Protein 1J05 (pdb70)

CATH classification: 2.60.40.10

B-factor: mean 20.82, std 10.2, range [8.97, 102.07]

Structure (mmCIF, N/CA/C/O backbone):
data_1J05
#
_entry.id   1J05
#
_cell.length_a   61.774
_cell.length_b   75.033
_cell.length_c   63.105
_cell.angle_alpha   90.00
_cell.angle_beta   94.82
_cell.angle_gamma   90.00
#
_symmetry.space_group_name_H-M   'P 1 21 1'
#
loop_
_entity.id
_entity.type
_entity.pdbx_description
1 polymer 'anti-CEA mAb T84.66, light chain'
2 polymer 'anti-CEA mAb T84.66, heavy chain'
3 non-polymer GLYCEROL
4 non-polymer 'PHOSPHATE ION'
5 water water
#
loop_
_atom_site.group_PDB
_atom_site.id
_atom_site.type_symbol
_atom_site.label_atom_id
_atom_site.label_alt_id
_atom_site.label_comp_id
_atom_site.label_asym_id
_atom_site.label_entity_id
_atom_site.label_seq_id
_atom_site.pdbx_PDB_ins_code
_atom_site.Cartn_x
_atom_site.Cartn_y
_atom_site.Cartn_z
_atom_site.occupancy
_atom_site.B_iso_or_equiv
_atom_site.auth_seq_id
_atom_site.auth_comp_id
_atom_site.auth_asym_id
_atom_site.auth_atom_id
_atom_site.pdbx_PDB_model_num
ATOM 1 N N . ASP A 1 1 ? 43.713 44.534 38.966 1.00 40.73 1 ASP L N 1
ATOM 2 C CA . ASP A 1 1 ? 43.476 43.301 39.705 1.00 42.67 1 ASP L CA 1
ATOM 3 C C . ASP A 1 1 ? 43.930 43.490 41.149 1.00 33.63 1 ASP L C 1
ATOM 4 O O . ASP A 1 1 ? 44.649 44.417 41.514 1.00 32.83 1 ASP L O 1
ATOM 9 N N . ILE A 1 2 ? 43.467 42.592 42.007 1.00 21.55 2 ILE L N 1
ATOM 10 C CA . ILE A 1 2 ? 43.724 42.781 43.428 1.00 18.88 2 ILE L CA 1
ATOM 11 C C . ILE A 1 2 ? 45.111 42.264 43.789 1.00 20.97 2 ILE L C 1
ATOM 12 O O . ILE A 1 2 ? 45.459 41.083 43.697 1.00 20.74 2 ILE L O 1
ATOM 17 N N . VAL A 1 3 ? 45.936 43.223 44.223 1.00 19.58 3 VAL L N 1
ATOM 18 C CA . VAL A 1 3 ? 47.307 42.840 44.549 1.00 18.27 3 VAL L CA 1
ATOM 19 C C . VAL A 1 3 ? 47.360 42.255 45.953 1.00 25.70 3 VAL L C 1
ATOM 20 O O . VAL A 1 3 ? 46.814 42.832 46.892 1.00 17.30 3 VAL L O 1
ATOM 24 N N . LEU A 1 4 ? 48.007 41.085 46.073 1.00 16.82 4 LEU L N 1
ATOM 25 C CA . LEU A 1 4 ? 48.182 40.527 47.406 1.00 15.01 4 LEU L CA 1
ATOM 26 C C . LEU A 1 4 ? 49.622 40.627 47.821 1.00 16.56 4 LEU L C 1
ATOM 27 O O . LEU A 1 4 ? 50.514 40.211 47.058 1.00 19.76 4 LEU L O 1
ATOM 32 N N . THR A 1 5 ? 49.921 41.116 49.014 1.00 15.40 5 THR L N 1
ATOM 33 C CA . THR A 1 5 ? 51.304 41.260 49.441 1.00 14.20 5 THR L CA 1
ATOM 34 C C . THR A 1 5 ? 51.587 40.400 50.665 1.00 16.33 5 THR L C 1
ATOM 35 O O . THR A 1 5 ? 50.908 40.542 51.689 1.00 17.39 5 THR L O 1
ATOM 39 N N . GLN A 1 6 ? 52.550 39.491 50.587 1.00 11.48 6 GLN L N 1
ATOM 40 C CA . GLN A 1 6 ? 52.845 38.690 51.752 1.00 11.89 6 GLN L CA 1
ATOM 41 C C . GLN A 1 6 ? 54.148 39.123 52.416 1.00 14.96 6 GLN L C 1
ATOM 42 O O . GLN A 1 6 ? 55.133 39.494 51.793 1.00 16.57 6 GLN L O 1
ATOM 48 N N . SER A 1 7 ? 54.140 39.053 53.736 1.00 14.59 7 SER L N 1
ATOM 49 C CA . SER A 1 7 ? 55.285 39.335 54.583 1.00 14.88 7 SER L CA 1
ATOM 50 C C . SER A 1 7 ? 55.325 38.336 55.717 1.00 17.02 7 SER L C 1
ATOM 51 O O . SER A 1 7 ? 54.280 37.971 56.296 1.00 14.47 7 SER L O 1
ATOM 55 N N . PRO A 1 8 ? 56.470 37.827 56.136 1.00 13.99 8 PRO L N 1
ATOM 56 C CA . PRO A 1 8 ? 57.756 38.187 55.532 1.00 16.55 8 PRO L CA 1
ATOM 57 C C . PRO A 1 8 ? 58.044 37.344 54.308 1.00 19.75 8 PRO L C 1
ATOM 58 O O . PRO A 1 8 ? 57.324 36.364 54.059 1.00 16.95 8 PRO L O 1
ATOM 62 N N . ALA A 1 9 ? 59.078 37.696 53.529 1.00 16.25 9 ALA L N 1
ATOM 63 C CA . ALA A 1 9 ? 59.421 36.900 52.359 1.00 17.30 9 ALA L CA 1
ATOM 64 C C . ALA A 1 9 ? 59.915 3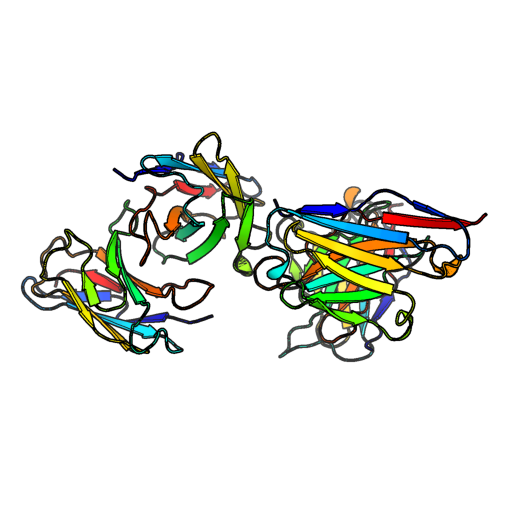5.516 52.770 1.00 21.06 9 ALA L C 1
ATOM 65 O O . ALA A 1 9 ? 59.687 34.506 52.099 1.00 17.67 9 ALA L O 1
ATOM 67 N N . SER A 1 10 ? 60.581 35.473 53.926 1.00 16.95 10 SER L N 1
ATOM 68 C CA . SER A 1 10 ? 60.941 34.157 54.469 1.00 18.04 10 SER L CA 1
ATOM 69 C C . SER A 1 10 ? 61.042 34.251 55.976 1.00 16.71 10 SER L C 1
ATOM 70 O O . SER A 1 10 ? 61.271 35.301 56.593 1.00 17.97 10 SER L O 1
ATOM 73 N N . LEU A 1 11 ? 60.821 33.105 56.590 1.00 16.04 11 LEU L N 1
ATOM 74 C CA . LEU A 1 11 ? 60.786 33.010 58.037 1.00 18.38 11 LEU L CA 1
ATOM 75 C C . LEU A 1 11 ? 61.536 31.756 58.449 1.00 27.18 11 LEU L C 1
ATOM 76 O O . LEU A 1 11 ? 61.292 30.726 57.797 1.00 23.24 11 LEU L O 1
ATOM 81 N N . ALA A 1 12 ? 62.413 31.827 59.439 1.00 21.52 12 ALA L N 1
ATOM 82 C CA . ALA A 1 12 ? 63.051 30.587 59.900 1.00 22.25 12 ALA L CA 1
ATOM 83 C C . ALA A 1 12 ? 62.589 30.370 61.325 1.00 27.91 12 ALA L C 1
ATOM 84 O O . ALA A 1 12 ? 62.663 31.272 62.158 1.00 23.99 12 ALA L O 1
ATOM 86 N N . VAL A 1 13 ? 62.074 29.175 61.607 1.00 23.93 13 VAL L N 1
ATOM 87 C CA . VAL A 1 13 ? 61.617 28.969 62.970 1.00 23.15 13 VAL L CA 1
ATOM 88 C C . VAL A 1 13 ? 62.212 27.678 63.537 1.00 27.70 13 VAL L C 1
ATOM 89 O O . VAL A 1 13 ? 62.646 26.810 62.789 1.00 34.22 13 VAL L O 1
ATOM 93 N N . SER A 1 14 ? 62.174 27.614 64.864 1.00 28.01 14 SER L N 1
ATOM 94 C CA . SER A 1 14 ? 62.504 26.355 65.522 1.00 30.96 14 SER L CA 1
ATOM 95 C C . SER A 1 14 ? 61.351 25.369 65.514 1.00 22.77 14 SER L C 1
ATOM 96 O O . SER A 1 14 ? 60.186 25.730 65.616 1.00 22.74 14 SER L O 1
ATOM 99 N N . LEU A 1 15 ? 61.645 24.080 65.418 1.00 22.57 15 LEU L N 1
ATOM 100 C CA . LEU A 1 15 ? 60.636 23.065 65.650 1.00 22.37 15 LEU L CA 1
ATOM 101 C C . LEU A 1 15 ? 59.880 23.296 66.955 1.00 25.62 15 LEU L C 1
ATOM 102 O O . LEU A 1 15 ? 60.484 23.514 68.019 1.00 22.38 15 LEU L O 1
ATOM 107 N N . GLY A 1 16 ? 58.547 23.232 66.914 1.00 18.84 16 GLY L N 1
ATOM 108 C CA . GLY A 1 16 ? 57.747 23.434 68.101 1.00 20.16 16 GLY L CA 1
ATOM 109 C C . GLY A 1 16 ? 57.379 24.882 68.360 1.00 20.67 16 GLY L C 1
ATOM 110 O O . GLY A 1 16 ? 56.525 25.136 69.219 1.00 23.09 16 GLY L O 1
ATOM 111 N N . GLN A 1 17 ? 57.990 25.846 67.672 1.00 19.42 17 GLN L N 1
ATOM 112 C CA . GLN A 1 17 ? 57.645 27.249 67.927 1.00 18.42 17 GLN L CA 1
ATOM 113 C C . GLN A 1 17 ? 56.425 27.675 67.113 1.00 23.85 17 GLN L C 1
ATOM 114 O O . GLN A 1 17 ? 55.887 26.923 66.290 1.00 24.61 17 GLN L O 1
ATOM 120 N N . ARG A 1 18 ? 55.992 28.908 67.347 1.00 17.70 18 ARG L N 1
ATOM 121 C CA . ARG A 1 18 ? 54.873 29.508 66.617 1.00 15.93 18 ARG L CA 1
ATOM 122 C C . ARG A 1 18 ? 55.339 30.260 65.387 1.00 16.88 18 ARG L C 1
ATOM 123 O O . ARG A 1 18 ? 56.289 31.059 65.389 1.00 19.12 18 ARG L O 1
ATOM 131 N N . ALA A 1 19 ? 54.699 30.055 64.242 1.00 14.35 19 ALA L N 1
ATOM 132 C CA . ALA A 1 19 ? 54.979 30.872 63.072 1.00 15.38 19 ALA L CA 1
ATOM 133 C C . ALA A 1 19 ? 53.693 31.619 62.678 1.00 18.73 19 ALA L C 1
ATOM 134 O O . ALA A 1 19 ? 52.606 31.042 62.694 1.00 16.50 19 ALA L O 1
ATOM 136 N N . THR A 1 20 ? 53.793 32.881 62.328 1.00 14.48 20 THR L N 1
ATOM 137 C CA . THR A 1 20 ? 52.639 33.637 61.827 1.00 12.51 20 THR L CA 1
ATOM 138 C C . THR A 1 20 ? 53.097 34.463 60.639 1.00 15.31 20 THR L C 1
ATOM 139 O O . THR A 1 20 ? 54.244 34.936 60.561 1.00 14.85 20 THR L O 1
ATOM 143 N N . MET A 1 21 ? 52.150 34.632 59.707 1.00 13.06 21 MET L N 1
ATOM 144 C CA . MET A 1 21 ? 52.542 35.396 58.516 1.00 14.17 21 MET L CA 1
ATOM 145 C C . MET A 1 21 ? 51.359 36.175 57.969 1.00 13.99 21 MET L C 1
ATOM 146 O O . MET A 1 21 ? 50.226 35.797 58.238 1.00 15.68 21 MET L O 1
ATOM 151 N N . SER A 1 22 ? 51.666 37.210 57.199 1.00 12.24 22 SER L N 1
ATOM 152 C CA . SER A 1 22 ? 50.687 38.196 56.773 1.00 13.21 22 SER L CA 1
ATOM 153 C C . SER A 1 22 ? 50.377 38.132 55.293 1.00 13.68 22 SER L C 1
ATOM 154 O O . SER A 1 22 ? 51.282 37.963 54.459 1.00 12.85 22 SER L O 1
ATOM 157 N N . CYS A 1 23 ? 49.106 38.304 54.944 1.00 13.22 23 CYS L N 1
ATOM 158 C CA . CYS A 1 23 ? 48.680 38.524 53.554 1.00 13.04 23 CYS L CA 1
ATOM 159 C C . CYS A 1 23 ? 47.775 39.759 53.560 1.00 15.09 23 CYS L C 1
ATOM 160 O O . CYS A 1 23 ? 46.769 39.754 54.251 1.00 14.49 23 CYS L O 1
ATOM 163 N N . ARG A 1 24 ? 48.171 40.804 52.819 1.00 14.07 24 ARG L N 1
ATOM 164 C CA . ARG A 1 24 ? 47.390 42.044 52.770 1.00 13.27 24 ARG L CA 1
ATOM 165 C C . ARG A 1 24 ? 46.966 42.294 51.327 1.00 17.80 24 ARG L C 1
ATOM 166 O O . ARG A 1 24 ? 47.793 42.154 50.424 1.00 18.18 24 ARG L O 1
ATOM 174 N N . ALA A 1 25 ? 45.706 42.633 51.121 1.00 13.06 25 ALA L N 1
ATOM 175 C CA . ALA A 1 25 ? 45.093 42.828 49.824 1.00 14.62 25 ALA L CA 1
ATOM 176 C C . ALA A 1 25 ? 44.924 44.318 49.567 1.00 18.52 25 ALA L C 1
ATOM 177 O O . ALA A 1 25 ? 44.606 45.095 50.488 1.00 20.84 25 ALA L O 1
ATOM 179 N N . GLY A 1 26 ? 45.160 44.718 48.327 1.00 18.82 26 GLY L N 1
ATOM 180 C CA . GLY A 1 26 ? 45.141 46.182 48.152 1.00 20.92 26 GLY L CA 1
ATOM 181 C C . GLY A 1 26 ? 43.722 46.695 48.048 1.00 23.66 26 GLY L C 1
ATOM 182 O O . GLY A 1 26 ? 43.484 47.904 48.099 1.00 26.29 26 GLY L O 1
ATOM 183 N N . GLU A 1 27 ? 42.782 45.780 47.882 1.00 21.52 27 GLU L N 1
ATOM 184 C CA . GLU A 1 27 ? 41.353 46.040 47.879 1.00 23.93 27 GLU L CA 1
ATOM 185 C C . GLU A 1 27 ? 40.654 44.919 48.638 1.00 22.18 27 GLU L C 1
ATOM 186 O O . GLU A 1 27 ? 41.177 43.813 48.811 1.00 20.61 27 GLU L O 1
ATOM 192 N N . SER A 1 28 A 39.448 45.197 49.106 1.00 18.72 27 SER L N 1
ATOM 193 C CA . SER A 1 28 A 38.751 44.205 49.892 1.00 18.07 27 SER L CA 1
ATOM 194 C C . SER A 1 28 A 38.425 42.979 49.039 1.00 22.08 27 SER L C 1
ATOM 195 O O . SER A 1 28 A 38.100 43.067 47.857 1.00 21.54 27 SER L O 1
ATOM 198 N N . VAL A 1 29 B 38.468 41.817 49.659 1.00 16.57 27 VAL L N 1
ATOM 199 C CA . VAL A 1 29 B 38.189 40.564 48.962 1.00 15.99 27 VAL L CA 1
ATOM 200 C C . VAL A 1 29 B 36.992 39.879 49.585 1.00 15.71 27 VAL L C 1
ATOM 201 O O . VAL A 1 29 B 36.733 38.693 49.377 1.00 17.21 27 VAL L O 1
ATOM 205 N N . ASP A 1 30 C 36.218 40.633 50.364 1.00 16.49 27 ASP L N 1
ATOM 206 C CA . ASP A 1 30 C 35.059 40.056 51.017 1.00 21.82 27 ASP L CA 1
ATOM 207 C C . ASP A 1 30 C 33.856 39.886 50.089 1.00 24.49 27 ASP L C 1
ATOM 208 O O . ASP A 1 30 C 33.630 40.678 49.168 1.00 27.21 27 ASP L O 1
ATOM 213 N N . ILE A 1 31 D 33.091 38.855 50.373 1.00 21.47 27 ILE L N 1
ATOM 214 C CA . ILE A 1 31 D 31.795 38.641 49.731 1.00 30.05 27 ILE L CA 1
ATOM 215 C C . ILE A 1 31 D 30.770 38.451 50.860 1.00 41.56 27 ILE L C 1
ATOM 216 O O . ILE A 1 31 D 30.885 37.457 51.578 1.00 32.90 27 ILE L O 1
ATOM 221 N N . PHE A 1 32 ? 29.847 39.390 51.009 1.00 43.08 28 PHE L N 1
ATOM 222 C CA . PHE A 1 32 ? 28.935 39.445 52.143 1.00 43.54 28 PHE L CA 1
ATOM 223 C C . PHE A 1 32 ? 29.666 39.183 53.451 1.00 38.43 28 PHE L C 1
ATOM 224 O O . PHE A 1 32 ? 29.278 38.322 54.240 1.00 39.32 28 PHE L O 1
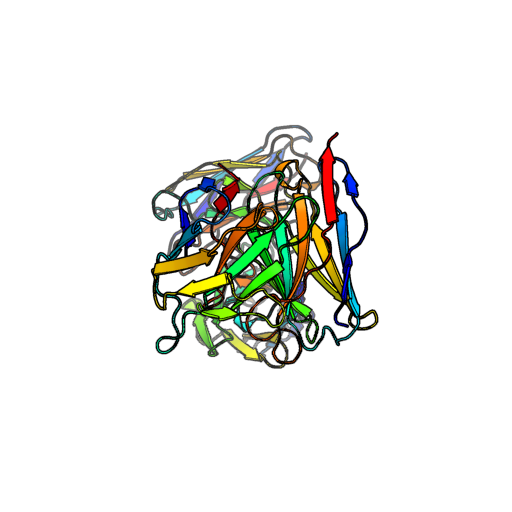ATOM 232 N N . GLY A 1 33 ? 30.751 39.912 53.715 1.00 37.09 29 GLY L N 1
ATOM 233 C CA . GLY A 1 33 ? 31.433 39.719 54.979 1.00 39.20 29 GLY L CA 1
ATOM 234 C C . GLY A 1 33 ? 32.454 38.607 55.020 1.00 33.92 29 GLY L C 1
ATOM 235 O O . GLY A 1 33 ? 33.293 38.612 55.930 1.00 33.34 29 GLY L O 1
ATOM 236 N N . VAL A 1 34 ? 32.435 37.673 54.074 1.00 23.98 30 VAL L N 1
ATOM 237 C CA . VAL A 1 34 ? 33.398 36.555 54.110 1.00 18.37 30 VAL L CA 1
ATOM 238 C C . VAL A 1 34 ? 34.560 36.783 53.165 1.00 18.16 30 VAL L C 1
ATOM 239 O O . VAL A 1 34 ? 34.365 37.079 51.983 1.00 16.69 30 VAL L O 1
ATOM 243 N N . GLY A 1 35 ? 35.799 36.671 53.657 1.00 21.60 31 GLY L N 1
ATOM 244 C CA . GLY A 1 35 ? 36.962 36.931 52.810 1.00 16.52 31 GLY L CA 1
ATOM 245 C C . GLY A 1 35 ? 37.216 35.762 51.870 1.00 13.77 31 GLY L C 1
ATOM 246 O O . GLY A 1 35 ? 37.411 34.634 52.353 1.00 16.48 31 GLY L O 1
ATOM 247 N N . PHE A 1 36 ? 37.199 36.030 50.568 1.00 14.01 32 PHE L N 1
ATOM 248 C CA . PHE A 1 36 ? 37.457 34.958 49.582 1.00 15.33 32 PHE L CA 1
ATOM 249 C C . PHE A 1 36 ? 38.971 34.904 49.365 1.00 15.43 32 PHE L C 1
ATOM 250 O O . PHE A 1 36 ? 39.484 35.221 48.288 1.00 15.02 32 PHE L O 1
ATOM 258 N N . LEU A 1 37 ? 39.614 34.525 50.477 1.00 13.12 33 LEU L N 1
ATOM 259 C CA . LEU A 1 37 ? 41.069 34.525 50.621 1.00 14.19 33 LEU L CA 1
ATOM 260 C C . LEU A 1 37 ? 41.495 33.141 51.119 1.00 14.63 33 LEU L C 1
ATOM 261 O O . LEU A 1 37 ? 41.068 32.760 52.223 1.00 14.08 33 LEU L O 1
ATOM 266 N N . HIS A 1 38 ? 42.316 32.448 50.324 1.00 11.11 34 HIS L N 1
ATOM 267 C CA . HIS A 1 38 ? 42.680 31.081 50.678 1.00 12.21 34 HIS L CA 1
ATOM 268 C C . HIS A 1 38 ? 44.190 30.901 50.881 1.00 11.75 34 HIS L C 1
ATOM 269 O O . HIS A 1 38 ? 44.934 31.707 50.326 1.00 12.68 34 HIS L O 1
ATOM 276 N N . TRP A 1 39 ? 44.590 29.888 51.630 1.00 13.32 35 TRP L N 1
ATOM 277 C CA . TRP A 1 39 ? 46.010 29.658 51.885 1.00 11.99 35 TRP L CA 1
ATOM 278 C C . TRP A 1 39 ? 46.418 28.278 51.392 1.00 15.48 35 TRP L C 1
ATOM 279 O O . TRP A 1 39 ? 45.674 27.331 51.656 1.00 13.12 35 TRP L O 1
ATOM 290 N N . TYR A 1 40 ? 47.566 28.297 50.691 1.00 14.55 36 TYR L N 1
ATOM 291 C CA . TYR A 1 40 ? 48.145 27.089 50.134 1.00 12.52 36 TYR L CA 1
ATOM 292 C C . TYR A 1 40 ? 49.547 26.875 50.695 1.00 15.14 36 TYR L C 1
ATOM 293 O O . TYR A 1 40 ? 50.280 27.834 50.920 1.00 13.28 36 TYR L O 1
ATOM 302 N N . GLN A 1 41 ? 49.874 25.603 50.840 1.00 15.42 37 GLN L N 1
ATOM 303 C CA . GLN A 1 41 ? 51.208 25.206 51.241 1.00 16.42 37 GLN L CA 1
ATOM 304 C C . GLN A 1 41 ? 51.916 24.632 50.028 1.00 16.57 37 GLN L C 1
ATOM 305 O O . GLN A 1 41 ? 51.379 23.686 49.449 1.00 14.28 37 GLN L O 1
ATOM 311 N N . GLN A 1 42 ? 53.081 25.135 49.617 1.00 15.39 38 GLN L N 1
ATOM 312 C CA . GLN A 1 42 ? 53.772 24.438 48.526 1.00 12.89 38 GLN L CA 1
ATOM 313 C C . GLN A 1 42 ? 55.120 23.898 48.990 1.00 14.28 38 GLN L C 1
ATOM 314 O O . GLN A 1 42 ? 56.103 24.626 49.184 1.00 15.10 38 GLN L O 1
ATOM 320 N N . LYS A 1 43 ? 55.125 22.577 49.175 1.00 13.71 39 LYS L N 1
ATOM 321 C CA . LYS A 1 43 ? 56.334 21.904 49.655 1.00 17.50 39 LYS L CA 1
ATOM 322 C C . LYS A 1 43 ? 57.314 21.821 48.508 1.00 15.50 39 LYS L C 1
ATOM 323 O O . LYS A 1 43 ? 56.989 21.917 47.318 1.00 14.49 39 LYS L O 1
ATOM 329 N N . PRO A 1 44 ? 58.605 21.678 48.809 1.00 18.16 40 PRO L N 1
ATOM 330 C CA . PRO A 1 44 ? 59.584 21.764 47.724 1.00 16.51 40 PRO L CA 1
ATOM 331 C C . PRO A 1 44 ? 59.398 20.694 46.666 1.00 15.88 40 PRO L C 1
ATOM 332 O O . PRO A 1 44 ? 59.283 19.525 47.048 1.00 19.68 40 PRO L O 1
ATOM 336 N N . GLY A 1 45 ? 59.333 21.089 45.405 1.00 16.26 41 GLY L N 1
ATOM 337 C CA . GLY A 1 45 ? 59.088 20.211 44.295 1.00 17.95 41 GLY L CA 1
ATOM 338 C C . GLY A 1 45 ? 57.698 19.666 44.142 1.00 21.81 41 GLY L C 1
ATOM 339 O O . GLY A 1 45 ? 57.440 18.739 43.360 1.00 25.92 41 GLY L O 1
ATOM 340 N N . GLN A 1 46 ? 56.723 20.199 44.877 1.00 17.27 42 GLN L N 1
ATOM 341 C CA . GLN A 1 46 ? 55.358 19.676 44.849 1.00 13.64 42 GLN L CA 1
ATOM 342 C C . GLN A 1 46 ? 54.374 20.744 44.392 1.00 15.42 42 GLN L C 1
ATOM 343 O O . GLN A 1 46 ? 54.720 21.936 44.405 1.00 14.21 42 GLN L O 1
ATOM 349 N N . PRO A 1 47 ? 53.167 20.351 43.991 1.00 16.44 43 PRO L N 1
ATOM 350 C CA . PRO A 1 47 ? 52.158 21.381 43.680 1.00 13.61 43 PRO L CA 1
ATOM 351 C C . PRO A 1 47 ? 51.673 22.027 44.966 1.00 14.48 43 PRO L C 1
ATOM 352 O O . PRO A 1 47 ? 51.876 21.524 46.084 1.00 15.35 43 PRO L O 1
ATOM 356 N N . PRO A 1 48 ? 51.006 23.170 44.829 1.00 17.01 44 PRO L N 1
ATOM 357 C CA . PRO A 1 48 ? 50.361 23.782 46.001 1.00 12.91 44 PRO L CA 1
ATOM 358 C C . PRO A 1 48 ? 49.359 22.809 46.598 1.00 15.69 44 PRO L C 1
ATOM 359 O O . PRO A 1 48 ? 48.784 21.983 45.878 1.00 17.39 44 PRO L O 1
ATOM 363 N N . LYS A 1 49 ? 49.190 22.955 47.908 1.00 12.32 45 LYS L N 1
ATOM 364 C CA . LYS A 1 49 ? 48.221 22.161 48.642 1.00 13.81 45 LYS L CA 1
ATOM 365 C C . LYS A 1 49 ? 47.306 23.102 49.440 1.00 14.38 45 LYS L C 1
ATOM 366 O O . LYS A 1 49 ? 47.788 23.971 50.165 1.00 14.78 45 LYS L O 1
ATOM 372 N N . LEU A 1 50 ? 45.980 22.918 49.298 1.00 15.13 46 LEU L N 1
ATOM 373 C CA . LEU A 1 50 ? 45.053 23.805 50.019 1.00 11.24 46 LEU L CA 1
ATOM 374 C C . LEU A 1 50 ? 45.077 23.550 51.512 1.00 15.24 46 LEU L C 1
ATOM 375 O O . LEU A 1 50 ? 44.881 22.400 51.942 1.00 16.81 46 LEU L O 1
ATOM 380 N N . LEU A 1 51 ? 45.315 24.585 52.326 1.00 12.97 47 LEU L N 1
ATOM 381 C CA . LEU A 1 51 ? 45.205 24.504 53.777 1.00 11.87 47 LEU L CA 1
ATOM 382 C C . LEU A 1 51 ? 43.862 25.017 54.326 1.00 14.55 47 LEU L C 1
ATOM 383 O O . LEU A 1 51 ? 43.210 24.350 55.121 1.00 14.54 47 LEU L O 1
ATOM 388 N N . ILE A 1 52 ? 43.537 26.238 53.893 1.00 13.85 48 ILE L N 1
ATOM 389 C CA . ILE A 1 52 ? 42.417 27.008 54.425 1.00 12.49 48 ILE L CA 1
ATOM 390 C C . ILE A 1 52 ? 41.683 27.770 53.336 1.00 13.64 48 ILE L C 1
ATOM 391 O O . ILE A 1 52 ? 42.342 28.391 52.491 1.00 13.72 48 ILE L O 1
ATOM 396 N N . TYR A 1 53 ? 40.333 27.681 53.329 1.00 11.87 49 TYR L N 1
ATOM 397 C CA . TYR A 1 53 ? 39.567 28.462 52.363 1.00 12.73 49 TYR L CA 1
ATOM 398 C C . TYR A 1 53 ? 38.690 29.480 53.106 1.00 11.33 49 TYR L C 1
ATOM 399 O O . TYR A 1 53 ? 38.269 29.284 54.247 1.00 14.59 49 TYR L O 1
ATOM 408 N N . ARG A 1 54 ? 38.427 30.557 52.375 1.00 13.44 50 ARG L N 1
ATOM 409 C CA . ARG A 1 54 ? 37.585 31.649 52.861 1.00 16.31 50 ARG L CA 1
ATOM 410 C C . ARG A 1 54 ? 38.027 32.069 54.256 1.00 20.81 50 ARG L C 1
ATOM 411 O O . ARG A 1 54 ? 37.250 32.080 55.210 1.00 17.48 50 ARG L O 1
ATOM 419 N N . ALA A 1 55 ? 39.330 32.362 54.319 1.00 15.05 51 ALA L N 1
ATOM 420 C CA . ALA A 1 55 ? 40.019 32.977 55.414 1.00 19.13 51 ALA L CA 1
ATOM 421 C C . ALA A 1 55 ? 40.280 32.111 56.629 1.00 16.17 51 ALA L C 1
ATOM 422 O O . ALA A 1 55 ? 41.388 32.208 57.193 1.00 14.82 51 ALA L O 1
ATOM 424 N N . SER A 1 56 ? 39.324 31.276 57.055 1.00 12.91 52 SER L N 1
ATOM 425 C CA . SER A 1 56 ? 39.503 30.582 58.331 1.00 15.32 52 SER L CA 1
ATOM 426 C C . SER A 1 56 ? 39.003 29.140 58.361 1.00 12.13 52 SER L C 1
ATOM 427 O O . SER A 1 56 ? 39.055 28.532 59.421 1.00 17.49 52 SER L O 1
ATOM 430 N N . ASN A 1 57 ? 38.558 28.625 57.226 1.00 13.91 53 ASN L N 1
ATOM 431 C CA . ASN A 1 57 ? 38.032 27.266 57.221 1.00 15.79 53 ASN L CA 1
ATOM 432 C C . ASN A 1 57 ? 39.081 26.243 56.837 1.00 10.88 53 ASN L C 1
ATOM 433 O O . ASN A 1 57 ? 39.606 26.296 55.721 1.00 15.71 53 ASN L O 1
ATOM 438 N N . LEU A 1 58 ? 39.399 25.320 57.728 1.00 15.02 54 LEU L N 1
ATOM 439 C CA . LEU A 1 58 ? 40.408 24.326 57.399 1.00 16.46 54 LEU L CA 1
ATOM 440 C C . LEU A 1 58 ? 39.846 23.298 56.427 1.00 18.04 54 LEU L C 1
ATOM 441 O O . LEU A 1 58 ? 38.747 22.779 56.565 1.00 16.83 54 LEU L O 1
ATOM 448 N N . GLU A 1 59 ? 40.633 22.940 55.428 1.00 16.35 55 GLU L N 1
ATOM 449 C CA . GLU A 1 59 ? 40.219 21.825 54.583 1.00 13.51 55 GLU L CA 1
ATOM 450 C C . GLU A 1 59 ? 40.307 20.552 55.397 1.00 14.97 55 GLU L C 1
ATOM 451 O O . GLU A 1 59 ? 41.168 20.385 56.262 1.00 16.16 55 GLU L O 1
ATOM 457 N N . SER A 1 60 ? 39.415 19.574 55.189 1.00 14.04 56 SER L N 1
ATOM 458 C CA . SER A 1 60 ? 39.589 18.304 55.873 1.00 15.96 56 SER L CA 1
ATOM 459 C C . SER A 1 60 ? 40.947 17.658 55.652 1.00 13.50 56 SER L C 1
ATOM 460 O O . SER A 1 60 ? 41.449 17.571 54.532 1.00 17.26 56 SER L O 1
ATOM 463 N N . GLY A 1 61 ? 41.559 17.208 56.750 1.00 16.71 57 GLY L N 1
ATOM 464 C CA . GLY A 1 61 ? 42.853 16.552 56.678 1.00 15.98 57 GLY L CA 1
ATOM 465 C C . GLY A 1 61 ? 43.955 17.507 57.099 1.00 23.36 57 GLY L C 1
ATOM 466 O O . GLY A 1 61 ? 45.058 17.043 57.364 1.00 23.43 57 GLY L O 1
ATOM 467 N N . ILE A 1 62 ? 43.643 18.802 57.163 1.00 16.20 58 ILE L N 1
ATOM 468 C CA . ILE A 1 62 ? 44.680 19.755 57.613 1.00 15.20 58 ILE L CA 1
ATOM 469 C C . ILE A 1 62 ? 44.668 19.812 59.124 1.00 18.90 58 ILE L C 1
ATOM 470 O O . ILE A 1 62 ? 43.607 20.030 59.723 1.00 19.16 58 ILE L O 1
ATOM 475 N N . PRO A 1 63 ? 45.788 19.604 59.817 1.00 18.30 59 PRO L N 1
ATOM 476 C CA . PRO A 1 63 ? 45.725 19.552 61.284 1.00 18.01 59 PRO L CA 1
ATOM 477 C C . PRO A 1 63 ? 45.417 20.893 61.928 1.00 20.43 59 PRO L C 1
ATOM 478 O O . PRO A 1 63 ? 45.673 21.934 61.317 1.00 17.00 59 PRO L O 1
ATOM 482 N N . VAL A 1 64 ? 44.908 20.839 63.158 1.00 20.69 60 VAL L N 1
ATOM 483 C CA . VAL A 1 64 ? 44.357 22.048 63.768 1.00 18.89 60 VAL L CA 1
ATOM 484 C C . VAL A 1 64 ? 45.493 22.957 64.239 1.00 17.19 60 VAL L C 1
ATOM 485 O O . VAL A 1 64 ? 45.199 24.082 64.656 1.00 22.87 60 VAL L O 1
ATOM 489 N N . ARG A 1 65 ? 46.744 22.524 64.090 1.00 16.76 61 ARG L N 1
ATOM 490 C CA . ARG A 1 65 ? 47.787 23.514 64.385 1.00 20.36 61 ARG L CA 1
ATOM 491 C C . ARG A 1 65 ? 47.795 24.689 63.400 1.00 17.93 61 ARG L C 1
ATOM 492 O O . ARG A 1 65 ? 48.482 25.706 63.613 1.00 15.12 61 ARG L O 1
ATOM 507 N N . PHE A 1 66 ? 47.104 24.549 62.280 1.00 16.08 62 PHE L N 1
ATOM 508 C CA . PHE A 1 66 ? 46.942 25.600 61.302 1.00 13.51 62 PHE L CA 1
ATOM 509 C C . PHE A 1 66 ? 45.667 26.396 61.598 1.00 16.92 62 PHE L C 1
ATOM 510 O O . PHE A 1 66 ? 44.624 25.812 61.856 1.00 18.13 62 PHE L O 1
ATOM 518 N N . SER A 1 67 ? 45.749 27.722 61.506 1.00 14.25 63 SER L N 1
ATOM 519 C CA . SER A 1 67 ? 44.524 28.523 61.557 1.00 14.02 63 SER L CA 1
ATOM 520 C C . SER A 1 67 ? 44.721 29.808 60.783 1.00 13.44 63 SER L C 1
ATOM 521 O O . SER A 1 67 ? 45.845 30.193 60.460 1.00 16.88 63 SER L O 1
ATOM 524 N N . GLY A 1 68 ? 43.627 30.492 60.458 1.00 14.42 64 GLY L N 1
ATOM 525 C CA . GLY A 1 68 ? 43.675 31.704 59.658 1.00 13.62 64 GLY L CA 1
ATOM 526 C C . GLY A 1 68 ? 42.667 32.711 60.194 1.00 16.50 64 GLY L C 1
ATOM 527 O O . GLY A 1 68 ? 41.594 32.332 60.680 1.00 14.47 64 GLY L O 1
ATOM 528 N N . THR A 1 69 ? 43.044 33.986 60.078 1.00 12.10 65 THR L N 1
ATOM 529 C CA . THR A 1 69 ? 42.082 35.017 60.441 1.00 12.74 65 THR L CA 1
ATOM 530 C C . THR A 1 69 ? 42.047 36.087 59.370 1.00 16.81 65 THR L C 1
ATOM 531 O O . THR A 1 69 ? 42.898 36.214 58.472 1.00 13.44 65 THR L O 1
ATOM 535 N N . GLY A 1 70 ? 41.001 36.942 59.514 1.00 16.17 66 GLY L N 1
ATOM 536 C CA . GLY A 1 70 ? 40.981 38.049 58.582 1.00 22.42 66 GLY L CA 1
ATOM 537 C C . GLY A 1 70 ? 39.683 38.165 57.812 1.00 18.37 66 GLY L C 1
ATOM 538 O O . GLY A 1 70 ? 38.935 37.213 57.696 1.00 18.92 66 GLY L O 1
ATOM 539 N N . SER A 1 71 ? 39.474 39.346 57.271 1.00 17.58 67 SER L N 1
ATOM 540 C CA . SER A 1 71 ? 38.395 39.758 56.426 1.00 22.71 67 SER L CA 1
ATOM 541 C C . SER A 1 71 ? 38.899 40.958 55.633 1.00 25.40 67 SER L C 1
ATOM 542 O O . SER A 1 71 ? 40.014 41.437 55.845 1.00 42.05 67 SER L O 1
ATOM 545 N N . ARG A 1 72 ? 38.153 41.490 54.736 1.00 18.12 68 ARG L N 1
ATOM 546 C CA . ARG A 1 72 ? 38.513 42.651 53.943 1.00 17.00 68 ARG L CA 1
ATOM 547 C C . ARG A 1 72 ? 39.903 42.611 53.326 1.00 17.13 68 ARG L C 1
ATOM 548 O O . ARG A 1 72 ? 40.065 42.079 52.227 1.00 15.01 68 ARG L O 1
ATOM 556 N N . THR A 1 73 ? 40.887 43.190 54.011 1.00 15.19 69 THR L N 1
ATOM 557 C CA . THR A 1 73 ? 42.185 43.342 53.354 1.00 16.53 69 THR L CA 1
ATOM 558 C C . THR A 1 73 ? 43.364 42.778 54.120 1.00 16.07 69 THR L C 1
ATOM 559 O O . THR A 1 73 ? 44.469 42.694 53.563 1.00 22.66 69 THR L O 1
ATOM 563 N N . ASP A 1 74 ? 43.196 42.417 55.362 1.00 13.41 70 ASP L N 1
ATOM 564 C CA . ASP A 1 74 ? 44.315 42.037 56.207 1.00 13.23 70 ASP L CA 1
ATOM 565 C C . A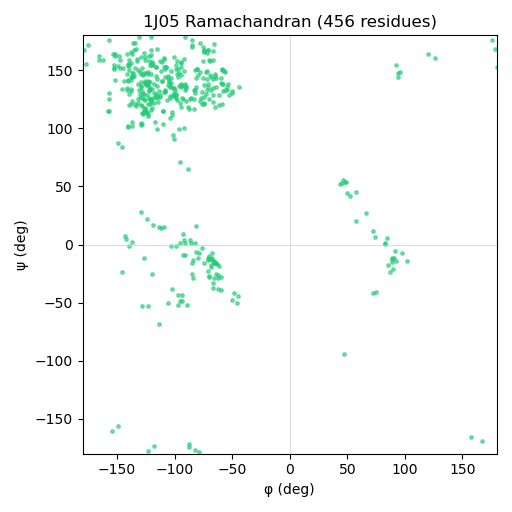SP A 1 74 ? 44.117 40.632 56.765 1.00 15.14 70 ASP L C 1
ATOM 566 O O . ASP A 1 74 ? 43.259 40.401 57.623 1.00 17.22 70 ASP L O 1
ATOM 571 N N . PHE A 1 75 ? 44.928 39.690 56.299 1.00 12.65 71 PHE L N 1
ATOM 572 C CA . PHE A 1 75 ? 44.772 38.289 56.657 1.00 13.39 71 PHE L CA 1
ATOM 573 C C . PHE A 1 75 ? 46.048 37.743 57.309 1.00 16.01 71 PHE L C 1
ATOM 574 O O . PHE A 1 75 ? 47.145 38.283 57.095 1.00 12.65 71 PHE L O 1
ATOM 582 N N . THR A 1 76 ? 45.882 36.655 58.075 1.00 13.35 72 THR L N 1
ATOM 583 C CA . THR A 1 76 ? 46.971 36.061 58.829 1.00 12.04 72 THR L CA 1
ATOM 584 C C . THR A 1 76 ? 46.856 34.537 58.786 1.00 13.44 72 THR L C 1
ATOM 585 O O . THR A 1 76 ? 45.749 34.030 59.010 1.00 14.49 72 THR L O 1
ATOM 589 N N . LEU A 1 77 ? 47.968 33.877 58.548 1.00 12.58 73 LEU L N 1
ATOM 590 C CA . LEU A 1 77 ? 48.085 32.413 58.686 1.00 11.66 73 LEU L CA 1
ATOM 591 C C . LEU A 1 77 ? 48.928 32.123 59.923 1.00 14.55 73 LEU L C 1
ATOM 592 O O . LEU A 1 77 ? 49.993 32.741 60.102 1.00 13.96 73 LEU L O 1
ATOM 597 N N . ILE A 1 78 ? 48.443 31.207 60.756 1.00 12.58 74 ILE L N 1
ATOM 598 C CA . ILE A 1 78 ? 49.158 30.851 61.981 1.00 12.92 74 ILE L CA 1
ATOM 599 C C . ILE A 1 78 ? 49.447 29.366 61.960 1.00 12.27 74 ILE L C 1
ATOM 600 O O . ILE A 1 78 ? 48.582 28.529 61.648 1.00 13.98 74 ILE L O 1
ATOM 605 N N . ILE A 1 79 ? 50.686 29.017 62.328 1.00 14.77 75 ILE L N 1
ATOM 606 C CA . ILE A 1 79 ? 51.073 27.615 62.468 1.00 14.21 75 ILE L CA 1
ATOM 607 C C . ILE A 1 79 ? 51.674 27.452 63.861 1.00 14.65 75 ILE L C 1
ATOM 608 O O . ILE A 1 79 ? 52.700 28.065 64.146 1.00 15.40 75 ILE L O 1
ATOM 613 N N . ASP A 1 80 ? 51.012 26.652 64.687 1.00 13.91 76 ASP L N 1
ATOM 614 C CA . ASP A 1 80 ? 51.541 26.510 66.050 1.00 17.03 76 ASP L CA 1
ATOM 615 C C . ASP A 1 80 ? 51.061 25.214 66.660 1.00 17.25 76 ASP L C 1
ATOM 616 O O . ASP A 1 80 ? 49.863 25.043 66.934 1.00 17.79 76 ASP L O 1
ATOM 621 N N . PRO A 1 81 ? 51.926 24.260 66.954 1.00 18.24 77 PRO L N 1
ATOM 622 C CA . PRO A 1 81 ? 53.361 24.334 66.764 1.00 15.11 77 PRO L CA 1
ATOM 623 C C . PRO A 1 81 ? 53.813 24.024 65.344 1.00 16.90 77 PRO L C 1
ATOM 624 O O . PRO A 1 81 ? 53.172 23.242 64.637 1.00 17.15 77 PRO L O 1
ATOM 628 N N . VAL A 1 82 ? 54.929 24.631 64.926 1.00 16.14 78 VAL L N 1
ATOM 629 C CA . VAL A 1 82 ? 55.564 24.284 63.647 1.00 15.88 78 VAL L CA 1
ATOM 630 C C . VAL A 1 82 ? 56.217 22.906 63.714 1.00 16.07 78 VAL L C 1
ATOM 631 O O . VAL A 1 82 ? 56.892 22.608 64.697 1.00 19.09 78 VAL L O 1
ATOM 635 N N . GLU A 1 83 ? 56.022 22.099 62.693 1.00 18.69 79 GLU L N 1
ATOM 636 C CA . GLU A 1 83 ? 56.505 20.715 62.670 1.00 13.42 79 GLU L CA 1
ATOM 637 C C . GLU A 1 83 ? 57.409 20.557 61.473 1.00 16.15 79 GLU L C 1
ATOM 638 O O . GLU A 1 83 ? 57.348 21.385 60.555 1.00 19.21 79 GLU L O 1
ATOM 644 N N . ALA A 1 84 ? 58.245 19.502 61.441 1.00 15.43 80 ALA L N 1
ATOM 645 C CA . ALA A 1 84 ? 59.133 19.362 60.283 1.00 17.10 80 ALA L CA 1
ATOM 646 C C . ALA A 1 84 ? 58.428 19.243 58.945 1.00 15.48 80 ALA L C 1
ATOM 647 O O . ALA A 1 84 ? 59.025 19.626 57.926 1.00 19.63 80 ALA L O 1
ATOM 649 N N . ASP A 1 85 ? 57.205 18.717 58.927 1.00 13.91 81 ASP L N 1
ATOM 650 C CA . ASP A 1 85 ? 56.513 18.581 57.652 1.00 14.33 81 ASP L CA 1
ATOM 651 C C . ASP A 1 85 ? 56.192 19.947 57.026 1.00 21.41 81 ASP L C 1
ATOM 652 O O . ASP A 1 85 ? 55.863 20.037 55.826 1.00 19.09 81 ASP L O 1
ATOM 657 N N . ASP A 1 86 ? 56.265 20.998 57.830 1.00 18.49 82 ASP L N 1
ATOM 658 C CA . ASP A 1 86 ? 55.701 22.275 57.380 1.00 14.31 82 ASP L CA 1
ATOM 659 C C . ASP A 1 86 ? 56.668 23.099 56.556 1.00 22.75 82 ASP L C 1
ATOM 660 O O . ASP A 1 86 ? 56.347 24.216 56.142 1.00 17.21 82 ASP L O 1
ATOM 665 N N . VAL A 1 87 ? 57.879 22.592 56.298 1.00 18.48 83 VAL L N 1
ATOM 666 C CA . VAL A 1 87 ? 58.762 23.268 55.370 1.00 15.58 83 VAL L CA 1
ATOM 667 C C . VAL A 1 87 ? 58.141 23.400 53.991 1.00 18.22 83 VAL L C 1
ATOM 668 O O . VAL A 1 87 ? 57.813 22.443 53.293 1.00 17.97 83 VAL L O 1
ATOM 672 N N . ALA A 1 88 ? 58.005 24.658 53.556 1.00 16.44 84 ALA L N 1
ATOM 673 C CA . ALA A 1 88 ? 57.270 25.017 52.369 1.00 15.94 84 ALA L CA 1
ATOM 674 C C . ALA A 1 88 ? 57.250 26.520 52.146 1.00 13.23 84 ALA L C 1
ATOM 675 O O . ALA A 1 88 ? 57.610 27.259 53.081 1.00 17.78 84 ALA L O 1
ATOM 677 N N . THR A 1 89 ? 56.798 26.871 50.953 1.00 13.51 85 THR L N 1
ATOM 678 C CA . THR A 1 89 ? 56.405 28.262 50.704 1.00 13.42 85 THR L CA 1
ATOM 679 C C . THR A 1 89 ? 54.877 28.367 50.826 1.00 19.38 85 THR L C 1
ATOM 680 O O . THR A 1 89 ? 54.177 27.528 50.235 1.00 17.11 85 THR L O 1
ATOM 684 N N . TYR A 1 90 ? 54.376 29.315 51.604 1.00 16.59 86 TYR L N 1
ATOM 685 C CA . TYR A 1 90 ? 52.953 29.521 51.836 1.00 15.73 86 TYR L CA 1
ATOM 686 C C . TYR A 1 90 ? 52.447 30.673 50.962 1.00 13.93 86 TYR L C 1
ATOM 687 O O . TYR A 1 90 ? 53.065 31.754 50.947 1.00 14.62 86 TYR L O 1
ATOM 696 N N . TYR A 1 91 ? 51.353 30.414 50.263 1.00 12.25 87 TYR L N 1
ATOM 697 C CA . TYR A 1 91 ? 50.768 31.424 49.395 1.00 16.55 87 TYR L CA 1
ATOM 698 C C . TYR A 1 91 ? 49.330 31.747 49.772 1.00 17.14 87 TYR L C 1
ATOM 699 O O . TYR A 1 91 ? 48.596 30.816 50.100 1.00 16.67 87 TYR L O 1
ATOM 708 N N . CYS A 1 92 ? 49.008 33.044 49.705 1.00 16.32 88 CYS L N 1
ATOM 709 C CA . CYS A 1 92 ? 47.577 33.395 49.749 1.00 14.14 88 CYS L CA 1
ATOM 710 C C . CYS A 1 92 ? 47.115 33.640 48.321 1.00 13.35 88 CYS L C 1
ATOM 711 O O . CYS A 1 92 ? 47.842 33.957 47.402 1.00 12.87 88 CYS L O 1
ATOM 714 N N . GLN A 1 93 ? 45.812 33.437 48.100 1.00 13.71 89 GLN L N 1
ATOM 715 C CA . GLN A 1 93 ? 45.153 33.624 46.825 1.00 14.02 89 GLN L CA 1
ATOM 716 C C . GLN A 1 93 ? 43.776 34.265 47.051 1.00 13.91 89 GLN L C 1
ATOM 717 O O . GLN A 1 93 ? 43.155 33.812 48.003 1.00 12.99 89 GLN L O 1
ATOM 723 N N . GLN A 1 94 ? 43.311 35.175 46.223 1.00 13.72 90 GLN L N 1
ATOM 724 C CA . GLN A 1 94 ? 41.935 35.633 46.341 1.00 12.27 90 GLN L CA 1
ATOM 725 C C . GLN A 1 94 ? 41.122 35.089 45.183 1.00 13.59 90 GLN L C 1
ATOM 726 O O . GLN A 1 94 ? 41.652 35.093 44.062 1.00 15.94 90 GLN L O 1
ATOM 732 N N . THR A 1 95 ? 39.873 34.737 45.391 1.00 15.08 91 THR L N 1
ATOM 733 C CA . THR A 1 95 ? 38.981 34.395 44.293 1.00 16.61 91 THR L CA 1
ATOM 734 C C . THR A 1 95 ? 37.742 35.279 44.358 1.00 18.76 91 THR L C 1
ATOM 735 O O . THR A 1 95 ? 36.692 34.943 43.830 1.00 19.44 91 THR L O 1
ATOM 739 N N . ASN A 1 96 ? 37.845 36.412 45.013 1.00 17.22 92 ASN L N 1
ATOM 740 C CA . ASN A 1 96 ? 36.766 37.377 45.064 1.00 16.56 92 ASN L CA 1
ATOM 741 C C . ASN A 1 96 ? 36.438 37.824 43.648 1.00 23.49 92 ASN L C 1
ATOM 742 O O . ASN A 1 96 ? 35.310 38.053 43.212 1.00 25.64 92 ASN L O 1
ATOM 747 N N . GLU A 1 97 ? 37.492 37.983 42.858 1.00 25.46 93 GLU L N 1
ATOM 748 C CA . GLU A 1 97 ? 37.235 38.443 41.497 1.00 30.92 93 GLU L CA 1
ATOM 749 C C . GLU A 1 97 ? 38.334 37.946 40.568 1.00 23.53 93 GLU L C 1
ATOM 750 O O . GLU A 1 97 ? 39.455 37.773 41.049 1.00 24.54 93 GLU L O 1
ATOM 756 N N . ASP A 1 98 ? 37.949 37.775 39.311 1.00 21.56 94 ASP L N 1
ATOM 757 C CA . ASP A 1 98 ? 38.879 37.525 38.229 1.00 20.38 94 ASP L CA 1
ATOM 758 C C . ASP A 1 98 ? 39.630 38.809 37.942 1.00 22.86 94 ASP L C 1
ATOM 759 O O . ASP A 1 98 ? 38.968 39.847 38.022 1.00 30.98 94 ASP L O 1
ATOM 764 N N . PRO A 1 99 ? 40.908 38.760 37.627 1.00 22.05 95 PRO L N 1
ATOM 765 C CA . PRO A 1 99 ? 41.640 37.509 37.578 1.00 22.62 95 PRO L CA 1
ATOM 766 C C . PRO A 1 99 ? 42.083 37.079 38.987 1.00 21.30 95 PRO L C 1
ATOM 767 O O . PRO A 1 99 ? 42.422 37.969 39.777 1.00 20.45 95 PRO L O 1
ATOM 771 N N . TYR A 1 100 ? 42.059 35.764 39.231 1.00 20.14 96 TYR L N 1
ATOM 772 C CA . TYR A 1 100 ? 42.577 35.249 40.508 1.00 17.88 96 TYR L CA 1
ATOM 773 C C . TYR A 1 100 ? 44.029 35.665 40.671 1.00 21.46 96 TYR L C 1
ATOM 774 O O . TYR A 1 100 ? 44.833 35.638 39.731 1.00 21.04 96 TYR L O 1
ATOM 783 N N . THR A 1 101 ? 44.379 36.080 41.890 1.00 16.92 97 THR L N 1
ATOM 784 C CA . THR A 1 101 ? 45.744 36.548 42.100 1.00 14.64 97 THR L CA 1
ATOM 785 C C . THR A 1 101 ? 46.280 35.873 43.362 1.00 19.93 97 THR L C 1
ATOM 786 O O . THR A 1 101 ? 45.529 35.386 44.227 1.00 16.30 97 THR L O 1
ATOM 790 N N . PHE A 1 102 ? 47.606 35.849 43.398 1.00 16.05 98 PHE L N 1
ATOM 791 C CA . PHE A 1 102 ? 48.322 35.197 44.462 1.00 13.39 98 PHE L CA 1
ATOM 792 C C . PHE A 1 102 ? 49.298 36.153 45.137 1.00 16.05 98 PHE L C 1
ATOM 793 O O . PHE A 1 102 ? 49.833 37.002 44.423 1.00 18.22 98 PHE L O 1
ATOM 801 N N . GLY A 1 103 ? 49.558 36.026 46.432 1.00 15.28 99 GLY L N 1
ATOM 802 C CA . GLY A 1 103 ? 50.650 36.754 47.037 1.00 13.52 99 GLY L CA 1
ATOM 803 C C . GLY A 1 103 ? 51.998 36.185 46.582 1.00 16.51 99 GLY L C 1
ATOM 804 O O . GLY A 1 103 ? 52.048 35.122 45.971 1.00 16.65 99 GLY L O 1
ATOM 805 N N . GLY A 1 104 ? 53.077 36.915 46.855 1.00 14.19 100 GLY L N 1
ATOM 806 C CA . GLY A 1 104 ? 54.426 36.530 46.565 1.00 17.61 100 GLY L CA 1
ATOM 807 C C . GLY A 1 104 ? 54.993 35.363 47.338 1.00 17.47 100 GLY L C 1
ATOM 808 O O . GLY A 1 104 ? 56.112 34.901 47.054 1.00 20.17 100 GLY L O 1
ATOM 809 N N . GLY A 1 105 ? 54.326 34.808 48.337 1.00 12.79 101 GLY L N 1
ATOM 810 C CA . GLY A 1 105 ? 54.876 33.689 49.083 1.00 14.33 101 GLY L CA 1
ATOM 811 C C . GLY A 1 105 ? 55.611 34.090 50.335 1.00 16.55 101 GLY L C 1
ATOM 812 O O . GLY A 1 105 ? 56.291 35.124 50.406 1.00 14.99 101 GLY L O 1
ATOM 813 N N . THR A 1 106 ? 55.514 33.281 51.381 1.00 16.59 102 THR L N 1
ATOM 814 C CA . THR A 1 106 ? 56.364 33.316 52.559 1.00 14.56 102 THR L CA 1
ATOM 815 C C . THR A 1 106 ? 57.055 31.954 52.647 1.00 19.15 102 THR L C 1
ATOM 816 O O . THR A 1 106 ? 56.339 30.954 52.787 1.00 16.27 102 THR L O 1
ATOM 820 N N . LYS A 1 107 ? 58.385 31.981 52.539 1.00 15.59 103 LYS L N 1
ATOM 821 C CA . LYS A 1 107 ? 59.120 30.704 52.603 1.00 15.73 103 LYS L CA 1
ATOM 822 C C . LYS A 1 107 ? 59.451 30.357 54.028 1.00 16.39 103 LYS L C 1
ATOM 823 O O . LYS A 1 107 ? 60.131 31.108 54.732 1.00 22.08 103 LYS L O 1
ATOM 829 N N . LEU A 1 108 ? 58.936 29.232 54.502 1.00 17.69 104 LEU L N 1
ATOM 830 C CA . LEU A 1 108 ? 59.136 28.818 55.873 1.00 17.09 104 LEU L CA 1
ATOM 831 C C . LEU A 1 108 ? 60.265 27.775 55.934 1.00 17.57 104 LEU L C 1
ATOM 832 O O . LEU A 1 108 ? 60.198 26.823 55.178 1.00 18.95 104 LEU L O 1
ATOM 837 N N . GLU A 1 109 ? 61.222 28.021 56.816 1.00 18.47 105 GLU L N 1
ATOM 838 C CA . GLU A 1 109 ? 62.350 27.089 56.933 1.00 18.42 105 GLU L CA 1
ATOM 839 C C . GLU A 1 109 ? 62.477 26.724 58.388 1.00 18.20 105 GLU L C 1
ATOM 840 O O . GLU A 1 109 ? 62.139 27.439 59.332 1.00 23.65 105 GLU L O 1
ATOM 846 N N . ILE A 1 110 ? 62.995 25.513 58.650 1.00 28.07 106 ILE L N 1
ATOM 847 C CA . ILE A 1 110 ? 63.238 25.309 60.079 1.00 29.54 106 ILE L CA 1
ATOM 848 C C . ILE A 1 110 ? 64.746 25.437 60.312 1.00 38.32 106 ILE L C 1
ATOM 849 O O . ILE A 1 110 ? 65.528 24.887 59.539 1.00 41.39 106 ILE L O 1
ATOM 854 N N . LYS A 1 111 ? 65.090 26.158 61.358 1.00 30.10 107 LYS L N 1
ATOM 855 C CA . LYS A 1 111 ? 66.467 26.245 61.816 1.00 52.32 107 LYS L CA 1
ATOM 856 C C . LYS A 1 111 ? 66.825 25.009 62.639 1.00 64.34 107 LYS L C 1
ATOM 862 N N . GLU B 2 1 ? 39.369 8.485 43.903 1.00 17.69 1 GLU H N 1
ATOM 863 C CA . GLU B 2 1 ? 39.765 9.840 44.235 1.00 18.80 1 GLU H CA 1
ATOM 864 C C . GLU B 2 1 ? 39.736 10.771 43.021 1.00 16.05 1 GLU H C 1
ATOM 865 O O . GLU B 2 1 ? 39.752 10.383 41.859 1.00 15.51 1 GLU H O 1
ATOM 871 N N . VAL B 2 2 ? 39.702 12.063 43.376 1.00 16.75 2 VAL H N 1
ATOM 872 C CA . VAL B 2 2 ? 39.880 13.144 42.405 1.00 16.72 2 VAL H CA 1
ATOM 873 C C . VAL B 2 2 ? 41.351 13.233 42.015 1.00 16.96 2 V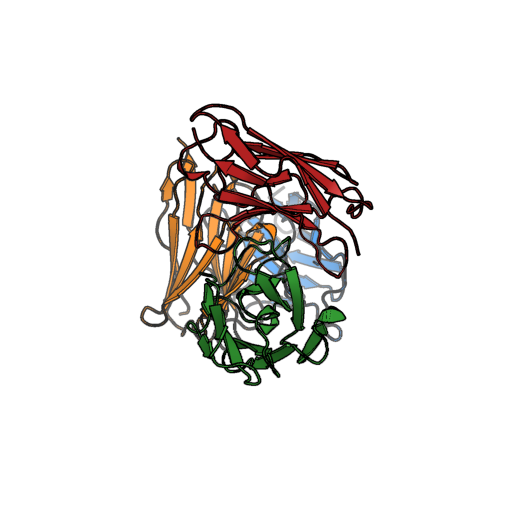AL H C 1
ATOM 874 O O . VAL B 2 2 ? 42.218 13.384 42.890 1.00 20.92 2 VAL H O 1
ATOM 878 N N . GLN B 2 3 ? 41.651 13.104 40.739 1.00 16.95 3 GLN H N 1
ATOM 879 C CA . GLN B 2 3 ? 43.027 13.103 40.279 1.00 21.47 3 GLN H CA 1
ATOM 880 C C . GLN B 2 3 ? 43.223 13.956 39.039 1.00 18.00 3 GLN H C 1
ATOM 881 O O . GLN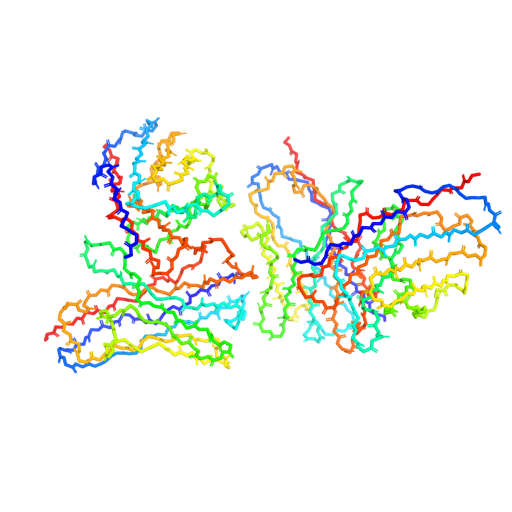 B 2 3 ? 42.344 13.991 38.182 1.00 16.32 3 GLN H O 1
ATOM 887 N N . LEU B 2 4 ? 44.383 14.597 38.957 1.00 18.49 4 LEU H N 1
ATOM 888 C CA . LEU B 2 4 ? 44.767 15.343 37.766 1.00 14.85 4 LEU H CA 1
ATOM 889 C C . LEU B 2 4 ? 46.133 14.848 37.287 1.00 16.09 4 LEU H C 1
ATOM 890 O O . LEU B 2 4 ? 47.108 15.016 38.025 1.00 19.99 4 LEU H O 1
ATOM 895 N N . GLN B 2 5 ? 46.179 14.248 36.112 1.00 15.54 5 GLN H N 1
ATOM 896 C CA . GLN B 2 5 ? 47.463 13.719 35.628 1.00 21.66 5 GLN H CA 1
ATOM 897 C C . GLN B 2 5 ? 47.948 14.575 34.448 1.00 14.62 5 GLN H C 1
ATOM 898 O O . GLN B 2 5 ? 47.292 14.620 33.416 1.00 16.57 5 GLN H O 1
ATOM 904 N N . GLN B 2 6 ? 49.079 15.236 34.695 1.00 15.13 6 GLN H N 1
ATOM 905 C CA . GLN B 2 6 ? 49.658 16.088 33.657 1.00 18.36 6 GLN H CA 1
ATOM 906 C C . GLN B 2 6 ? 50.719 15.330 32.849 1.00 20.26 6 GLN H C 1
ATOM 907 O O . GLN B 2 6 ? 51.269 14.351 33.375 1.00 18.78 6 GLN H O 1
ATOM 913 N N . SER B 2 7 ? 50.926 15.815 31.640 1.00 16.48 7 SER H N 1
ATOM 914 C CA . SER B 2 7 ? 51.925 15.282 30.705 1.00 15.76 7 SER H CA 1
ATOM 915 C C . SER B 2 7 ? 53.327 15.618 31.195 1.00 21.31 7 SER H C 1
ATOM 916 O O . SER B 2 7 ? 53.578 16.399 32.119 1.00 20.47 7 SER H O 1
ATOM 919 N N . GLY B 2 8 ? 54.302 14.941 30.554 1.00 19.81 8 GLY H N 1
ATOM 920 C CA . GLY B 2 8 ? 55.640 14.911 31.091 1.00 21.44 8 GLY H CA 1
ATOM 921 C C . GLY B 2 8 ? 56.466 16.115 30.684 1.00 17.78 8 GLY H C 1
ATOM 922 O O . GLY B 2 8 ? 56.029 16.879 29.835 1.00 22.20 8 GLY H O 1
ATOM 923 N N . ALA B 2 9 ? 57.637 16.230 31.283 1.00 20.17 9 ALA H N 1
ATOM 924 C CA . ALA B 2 9 ? 58.487 17.396 31.048 1.00 21.00 9 ALA H CA 1
ATOM 925 C C . ALA B 2 9 ? 58.787 17.586 29.572 1.00 31.29 9 ALA H C 1
ATOM 926 O O . ALA B 2 9 ? 58.893 16.645 28.774 1.00 29.22 9 ALA H O 1
ATOM 928 N N . GLU B 2 10 ? 58.940 18.860 29.236 1.00 23.46 10 GLU H N 1
ATOM 929 C CA . GLU B 2 10 ? 59.303 19.264 27.885 1.00 23.08 10 GLU H CA 1
ATOM 930 C C . GLU B 2 10 ? 60.573 20.115 27.904 1.00 27.16 10 GLU H C 1
ATOM 931 O O . GLU B 2 10 ? 60.755 20.946 28.786 1.00 26.00 10 GLU H O 1
ATOM 937 N N . LEU B 2 11 ? 61.437 19.852 26.943 1.00 23.90 11 LEU H N 1
ATOM 938 C CA . LEU B 2 11 ? 62.720 20.492 26.663 1.00 23.49 11 LEU H CA 1
ATOM 939 C C . LEU B 2 11 ? 62.660 20.848 25.184 1.00 29.21 11 LEU H C 1
ATOM 940 O O . LEU B 2 11 ? 62.751 19.927 24.358 1.00 26.96 11 LEU H O 1
ATOM 945 N N . VAL B 2 12 ? 62.426 22.118 24.878 1.00 25.70 12 VAL H N 1
ATOM 946 C CA . VAL B 2 12 ? 62.166 22.531 23.507 1.00 23.46 12 VAL H CA 1
ATOM 947 C C . VAL B 2 12 ? 62.968 23.783 23.188 1.00 24.26 12 VAL H C 1
ATOM 948 O O . VAL B 2 12 ? 63.525 24.399 24.092 1.00 27.54 12 VAL H O 1
ATOM 952 N N . GLU B 2 13 ? 63.051 24.153 21.908 1.00 24.54 13 GLU H N 1
ATOM 953 C CA . GLU B 2 13 ? 63.886 25.317 21.619 1.00 29.09 13 GLU H CA 1
ATOM 954 C C . GLU B 2 13 ? 63.078 26.586 21.417 1.00 24.28 13 GLU H C 1
ATOM 955 O O . GLU B 2 13 ? 61.877 26.558 21.192 1.00 22.94 13 GLU H O 1
ATOM 961 N N . PRO B 2 14 ? 63.745 27.733 21.530 1.00 27.93 14 PRO H N 1
ATOM 962 C CA . PRO B 2 14 ? 63.135 29.020 21.211 1.00 24.72 14 PRO H CA 1
ATOM 963 C C . PRO B 2 14 ? 62.339 29.000 19.919 1.00 33.47 14 PRO H C 1
ATOM 964 O O . PRO B 2 14 ? 62.774 28.447 18.904 1.00 26.03 14 PRO H O 1
ATOM 968 N N . GLY B 2 15 ? 61.133 29.596 19.944 1.00 25.38 15 GLY H N 1
ATOM 969 C CA . GLY B 2 15 ? 60.330 29.642 18.737 1.00 22.82 15 GLY H CA 1
ATOM 970 C C . GLY B 2 15 ? 59.424 28.452 18.560 1.00 20.49 15 GLY H C 1
ATOM 971 O O . GLY B 2 15 ? 58.484 28.433 17.754 1.00 27.42 15 GLY H O 1
ATOM 972 N N . ALA B 2 16 ? 59.672 27.385 19.327 1.00 21.33 16 ALA H N 1
ATOM 973 C CA . ALA B 2 16 ? 58.761 26.248 19.114 1.00 25.14 16 ALA H CA 1
ATOM 974 C C . ALA B 2 16 ? 57.450 26.429 19.888 1.00 21.40 16 ALA H C 1
ATOM 975 O O . ALA B 2 16 ? 57.213 27.424 20.559 1.00 23.09 16 ALA H O 1
ATOM 977 N N . SER B 2 17 ? 56.621 25.406 19.7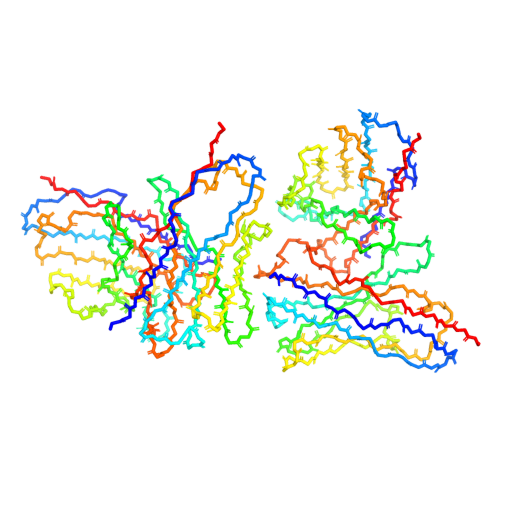84 1.00 28.76 17 SER H N 1
ATOM 978 C CA . SER B 2 17 ? 55.371 25.376 20.533 1.00 25.48 17 SER H CA 1
ATOM 979 C C . SER B 2 17 ? 55.303 24.085 21.334 1.00 28.08 17 SER H C 1
ATOM 980 O O . SER B 2 17 ? 55.955 23.102 21.022 1.00 23.80 17 SER H O 1
ATOM 984 N N . VAL B 2 18 ? 54.482 24.084 22.379 1.00 21.91 18 VAL H N 1
ATOM 985 C CA . VAL B 2 18 ? 54.263 22.872 23.169 1.00 25.08 18 VAL H CA 1
ATOM 986 C C . VAL B 2 18 ? 52.772 22.834 23.486 1.00 22.22 18 VAL H C 1
ATOM 987 O O . VAL B 2 18 ? 52.124 23.871 23.580 1.00 18.18 18 VAL H O 1
ATOM 991 N N . LYS B 2 19 ? 52.253 21.625 23.631 1.00 18.30 19 LYS H N 1
ATOM 992 C CA . LYS B 2 19 ? 50.860 21.474 24.038 1.00 15.06 19 LYS H CA 1
ATOM 993 C C . LYS B 2 19 ? 50.840 20.538 25.235 1.00 22.38 19 LYS H C 1
ATOM 994 O O . LYS B 2 19 ? 51.168 19.353 25.116 1.00 22.53 19 LYS H O 1
ATOM 1000 N N . LEU B 2 20 ? 50.484 21.041 26.410 1.00 17.40 20 LEU H N 1
ATOM 1001 C CA . LEU B 2 20 ? 50.490 20.278 27.645 1.00 13.13 20 LEU H CA 1
ATOM 1002 C C . LEU B 2 20 ? 49.104 19.736 27.980 1.00 16.03 20 LEU H C 1
ATOM 1003 O O . LEU B 2 20 ? 48.123 20.415 27.703 1.00 15.44 20 LEU H O 1
ATOM 1008 N N . SER B 2 21 ? 49.005 18.540 28.549 1.00 14.85 21 SER H N 1
ATOM 1009 C CA . SER B 2 21 ? 47.693 17.938 28.794 1.00 14.67 21 SER H CA 1
ATOM 1010 C C . SER B 2 21 ? 47.499 17.722 30.292 1.00 15.05 21 SER H C 1
ATOM 1011 O O . SER B 2 21 ? 48.455 17.603 31.034 1.00 16.91 21 SER H O 1
ATOM 1014 N N . CYS B 2 22 ? 46.245 17.692 30.708 1.00 15.03 22 CYS H N 1
ATOM 1015 C CA . CYS B 2 22 ? 45.828 17.574 32.109 1.00 15.41 22 CYS H CA 1
ATOM 1016 C C . CYS B 2 22 ? 44.617 16.651 32.087 1.00 16.43 22 CYS H C 1
ATOM 1017 O O . CYS B 2 22 ? 43.546 17.111 31.711 1.00 15.33 22 CYS H O 1
ATOM 1020 N N . THR B 2 23 ? 44.812 15.385 32.428 1.00 16.66 23 THR H N 1
ATOM 1021 C CA . THR B 2 23 ? 43.705 14.429 32.344 1.00 16.15 23 THR H CA 1
ATOM 1022 C C . THR B 2 23 ? 43.076 14.231 33.717 1.00 17.09 23 THR H C 1
ATOM 1023 O O . THR B 2 23 ? 43.783 13.896 34.670 1.00 17.75 23 THR H O 1
ATOM 1027 N N . ALA B 2 24 ? 41.760 14.415 33.826 1.00 14.83 24 ALA H N 1
ATOM 1028 C CA . ALA B 2 24 ? 41.076 14.296 35.102 1.00 13.03 24 ALA H CA 1
ATOM 1029 C C . ALA B 2 24 ? 40.434 12.916 35.234 1.00 15.35 24 ALA H C 1
ATOM 1030 O O . ALA B 2 24 ? 39.994 12.332 34.231 1.00 17.01 24 ALA H O 1
ATOM 1032 N N . SER B 2 25 ? 40.434 12.477 36.485 1.00 12.99 25 SER H N 1
ATOM 1033 C CA . SER B 2 25 ? 39.641 11.297 36.822 1.00 15.04 25 SER H CA 1
ATOM 1034 C C . SER B 2 25 ? 38.993 11.529 38.171 1.00 13.38 25 SER H C 1
ATOM 1035 O O . SER B 2 25 ? 39.480 12.279 39.012 1.00 14.07 25 SER H O 1
ATOM 1039 N N . GLY B 2 26 ? 37.863 10.864 38.392 1.00 14.24 26 GLY H N 1
ATOM 1040 C CA . GLY B 2 26 ? 37.165 11.037 39.643 1.00 16.11 26 GLY H CA 1
ATOM 1041 C C . GLY B 2 26 ? 36.024 12.035 39.597 1.00 15.80 26 GLY H C 1
ATOM 1042 O O . GLY B 2 26 ? 35.267 12.130 40.564 1.00 15.12 26 GLY H O 1
ATOM 1043 N N . PHE B 2 27 ? 35.921 12.729 38.464 1.00 14.56 27 PHE H N 1
ATOM 1044 C CA . PHE B 2 27 ? 34.892 13.737 38.245 1.00 13.12 27 PHE H CA 1
ATOM 1045 C C . PHE B 2 27 ? 34.855 14.056 36.755 1.00 14.30 27 PHE H C 1
ATOM 1046 O O . PHE B 2 27 ? 35.804 13.788 36.027 1.00 14.47 27 PHE H O 1
ATOM 1054 N N . ASN B 2 28 ? 33.751 14.656 36.333 1.00 16.46 28 ASN H N 1
ATOM 1055 C CA . ASN B 2 28 ? 33.589 15.034 34.930 1.00 15.77 28 ASN H CA 1
ATOM 1056 C C . ASN B 2 28 ? 34.130 16.453 34.785 1.00 17.04 28 ASN H C 1
ATOM 1057 O O . ASN B 2 28 ? 33.628 17.321 35.505 1.00 15.58 28 ASN H O 1
ATOM 1062 N N . ILE B 2 29 ? 35.099 16.690 33.904 1.00 14.10 29 ILE H N 1
ATOM 1063 C CA . ILE B 2 29 ? 35.608 18.078 33.791 1.00 11.52 29 ILE H CA 1
ATOM 1064 C C . ILE B 2 29 ? 34.521 19.037 33.366 1.00 14.16 29 ILE H C 1
ATOM 1065 O O . ILE B 2 29 ? 34.692 20.240 33.555 1.00 15.16 29 ILE H O 1
ATOM 1070 N N . LYS B 2 30 ? 33.404 18.557 32.787 1.00 14.69 30 LYS H N 1
ATOM 1071 C CA . LYS B 2 30 ? 32.330 19.504 32.461 1.00 13.73 30 LYS H CA 1
ATOM 1072 C C . LYS B 2 30 ? 31.729 20.143 33.708 1.00 16.13 30 LYS H C 1
ATOM 1073 O O . LYS B 2 30 ? 31.019 21.153 33.597 1.00 18.31 30 LYS H O 1
ATOM 1079 N N . ASP B 2 31 ? 31.969 19.570 34.898 1.00 13.58 31 ASP H N 1
ATOM 1080 C CA . ASP B 2 31 ? 31.471 20.137 36.134 1.00 15.90 31 ASP H CA 1
ATOM 1081 C C . ASP B 2 31 ? 32.447 21.178 36.695 1.00 18.62 31 ASP H C 1
ATOM 1082 O O . ASP B 2 31 ? 32.253 21.756 37.768 1.00 16.95 31 ASP H O 1
ATOM 1087 N N . THR B 2 32 ? 33.534 21.452 35.951 1.00 13.92 32 THR H N 1
ATOM 1088 C CA . THR B 2 32 ? 34.532 22.340 36.525 1.00 15.41 32 THR H CA 1
ATOM 1089 C C . THR B 2 32 ? 35.238 23.251 35.523 1.00 20.68 32 THR H C 1
ATOM 1090 O O . THR B 2 32 ? 35.740 22.704 34.532 1.00 22.25 32 THR H O 1
ATOM 1094 N N . TYR B 2 33 ? 35.382 24.532 35.828 1.00 15.94 33 TYR H N 1
ATOM 1095 C CA . TYR B 2 33 ? 36.397 25.327 35.123 1.00 11.12 33 TYR H CA 1
ATOM 1096 C C . TYR B 2 33 ? 37.754 24.665 35.334 1.00 15.01 33 TYR H C 1
ATOM 1097 O O . TYR B 2 33 ? 38.108 24.346 36.472 1.00 13.98 33 TYR H O 1
ATOM 1106 N N . MET B 2 34 ? 38.509 24.491 34.273 1.00 14.07 34 MET H N 1
ATOM 1107 C CA . MET B 2 34 ? 39.877 23.966 34.357 1.00 13.80 34 MET H CA 1
ATOM 1108 C C . MET B 2 34 ? 40.852 25.135 34.211 1.00 12.39 34 MET H C 1
ATOM 1109 O O . MET B 2 34 ? 40.904 25.782 33.162 1.00 12.78 34 MET H O 1
ATOM 1114 N N . HIS B 2 35 ? 41.571 25.407 35.294 1.00 12.44 35 HIS H N 1
ATOM 1115 C CA . HIS B 2 35 ? 42.449 26.552 35.392 1.00 11.44 35 HIS H CA 1
ATOM 1116 C C . HIS B 2 35 ? 43.900 26.163 35.126 1.00 14.88 35 HIS H C 1
ATOM 1117 O O . HIS B 2 35 ? 44.246 25.020 35.437 1.00 14.01 35 HIS H O 1
ATOM 1124 N N . TRP B 2 36 ? 44.665 27.125 34.611 1.00 13.65 36 TRP H N 1
ATOM 1125 C CA . TRP B 2 36 ? 46.087 26.856 34.413 1.00 11.04 36 TRP H CA 1
ATOM 1126 C C . TRP B 2 36 ? 46.884 27.940 35.131 1.00 14.36 36 TRP H C 1
ATOM 1127 O O . TRP B 2 36 ? 46.531 29.114 35.050 1.00 15.51 36 TRP H O 1
ATOM 1138 N N . VAL B 2 37 ? 47.938 27.499 35.818 1.00 12.41 37 VAL H N 1
ATOM 1139 C CA . VAL B 2 37 ? 48.768 28.371 36.632 1.00 13.76 37 VAL H CA 1
ATOM 1140 C C . VAL B 2 37 ? 50.243 28.163 36.262 1.00 14.24 37 VAL H C 1
ATOM 1141 O O . VAL B 2 37 ? 50.654 27.009 36.122 1.00 14.19 37 VAL H O 1
ATOM 1145 N N . LYS B 2 38 ? 50.962 29.280 36.142 1.00 12.80 38 LYS H N 1
ATOM 1146 C CA . LYS B 2 38 ? 52.371 29.301 35.752 1.00 15.86 38 LYS H CA 1
ATOM 1147 C C . LYS B 2 38 ? 53.241 29.583 36.961 1.00 14.21 38 LYS H C 1
ATOM 1148 O O . LYS B 2 38 ? 52.907 30.423 37.802 1.00 16.31 38 LYS H O 1
ATOM 1154 N N . GLN B 2 39 ? 54.384 28.895 37.051 1.00 13.60 39 GLN H N 1
ATOM 1155 C CA . GLN B 2 39 ? 55.330 29.193 38.108 1.00 15.90 39 GLN H CA 1
ATOM 1156 C C . GLN B 2 39 ? 56.749 29.201 37.529 1.00 17.63 39 GLN H C 1
ATOM 1157 O O . GLN B 2 39 ? 57.321 28.152 37.218 1.00 16.63 39 GLN H O 1
ATOM 1163 N N . ARG B 2 40 ? 57.351 30.371 37.352 1.00 16.84 40 ARG H N 1
ATOM 1164 C CA . ARG B 2 40 ? 58.763 30.311 36.919 1.00 20.69 40 ARG H CA 1
ATOM 1165 C C . ARG B 2 40 ? 59.660 29.808 38.032 1.00 18.93 40 ARG H C 1
ATOM 1166 O O . ARG B 2 40 ? 59.320 29.904 39.215 1.00 19.62 40 ARG H O 1
ATOM 1174 N N . PRO B 2 41 ? 60.852 29.283 37.697 1.00 25.47 41 PRO H N 1
ATOM 1175 C CA . PRO B 2 41 ? 61.809 28.851 38.720 1.00 23.86 41 PRO H CA 1
ATOM 1176 C C . PRO B 2 41 ? 62.070 29.905 39.787 1.00 19.79 41 PRO H C 1
ATOM 1177 O O . PRO B 2 41 ? 62.343 31.069 39.427 1.00 24.22 41 PRO H O 1
ATOM 1181 N N . GLU B 2 42 ? 61.995 29.547 41.055 1.00 23.68 42 GLU H N 1
ATOM 1182 C CA . GLU B 2 42 ? 62.331 30.484 42.128 1.00 37.87 42 GLU H CA 1
ATOM 1183 C C . GLU B 2 42 ? 61.219 31.524 42.272 1.00 33.63 42 GLU H C 1
ATOM 1184 O O . GLU B 2 42 ? 61.363 32.482 43.029 1.00 29.03 42 GLU H O 1
ATOM 1190 N N . GLN B 2 43 ? 60.109 31.369 41.542 1.00 23.41 43 GLN H N 1
ATOM 1191 C CA . GLN B 2 43 ? 59.141 32.461 41.581 1.00 20.98 43 GLN H CA 1
ATOM 1192 C C . GLN B 2 43 ? 57.776 31.939 42.052 1.00 20.49 43 GLN H C 1
ATOM 1193 O O . GLN B 2 43 ? 57.650 30.760 42.385 1.00 21.84 43 GLN H O 1
ATOM 1199 N N . GLY B 2 44 ? 56.835 32.873 42.054 1.00 21.77 44 GLY H N 1
ATOM 1200 C CA . GLY B 2 44 ? 55.493 32.667 42.543 1.00 23.44 44 GLY H CA 1
ATOM 1201 C C . GLY B 2 44 ? 54.554 32.123 41.490 1.00 25.06 44 GLY H C 1
ATOM 1202 O O . GLY B 2 44 ? 54.924 31.791 40.365 1.00 20.44 44 GLY H O 1
ATOM 1203 N N . LEU B 2 45 ? 53.297 32.062 41.937 1.00 20.72 45 LEU H N 1
ATOM 1204 C CA . LEU B 2 45 ? 52.226 31.464 41.130 1.00 14.25 45 LEU H CA 1
ATOM 1205 C C . LEU B 2 45 ? 51.527 32.567 40.367 1.00 14.23 45 LEU H C 1
ATOM 1206 O O . LEU B 2 45 ? 51.282 33.633 40.910 1.00 16.94 45 LEU H O 1
ATOM 1211 N N . GLU B 2 46 ? 51.235 32.311 39.110 1.00 15.22 46 GLU H N 1
ATOM 1212 C CA . GLU B 2 46 ? 50.591 33.268 38.247 1.00 15.72 46 GLU H CA 1
ATOM 1213 C C . GLU B 2 46 ? 49.415 32.641 37.506 1.00 17.20 46 GLU H C 1
ATOM 1214 O O . GLU B 2 46 ? 49.576 31.637 36.835 1.00 17.25 46 GLU H O 1
ATOM 1220 N N . TRP B 2 47 ? 48.236 33.240 37.617 1.00 13.50 47 TRP H N 1
ATOM 1221 C CA . TRP B 2 47 ? 47.078 32.695 36.913 1.00 14.08 47 TRP H CA 1
ATOM 1222 C C . TRP B 2 47 ? 47.161 32.940 35.423 1.00 13.81 47 TRP H C 1
ATOM 1223 O O . TRP B 2 47 ? 47.404 34.101 35.071 1.00 16.54 47 TRP H O 1
ATOM 1234 N N . ILE B 2 48 ? 46.981 31.958 34.538 1.00 12.25 48 ILE H N 1
ATOM 1235 C CA . ILE B 2 48 ? 46.976 32.234 33.111 1.00 12.48 48 ILE H CA 1
ATOM 1236 C C . ILE B 2 48 ? 45.570 32.468 32.616 1.00 13.62 48 ILE H C 1
ATOM 1237 O O . ILE B 2 48 ? 45.345 33.374 31.825 1.00 14.92 48 ILE H O 1
ATOM 1242 N N . GLY B 2 49 ? 44.664 31.613 33.080 1.00 13.15 49 GLY H N 1
ATOM 1243 C CA . GLY B 2 49 ? 43.273 31.673 32.614 1.00 17.72 49 GLY H CA 1
ATOM 1244 C C . GLY B 2 49 ? 42.592 30.320 32.818 1.00 15.68 49 GLY H C 1
ATOM 1245 O O . GLY B 2 49 ? 43.109 29.447 33.535 1.00 15.75 49 GLY H O 1
ATOM 1246 N N . ARG B 2 50 ? 41.437 30.138 32.186 1.00 14.22 50 ARG H N 1
ATOM 1247 C CA . ARG B 2 50 ? 40.674 28.920 32.421 1.00 12.21 50 ARG H CA 1
ATOM 1248 C C . ARG B 2 50 ? 39.788 28.568 31.239 1.00 19.07 50 ARG H C 1
ATOM 1249 O O . ARG B 2 50 ? 39.563 29.446 30.404 1.00 18.35 50 ARG H O 1
ATOM 1257 N N . ILE B 2 51 ? 39.305 27.327 31.202 1.00 14.15 51 ILE H N 1
ATOM 1258 C CA . ILE B 2 51 ? 38.307 26.947 30.231 1.00 13.38 51 ILE H CA 1
ATOM 1259 C C . ILE B 2 51 ? 37.139 26.300 31.000 1.00 15.11 51 ILE H C 1
ATOM 1260 O O . ILE B 2 51 ? 37.348 25.661 32.020 1.00 13.77 51 ILE H O 1
ATOM 1265 N N . ASP B 2 52 ? 35.940 26.521 30.478 1.00 17.32 52 ASP H N 1
ATOM 1266 C CA . ASP B 2 52 ? 34.722 25.820 30.864 1.00 15.11 52 ASP H CA 1
ATOM 1267 C C . ASP B 2 52 ? 34.529 24.693 29.867 1.00 14.52 52 ASP H C 1
ATOM 1268 O O . ASP B 2 52 ? 34.100 24.932 28.738 1.00 16.35 52 ASP H O 1
ATOM 1273 N N . PRO B 2 53 A 34.897 23.452 30.182 1.00 14.66 52 PRO H N 1
ATOM 1274 C CA . PRO B 2 53 A 34.816 22.386 29.201 1.00 13.74 52 PRO H CA 1
ATOM 1275 C C . PRO B 2 53 A 33.395 22.096 28.724 1.00 15.88 52 PRO H C 1
ATOM 1276 O O . PRO B 2 53 A 33.234 21.426 27.702 1.00 19.56 52 PRO H O 1
ATOM 1280 N N . ALA B 2 54 ? 32.398 22.564 29.451 1.00 16.52 53 ALA H N 1
ATOM 1281 C CA . ALA B 2 54 ? 30.992 22.331 29.069 1.00 18.77 53 ALA H CA 1
ATOM 1282 C C . ALA B 2 54 ? 30.670 23.046 27.766 1.00 22.95 53 ALA H C 1
ATOM 1283 O O . ALA B 2 54 ? 29.807 22.634 26.997 1.00 25.57 53 ALA H O 1
ATOM 1285 N N . ASN B 2 55 ? 31.360 24.156 27.502 1.00 16.13 54 ASN H N 1
ATOM 1286 C CA . ASN B 2 55 ? 30.993 24.901 26.297 1.00 16.95 54 ASN H CA 1
ATOM 1287 C C . ASN B 2 55 ? 32.213 25.438 25.556 1.00 18.17 54 ASN H C 1
ATOM 1288 O O . ASN B 2 55 ? 32.014 26.033 24.485 1.00 19.92 54 ASN H O 1
ATOM 1293 N N . GLY B 2 56 ? 33.418 25.211 26.060 1.00 15.16 55 GLY H N 1
ATOM 1294 C CA . GLY B 2 56 ? 34.664 25.575 25.394 1.00 14.71 55 GLY H CA 1
ATOM 1295 C C . GLY B 2 56 ? 35.051 27.024 25.653 1.00 14.06 55 GLY H C 1
ATOM 1296 O O . GLY B 2 56 ? 36.031 27.502 25.071 1.00 15.46 55 GLY H O 1
ATOM 1297 N N . ASN B 2 57 ? 34.314 27.733 26.509 1.00 13.82 56 ASN H N 1
ATOM 1298 C CA . ASN B 2 57 ? 34.600 29.141 26.757 1.00 13.92 56 ASN H CA 1
ATOM 1299 C C . ASN B 2 57 ? 35.844 29.312 27.624 1.00 15.03 56 ASN H C 1
ATOM 1300 O O . ASN B 2 57 ? 35.908 28.821 28.758 1.00 14.62 56 ASN H O 1
ATOM 1305 N N . SER B 2 58 ? 36.842 30.022 27.072 1.00 14.60 57 SER H N 1
ATOM 1306 C CA . SER B 2 58 ? 38.018 30.330 27.881 1.00 13.52 57 SER H CA 1
ATOM 1307 C C . SER B 2 58 ? 38.118 31.797 28.265 1.00 17.18 57 SER H C 1
ATOM 1308 O O . SER B 2 58 ? 37.525 32.630 27.568 1.00 16.46 57 SER H O 1
ATOM 1311 N N . LYS B 2 59 ? 38.891 32.076 29.315 1.00 13.54 58 LYS H N 1
ATOM 1312 C CA . LYS B 2 59 ? 39.316 33.393 29.697 1.00 12.49 58 LYS H CA 1
ATOM 1313 C C . LYS B 2 59 ? 40.851 33.414 29.815 1.00 15.77 58 LYS H C 1
ATOM 1314 O O . LYS B 2 59 ? 41.421 32.454 30.333 1.00 17.01 58 LYS H O 1
ATOM 1320 N N . TYR B 2 60 ? 41.459 34.496 29.367 1.00 13.67 59 TYR H N 1
ATOM 1321 C CA . TYR B 2 60 ? 42.910 34.639 29.434 1.00 14.14 59 TYR H CA 1
ATOM 1322 C C . TYR B 2 60 ? 43.309 35.975 30.036 1.00 14.72 59 TYR H C 1
ATOM 1323 O O . TYR B 2 60 ? 42.761 37.017 29.607 1.00 14.96 59 TYR H O 1
ATOM 1332 N N . VAL B 2 61 ? 44.234 36.019 30.969 1.00 16.02 60 VAL H N 1
ATOM 1333 C CA . VAL B 2 61 ? 44.786 37.321 31.404 1.00 15.31 60 VAL H CA 1
ATOM 1334 C C . VAL B 2 61 ? 45.412 37.991 30.191 1.00 18.10 60 VAL H C 1
ATOM 1335 O O . VAL B 2 61 ? 45.934 37.252 29.344 1.00 17.14 60 VAL H O 1
ATOM 1339 N N . PRO B 2 62 ? 45.314 39.311 30.040 1.00 16.76 61 PRO H N 1
ATOM 1340 C CA . PRO B 2 62 ? 45.841 39.978 28.845 1.00 17.83 61 PRO H CA 1
ATOM 1341 C C . PRO B 2 62 ? 47.257 39.561 28.499 1.00 14.34 61 PRO H C 1
ATOM 1342 O O . PRO B 2 62 ? 47.495 39.351 27.299 1.00 18.39 61 PRO H O 1
ATOM 1346 N N . LYS B 2 63 ? 48.151 39.428 29.482 1.00 19.37 62 LYS H N 1
ATOM 1347 C CA . LYS B 2 63 ? 49.548 39.176 29.065 1.00 19.25 62 LYS H CA 1
ATOM 1348 C C . LYS B 2 63 ? 49.759 37.822 28.442 1.00 19.17 62 LYS H C 1
ATOM 1349 O O . LYS B 2 63 ? 50.812 37.629 27.825 1.00 20.46 62 LYS H O 1
ATOM 1355 N N . PHE B 2 64 ? 48.796 36.893 28.530 1.00 19.96 63 PHE H N 1
ATOM 1356 C CA . PHE B 2 64 ? 48.949 35.572 27.913 1.00 15.07 63 PHE H CA 1
ATOM 1357 C C . PHE B 2 64 ? 48.162 35.441 26.629 1.00 18.12 63 PHE H C 1
ATOM 1358 O O . PHE B 2 64 ? 48.153 34.413 25.948 1.00 18.72 63 PHE H O 1
ATOM 1366 N N . GLN B 2 65 ? 47.436 36.513 26.257 1.00 16.38 64 GLN H N 1
ATOM 1367 C CA . GLN B 2 65 ? 46.640 36.369 25.035 1.00 17.68 64 GLN H CA 1
ATOM 1368 C C . GLN B 2 65 ? 47.551 36.261 23.819 1.00 23.43 64 GLN H C 1
ATOM 1369 O O . GLN B 2 65 ? 48.507 37.041 23.666 1.00 20.03 64 GLN H O 1
ATOM 1375 N N . GLY B 2 66 ? 47.272 35.291 22.963 1.00 18.93 65 GLY H N 1
ATOM 1376 C CA . GLY B 2 66 ? 48.022 35.073 21.725 1.00 17.17 65 GLY H CA 1
ATOM 1377 C C . GLY B 2 66 ? 49.182 34.132 21.985 1.00 17.61 65 GLY H C 1
ATOM 1378 O O . GLY B 2 66 ? 49.688 33.556 21.029 1.00 29.27 65 GLY H O 1
ATOM 1379 N N . LYS B 2 67 ? 49.605 33.997 23.224 1.00 19.03 66 LYS H N 1
ATOM 1380 C CA . LYS B 2 67 ? 50.634 33.076 23.709 1.00 17.41 66 LYS H CA 1
ATOM 1381 C C . LYS B 2 67 ? 50.088 31.707 24.120 1.00 20.61 66 LYS H C 1
ATOM 1382 O O . LYS B 2 67 ? 50.556 30.653 23.702 1.00 19.03 66 LYS H O 1
ATOM 1388 N N . ALA B 2 68 ? 49.067 31.756 24.977 1.00 19.05 67 ALA H N 1
ATOM 1389 C CA . ALA B 2 68 ? 48.406 30.592 25.559 1.00 15.76 67 ALA H CA 1
ATOM 1390 C C . ALA B 2 68 ? 47.079 30.344 24.886 1.00 17.92 67 ALA H C 1
ATOM 1391 O O . ALA B 2 68 ? 46.321 31.256 24.615 1.00 17.67 67 ALA H O 1
ATOM 1393 N N . THR B 2 69 ? 46.782 29.089 24.634 1.00 15.92 68 THR H N 1
ATOM 1394 C CA . THR B 2 69 ? 45.481 28.670 24.139 1.00 12.91 68 THR H CA 1
ATOM 1395 C C . THR B 2 69 ? 45.062 27.488 25.012 1.00 13.91 68 THR H C 1
ATOM 1396 O O . THR B 2 69 ? 45.776 26.502 25.052 1.00 15.57 68 THR H O 1
ATOM 1400 N N . ILE B 2 70 ? 43.918 27.636 25.669 1.00 14.39 69 ILE H N 1
ATOM 1401 C CA . ILE B 2 70 ? 43.425 26.551 26.505 1.00 13.77 69 ILE H CA 1
ATOM 1402 C C . ILE B 2 70 ? 42.220 25.911 25.834 1.00 15.93 69 ILE H C 1
ATOM 1403 O O . ILE B 2 70 ? 41.273 26.577 25.373 1.00 16.75 69 ILE H O 1
ATOM 1408 N N . THR B 2 71 ? 42.235 24.582 25.763 1.00 16.62 70 THR H N 1
ATOM 1409 C CA . THR B 2 71 ? 41.176 23.826 25.112 1.00 15.60 70 THR H CA 1
ATOM 1410 C C . THR B 2 71 ? 40.818 22.617 25.986 1.00 15.16 70 THR H C 1
ATOM 1411 O O . THR B 2 71 ? 41.524 22.390 26.980 1.00 14.34 70 THR H O 1
ATOM 1415 N N . ALA B 2 72 ? 39.757 21.911 25.573 1.00 14.80 71 ALA H N 1
ATOM 1416 C CA . ALA B 2 72 ? 39.392 20.728 26.352 1.00 15.27 71 ALA H CA 1
ATOM 1417 C C . ALA B 2 72 ? 38.760 19.697 25.422 1.00 18.25 71 ALA H C 1
ATOM 1418 O O . ALA B 2 72 ? 38.215 20.074 24.404 1.00 19.45 71 ALA H O 1
ATOM 1420 N N . ASP B 2 73 ? 38.863 18.446 25.796 1.00 20.06 72 ASP H N 1
ATOM 1421 C CA . ASP B 2 73 ? 38.243 17.346 25.042 1.00 17.22 72 ASP H CA 1
ATOM 1422 C C . ASP B 2 73 ? 37.475 16.600 26.105 1.00 18.15 72 ASP H C 1
ATOM 1423 O O . ASP B 2 73 ? 38.080 15.910 26.949 1.00 22.12 72 ASP H O 1
ATOM 1428 N N . THR B 2 74 ? 36.175 16.800 26.113 1.00 20.79 73 THR H N 1
ATOM 1429 C CA . THR B 2 74 ? 35.415 16.104 27.167 1.00 25.74 73 THR H CA 1
ATOM 1430 C C . THR B 2 74 ? 35.373 14.611 26.903 1.00 24.17 73 THR H C 1
ATOM 1431 O O . THR B 2 74 ? 35.288 13.823 27.850 1.00 27.30 73 THR H O 1
ATOM 1435 N N . SER B 2 75 ? 35.468 14.138 25.654 1.00 21.11 74 SER H N 1
ATOM 1436 C CA . SER B 2 75 ? 35.422 12.668 25.513 1.00 23.08 74 SER H CA 1
ATOM 1437 C C . SER B 2 75 ? 36.609 12.006 26.187 1.00 25.72 74 SER H C 1
ATOM 1438 O O . SER B 2 75 ? 36.466 10.860 26.611 1.00 31.83 74 SER H O 1
ATOM 1441 N N . SER B 2 76 ? 37.761 12.653 26.363 1.00 20.43 75 SER H N 1
ATOM 1442 C CA . SER B 2 76 ? 38.830 12.019 27.130 1.00 18.65 75 SER H CA 1
ATOM 1443 C C . SER B 2 76 ? 39.096 12.650 28.503 1.00 16.57 75 SER H C 1
ATOM 1444 O O . SER B 2 76 ? 40.131 12.421 29.140 1.00 20.24 75 SER H O 1
ATOM 1447 N N . ASN B 2 77 ? 38.143 13.464 28.931 1.00 16.22 76 ASN H N 1
ATOM 1448 C CA . ASN B 2 77 ? 38.174 14.167 30.209 1.00 13.82 76 ASN H CA 1
ATOM 1449 C C . ASN B 2 77 ? 39.479 14.926 30.371 1.00 18.05 76 ASN H C 1
ATOM 1450 O O . ASN B 2 77 ? 40.050 14.904 31.459 1.00 18.24 76 ASN H O 1
ATOM 1455 N N . THR B 2 78 ? 39.961 15.587 29.326 1.00 16.49 77 THR H N 1
ATOM 1456 C CA . THR B 2 78 ? 41.277 16.223 29.361 1.00 18.66 77 THR H CA 1
ATOM 1457 C C . THR B 2 78 ? 41.239 17.695 29.004 1.00 15.70 77 THR H C 1
ATOM 1458 O O . THR B 2 78 ? 40.487 18.052 28.090 1.00 16.05 77 THR H O 1
ATOM 1462 N N . ALA B 2 79 ? 42.003 18.516 29.712 1.00 16.19 78 ALA H N 1
ATOM 1463 C CA . ALA B 2 79 ? 42.215 19.915 29.369 1.00 15.80 78 ALA H CA 1
ATOM 1464 C C . ALA B 2 79 ? 43.638 20.111 28.847 1.00 15.11 78 ALA H C 1
ATOM 1465 O O . ALA B 2 79 ? 44.532 19.360 29.241 1.00 13.99 78 ALA H O 1
ATOM 1467 N N . TYR B 2 80 ? 43.799 21.111 27.971 1.00 14.42 79 TYR H N 1
ATOM 1468 C CA . TYR B 2 80 ? 45.085 21.354 27.336 1.00 17.54 79 TYR H CA 1
ATOM 1469 C C . TYR B 2 80 ? 45.496 22.825 27.443 1.00 15.26 79 TYR H C 1
ATOM 1470 O O . TYR B 2 80 ? 44.634 23.713 27.428 1.00 15.24 79 TYR H O 1
ATOM 1479 N N . LEU B 2 81 ? 46.804 23.008 27.515 1.00 13.53 80 LEU H N 1
ATOM 1480 C CA . LEU B 2 81 ? 47.420 24.322 27.430 1.00 13.53 80 LEU H CA 1
ATOM 1481 C C . LEU B 2 81 ? 48.463 24.301 26.306 1.00 16.73 80 LEU H C 1
ATOM 1482 O O . LEU B 2 81 ? 49.452 23.591 26.469 1.00 17.05 80 LEU H O 1
ATOM 1487 N N . GLN B 2 82 ? 48.219 25.058 25.254 1.00 14.23 81 GLN H N 1
ATOM 1488 C CA . GLN B 2 82 ? 49.176 25.248 24.170 1.00 15.65 81 GLN H CA 1
ATOM 1489 C C . GLN B 2 82 ? 49.896 26.588 24.315 1.00 14.76 81 GLN H C 1
ATOM 1490 O O . GLN B 2 82 ? 49.288 27.611 24.595 1.00 19.05 81 GLN H O 1
ATOM 1496 N N . LEU B 2 83 ? 51.207 26.597 24.138 1.00 16.70 82 LEU H N 1
ATOM 1497 C CA . LEU B 2 83 ? 52.043 27.792 24.271 1.00 13.53 82 LEU H CA 1
ATOM 1498 C C . LEU B 2 83 ? 52.871 27.881 22.975 1.00 17.34 82 LEU H C 1
ATOM 1499 O O . LEU B 2 83 ? 53.527 26.877 22.644 1.00 18.25 82 LEU H O 1
ATOM 1504 N N . THR B 2 84 A 52.820 29.009 22.281 1.00 16.94 82 THR H N 1
ATOM 1505 C CA . THR B 2 84 A 53.491 29.137 20.984 1.00 15.38 82 THR H CA 1
ATOM 1506 C C . THR B 2 84 A 54.616 30.168 21.043 1.00 25.96 82 THR H C 1
ATOM 1507 O O . THR B 2 84 A 54.693 30.894 22.026 1.00 20.61 82 THR H O 1
ATOM 1511 N N . SER B 2 85 B 55.456 30.219 20.020 1.00 23.87 82 SER H N 1
ATOM 1512 C CA . SER B 2 85 B 56.552 31.182 19.927 1.00 23.42 82 SER H CA 1
ATOM 1513 C C . SER B 2 85 B 57.330 31.299 21.226 1.00 24.23 82 SER H C 1
ATOM 1514 O O . SER B 2 85 B 57.554 32.352 21.819 1.00 24.33 82 SER H O 1
ATOM 1517 N N . LEU B 2 86 C 57.770 30.134 21.716 1.00 21.27 82 LEU H N 1
ATOM 1518 C CA . LEU B 2 86 C 58.338 30.051 23.035 1.00 18.86 82 LEU H CA 1
ATOM 1519 C C . LEU B 2 86 C 59.630 30.838 23.193 1.00 23.43 82 LEU H C 1
ATOM 1520 O O . LEU B 2 86 C 60.502 30.735 22.327 1.00 25.42 82 LEU H O 1
ATOM 1525 N N . THR B 2 87 ? 59.732 31.556 24.299 1.00 24.27 83 THR H N 1
ATOM 1526 C CA . THR B 2 87 ? 60.965 32.208 24.724 1.00 25.47 83 THR H CA 1
ATOM 1527 C C . THR B 2 87 ? 61.394 31.708 26.092 1.00 23.76 83 THR H C 1
ATOM 1528 O O . THR B 2 87 ? 60.718 30.868 26.707 1.00 27.41 83 THR H O 1
ATOM 1532 N N . SER B 2 88 ? 62.522 32.168 26.628 1.00 22.55 84 SER H N 1
ATOM 1533 C CA . SER B 2 88 ? 63.001 31.688 27.915 1.00 20.16 84 SER H CA 1
ATOM 1534 C C . SER B 2 88 ? 62.082 32.139 29.055 1.00 22.06 84 SER H C 1
ATOM 1535 O O . SER B 2 88 ? 62.130 31.574 30.149 1.00 23.04 84 SER H O 1
ATOM 1538 N N . GLU B 2 89 ? 61.267 33.150 28.757 1.00 24.77 85 GLU H N 1
ATOM 1539 C CA . GLU B 2 89 ? 60.317 33.637 29.762 1.00 28.81 85 GLU H CA 1
ATOM 1540 C C . GLU B 2 89 ? 59.214 32.605 30.002 1.00 27.50 85 GLU H C 1
ATOM 1541 O O . GLU B 2 89 ? 58.462 32.736 30.953 1.00 21.19 85 GLU H O 1
ATOM 1547 N N . ASP B 2 90 ? 59.141 31.616 29.127 1.00 23.12 86 ASP H N 1
ATOM 1548 C CA . ASP B 2 90 ? 58.100 30.592 29.156 1.00 20.13 86 ASP H CA 1
ATOM 1549 C C . ASP B 2 90 ? 58.556 29.386 29.947 1.00 19.81 86 ASP H C 1
ATOM 1550 O O . ASP B 2 90 ? 57.796 28.455 30.233 1.00 19.80 86 ASP H O 1
ATOM 1555 N N . THR B 2 91 ? 59.837 29.364 30.310 1.00 22.53 87 THR H N 1
ATOM 1556 C CA . THR B 2 91 ? 60.427 28.321 31.139 1.00 18.87 87 THR H CA 1
ATOM 1557 C C . THR B 2 91 ? 59.783 28.395 32.512 1.00 18.47 87 THR H C 1
ATOM 1558 O O . THR B 2 91 ? 59.867 29.431 33.177 1.00 23.28 87 THR H O 1
ATOM 1562 N N . ALA B 2 92 ? 59.120 27.307 32.863 1.00 18.87 88 ALA H N 1
ATOM 1563 C CA . ALA B 2 92 ? 58.285 27.298 34.051 1.00 16.92 88 ALA H CA 1
ATOM 1564 C C . ALA B 2 92 ? 57.649 25.937 34.274 1.00 22.07 88 ALA H C 1
ATOM 1565 O O . ALA B 2 92 ? 57.641 25.104 33.360 1.00 20.51 88 ALA H O 1
ATOM 1567 N N . VAL B 2 93 ? 57.092 25.787 35.482 1.00 15.64 89 VAL H N 1
ATOM 1568 C CA . VAL B 2 93 ? 56.207 24.644 35.716 1.00 13.62 89 VAL H CA 1
ATOM 1569 C C . VAL B 2 93 ? 54.757 25.117 35.512 1.00 17.12 89 VAL H C 1
ATOM 1570 O O . VAL B 2 93 ? 54.398 26.186 35.980 1.00 16.73 89 VAL H O 1
ATOM 1574 N N . TYR B 2 94 ? 53.950 24.331 34.827 1.00 14.62 90 TYR H N 1
ATOM 1575 C CA . TYR B 2 94 ? 52.567 24.713 34.548 1.00 13.59 90 TYR H CA 1
ATOM 1576 C C . TYR B 2 94 ? 51.652 23.714 35.260 1.00 15.25 90 TYR H C 1
ATOM 1577 O O . TYR B 2 94 ? 51.852 22.501 35.123 1.00 17.29 90 TYR H O 1
ATOM 1586 N N . TYR B 2 95 ? 50.687 24.261 36.009 1.00 13.59 91 TYR H N 1
ATOM 1587 C CA . TYR B 2 95 ? 49.770 23.442 36.802 1.00 13.86 91 TYR H CA 1
ATOM 1588 C C . TYR B 2 95 ? 48.329 23.576 36.303 1.00 14.04 91 TYR H C 1
ATOM 1589 O O . TYR B 2 95 ? 47.892 24.678 35.958 1.00 15.51 91 TYR H O 1
ATOM 1598 N N . CYS B 2 96 ? 47.572 22.497 36.309 1.00 12.73 92 CYS H N 1
ATOM 1599 C CA . CYS B 2 96 ? 46.129 22.596 36.137 1.00 12.25 92 CYS H CA 1
ATOM 1600 C C . CYS B 2 96 ? 45.427 22.328 37.455 1.00 13.18 92 CYS H C 1
ATOM 1601 O O . CYS B 2 96 ? 45.925 21.646 38.338 1.00 13.27 92 CYS H O 1
ATOM 1604 N N . ALA B 2 97 ? 44.228 22.910 37.602 1.00 13.08 93 ALA H N 1
ATOM 1605 C CA . ALA B 2 97 ? 43.460 22.816 38.822 1.00 12.33 93 ALA H CA 1
ATOM 1606 C C . ALA B 2 97 ? 41.974 23.049 38.506 1.00 15.47 93 ALA H C 1
ATOM 1607 O O . ALA B 2 97 ? 41.703 24.069 37.866 1.00 12.86 93 ALA H O 1
ATOM 1609 N N . PRO B 2 98 ? 41.053 22.158 38.851 1.00 12.09 94 PRO H N 1
ATOM 1610 C CA . PRO B 2 98 ? 39.635 22.380 38.656 1.00 11.28 94 PRO H CA 1
ATOM 1611 C C . PRO B 2 98 ? 39.015 23.264 39.744 1.00 13.77 94 PRO H C 1
ATOM 1612 O O . PRO B 2 98 ? 39.409 23.311 40.893 1.00 13.65 94 PRO H O 1
ATOM 1616 N N . PHE B 2 99 ? 37.957 23.974 39.330 1.00 11.91 95 PHE H N 1
ATOM 1617 C CA . PHE B 2 99 ? 37.186 24.810 40.242 1.00 13.73 95 PHE H CA 1
ATOM 1618 C C . PHE B 2 99 ? 35.719 24.625 39.871 1.00 12.91 95 PHE H C 1
ATOM 1619 O O . PHE B 2 99 ? 35.352 24.889 38.726 1.00 14.22 95 PHE H O 1
ATOM 1627 N N . GLY B 2 100 ? 34.875 24.143 40.789 1.00 13.95 96 GLY H N 1
ATOM 1628 C CA . GLY B 2 100 ? 33.478 23.932 40.408 1.00 11.55 96 GLY H CA 1
ATOM 1629 C C . GLY B 2 100 ? 32.707 23.374 41.610 1.00 16.52 96 GLY H C 1
ATOM 1630 O O . GLY B 2 100 ? 33.226 22.705 42.505 1.00 12.41 96 GLY H O 1
ATOM 1631 N N . TYR B 2 101 ? 31.398 23.678 41.601 1.00 17.06 97 TYR H N 1
ATOM 1632 C CA . TYR B 2 101 ? 30.466 23.361 42.666 1.00 14.88 97 TYR H CA 1
ATOM 1633 C C . TYR B 2 101 ? 30.560 21.938 43.200 1.00 12.92 97 TYR H C 1
ATOM 1634 O O . TYR B 2 101 ? 30.652 21.761 44.417 1.00 14.59 97 TYR H O 1
ATOM 1643 N N . TYR B 2 102 ? 30.551 20.957 42.303 1.00 12.30 98 TYR H N 1
ATOM 1644 C CA . TYR B 2 102 ? 30.477 19.574 42.754 1.00 14.66 98 TYR H CA 1
ATOM 1645 C C . TYR B 2 102 ? 31.809 18.887 42.956 1.00 12.34 98 TYR H C 1
ATOM 1646 O O . TYR B 2 102 ? 31.835 17.692 43.302 1.00 16.14 98 TYR H O 1
ATOM 1655 N N . VAL B 2 103 ? 32.900 19.618 42.777 1.00 12.74 99 VAL H N 1
ATOM 1656 C CA . VAL B 2 103 ? 34.217 19.003 42.896 1.00 12.46 99 VAL H CA 1
ATOM 1657 C C . VAL B 2 103 ? 35.132 19.777 43.839 1.00 13.44 99 VAL H C 1
ATOM 1658 O O . VAL B 2 103 ? 35.702 19.203 44.764 1.00 13.95 99 VAL H O 1
ATOM 1662 N N . SER B 2 104 ? 35.286 21.079 43.607 1.00 10.64 100 SER H N 1
ATOM 1663 C CA . SER B 2 104 ? 36.160 21.957 44.379 1.00 9.66 100 SER H CA 1
ATOM 1664 C C . SER B 2 104 ? 35.477 23.330 44.443 1.00 10.72 100 SER H C 1
ATOM 1665 O O . SER B 2 104 ? 35.720 24.200 43.620 1.00 14.19 100 SER H O 1
ATOM 1668 N N . ASP B 2 105 ? 34.559 23.525 45.373 1.00 10.91 101 ASP H N 1
ATOM 1669 C CA . ASP B 2 105 ? 33.642 24.649 45.302 1.00 13.62 101 ASP H CA 1
ATOM 1670 C C . ASP B 2 105 ? 34.193 25.948 45.879 1.00 16.10 101 ASP H C 1
ATOM 1671 O O . ASP B 2 105 ? 33.688 26.994 45.453 1.00 18.08 101 ASP H O 1
ATOM 1676 N N . TYR B 2 106 A 35.146 25.896 46.809 1.00 15.96 101 TYR H N 1
ATOM 1677 C CA . TYR B 2 106 A 35.574 27.073 47.556 1.00 11.55 101 TYR H CA 1
ATOM 1678 C C . TYR B 2 106 A 36.882 27.714 47.108 1.00 14.21 101 TYR H C 1
ATOM 1679 O O . TYR B 2 106 A 37.062 28.937 47.108 1.00 16.11 101 TYR H O 1
ATOM 1688 N N . ALA B 2 107 B 37.785 26.823 46.756 1.00 15.80 101 ALA H N 1
ATOM 1689 C CA . ALA B 2 107 B 39.153 27.198 46.335 1.00 15.35 101 ALA H CA 1
ATOM 1690 C C . ALA B 2 107 B 39.681 26.096 45.425 1.00 15.64 101 ALA H C 1
ATOM 1691 O O . ALA B 2 107 B 38.895 25.297 44.883 1.00 15.50 101 ALA H O 1
ATOM 1693 N N . MET B 2 108 C 40.997 26.015 45.245 1.00 12.83 101 MET H N 1
ATOM 1694 C CA . MET B 2 108 C 41.554 24.967 44.374 1.00 10.04 101 MET H CA 1
ATOM 1695 C C . MET B 2 108 C 42.070 23.843 45.252 1.00 13.15 101 MET H C 1
ATOM 1696 O O . MET B 2 108 C 43.215 23.861 45.728 1.00 14.38 101 MET H O 1
ATOM 1701 N N . ALA B 2 109 D 41.225 22.845 45.544 1.00 12.05 101 ALA H N 1
ATOM 1702 C CA . ALA B 2 109 D 41.614 21.795 46.479 1.00 13.44 101 ALA H CA 1
ATOM 1703 C C . ALA B 2 109 D 42.417 20.686 45.818 1.00 15.58 101 ALA H C 1
ATOM 1704 O O . ALA B 2 109 D 43.021 19.904 46.564 1.00 14.99 101 ALA H O 1
ATOM 1706 N N . TYR B 2 110 ? 42.401 20.691 44.469 1.00 14.15 102 TYR H N 1
ATOM 1707 C CA . TYR B 2 110 ? 43.012 19.639 43.663 1.00 13.41 102 TYR H CA 1
ATOM 1708 C C . TYR B 2 110 ? 43.926 20.229 42.591 1.00 13.70 102 TYR H C 1
ATOM 1709 O O . TYR B 2 110 ? 43.494 21.063 41.809 1.00 14.22 102 TYR H O 1
ATOM 1718 N N . TRP B 2 111 ? 45.167 19.734 42.570 1.00 12.00 103 TRP H N 1
ATOM 1719 C CA . TRP B 2 111 ? 46.148 20.225 41.616 1.00 12.75 103 TRP H CA 1
ATOM 1720 C C . TRP B 2 111 ? 46.829 19.095 40.856 1.00 16.24 103 TRP H C 1
ATOM 1721 O O . TRP B 2 111 ? 47.154 18.061 41.463 1.00 15.38 103 TRP H O 1
ATOM 1732 N N . GLY B 2 112 ? 47.054 19.267 39.561 1.00 12.51 104 GLY H N 1
ATOM 1733 C CA . GLY B 2 112 ? 47.965 18.300 38.926 1.00 12.75 104 GLY H CA 1
ATOM 1734 C C . GLY B 2 112 ? 49.374 18.443 39.484 1.00 12.99 104 GLY H C 1
ATOM 1735 O O . GLY B 2 112 ? 49.715 19.339 40.255 1.00 15.62 104 GLY H O 1
ATOM 1736 N N . GLN B 2 113 ? 50.239 17.505 39.087 1.00 14.34 105 GLN H N 1
ATOM 1737 C CA . GLN B 2 113 ? 51.590 17.481 39.654 1.00 17.72 105 GLN H CA 1
ATOM 1738 C C . GLN B 2 113 ? 52.504 18.483 38.970 1.00 16.05 105 GLN H C 1
ATOM 1739 O O . GLN B 2 113 ? 53.627 18.692 39.455 1.00 18.96 105 GLN H O 1
ATOM 1745 N N . GLY B 2 114 ? 52.007 19.110 37.908 1.00 14.03 106 GLY H N 1
ATOM 1746 C CA . GLY B 2 114 ? 52.757 20.172 37.228 1.00 15.97 106 GLY H CA 1
ATOM 1747 C C . GLY B 2 114 ? 53.519 19.597 36.043 1.00 18.83 106 GLY H C 1
ATOM 1748 O O . GLY B 2 114 ? 53.911 18.422 36.078 1.00 17.90 106 GLY H O 1
ATOM 1749 N N . THR B 2 115 ? 53.689 20.407 35.019 1.00 17.45 107 THR H N 1
ATOM 1750 C CA . THR B 2 115 ? 54.503 20.048 33.871 1.00 15.76 107 THR H CA 1
ATOM 1751 C C . THR B 2 115 ? 55.602 21.092 33.687 1.00 20.23 107 THR H C 1
ATOM 1752 O O . THR B 2 115 ? 55.350 22.281 33.485 1.00 18.74 107 THR H O 1
ATOM 1756 N N . SER B 2 116 ? 56.845 20.630 33.737 1.00 19.35 108 SER H N 1
ATOM 1757 C CA . SER B 2 116 ? 57.965 21.560 33.548 1.00 19.88 108 SER H CA 1
ATOM 1758 C C . SER B 2 116 ? 58.235 21.782 32.074 1.00 23.08 108 SER H C 1
ATOM 1759 O O . SER B 2 116 ? 58.289 20.830 31.285 1.00 24.01 108 SER H O 1
ATOM 1762 N N . VAL B 2 117 ? 58.402 23.032 31.660 1.00 20.54 109 VAL H N 1
ATOM 1763 C CA . VAL B 2 117 ? 58.723 23.320 30.268 1.00 19.06 109 VAL H CA 1
ATOM 1764 C C . VAL B 2 117 ? 60.035 24.095 30.331 1.00 23.18 109 VAL H C 1
ATOM 1765 O O . VAL B 2 117 ? 60.102 25.065 31.080 1.00 21.42 109 VAL H O 1
ATOM 1769 N N . THR B 2 118 ? 61.037 23.624 29.591 1.00 24.71 110 THR H N 1
ATOM 1770 C CA . THR B 2 118 ? 62.323 24.294 29.537 1.00 20.45 110 THR H CA 1
ATOM 1771 C C . THR B 2 118 ? 62.575 24.726 28.086 1.00 19.68 110 THR H C 1
ATOM 1772 O O . THR B 2 118 ? 62.478 23.846 27.216 1.00 22.34 110 THR H O 1
ATOM 1776 N N . VAL B 2 119 ? 62.854 26.019 27.947 1.00 20.76 111 VAL H N 1
ATOM 1777 C CA . VAL B 2 119 ? 63.087 26.600 26.637 1.00 24.12 111 VAL H CA 1
ATOM 1778 C C . VAL B 2 119 ? 64.538 27.018 26.392 1.00 29.42 111 VAL H C 1
ATOM 1779 O O . VAL B 2 119 ? 64.981 28.040 26.890 1.00 37.85 111 VAL H O 1
ATOM 1783 N N . SER B 2 120 ? 65.308 26.250 25.627 1.00 28.72 112 SER H N 1
ATOM 1784 C CA . SER B 2 120 ? 66.708 26.638 25.421 1.00 36.52 112 SER H CA 1
ATOM 1785 C C . SER B 2 120 ? 67.318 25.862 24.266 1.00 37.81 112 SER H C 1
ATOM 1786 O O . SER B 2 120 ? 66.862 24.796 23.872 1.00 29.93 112 SER H O 1
ATOM 1789 N N . SER B 2 121 ? 68.398 26.390 23.691 1.00 46.09 113 SER H N 1
ATOM 1790 C CA . SER B 2 121 ? 68.975 25.611 22.584 1.00 57.80 113 SER H CA 1
ATOM 1791 C C . SER B 2 121 ? 69.599 24.312 23.061 1.00 56.55 113 SER H C 1
ATOM 1794 N N . ASP C 1 1 ? 20.656 25.726 46.323 1.00 30.88 1 ASP A N 1
ATOM 1795 C CA . ASP C 1 1 ? 19.953 24.447 46.211 1.00 39.90 1 ASP A CA 1
ATOM 1796 C C . ASP C 1 1 ? 18.513 24.631 46.684 1.00 41.80 1 ASP A C 1
ATOM 1797 O O . ASP C 1 1 ? 18.214 25.649 47.315 1.00 34.11 1 ASP A O 1
ATOM 1802 N N . ILE C 1 2 ? 17.632 23.681 46.388 1.00 28.62 2 ILE A N 1
ATOM 1803 C CA . ILE C 1 2 ? 16.216 23.846 46.736 1.00 21.07 2 ILE A CA 1
ATOM 1804 C C . ILE C 1 2 ? 15.942 23.348 48.134 1.00 27.31 2 ILE A C 1
ATOM 1805 O O . ILE C 1 2 ? 16.123 22.156 48.392 1.00 27.59 2 ILE A O 1
ATOM 1810 N N . VAL C 1 3 ? 15.536 24.268 48.997 1.00 21.28 3 VAL A N 1
ATOM 1811 C CA . VAL C 1 3 ? 15.273 23.927 50.378 1.00 17.76 3 VAL A CA 1
ATOM 1812 C C . VAL C 1 3 ? 13.874 23.342 50.526 1.00 25.87 3 VAL A C 1
ATOM 1813 O O . VAL C 1 3 ? 12.948 23.925 49.960 1.00 18.47 3 VAL A O 1
ATOM 1817 N N . LEU C 1 4 ? 13.746 22.218 51.237 1.00 20.77 4 LEU A N 1
ATOM 1818 C CA . LEU C 1 4 ? 12.423 21.638 51.443 1.00 17.99 4 LEU A CA 1
ATOM 1819 C C . LEU C 1 4 ? 12.111 21.761 52.930 1.00 14.41 4 LEU A C 1
ATOM 1820 O O . LEU C 1 4 ? 12.896 21.391 53.813 1.00 17.65 4 LEU A O 1
ATOM 1825 N N . THR C 1 5 ? 10.938 22.325 53.213 1.00 15.71 5 THR A N 1
ATOM 1826 C CA . THR C 1 5 ? 10.546 22.487 54.601 1.00 16.17 5 THR A CA 1
ATOM 1827 C C . THR C 1 5 ? 9.326 21.629 54.928 1.00 15.91 5 THR A C 1
ATOM 1828 O O . THR C 1 5 ? 8.290 21.807 54.274 1.00 17.55 5 THR A O 1
ATOM 1832 N N . GLN C 1 6 ? 9.471 20.753 55.907 1.00 14.98 6 GLN A N 1
ATOM 1833 C CA . GLN C 1 6 ? 8.342 19.904 56.277 1.00 13.39 6 GLN A CA 1
ATOM 1834 C C . GLN C 1 6 ? 7.679 20.378 57.538 1.00 14.01 6 GLN A C 1
ATOM 1835 O O . GLN C 1 6 ? 8.291 20.939 58.446 1.00 17.86 6 GLN A O 1
ATOM 1841 N N . SER C 1 7 ? 6.384 20.147 57.651 1.00 15.66 7 SER A N 1
ATOM 1842 C CA . SER C 1 7 ? 5.624 20.508 58.835 1.00 13.20 7 SER A CA 1
ATOM 1843 C C . SER C 1 7 ? 4.451 19.556 58.950 1.00 11.84 7 SER A C 1
ATOM 1844 O O . SER C 1 7 ? 3.956 19.082 57.923 1.00 16.37 7 SER A O 1
ATOM 1848 N N . PRO C 1 8 ? 3.964 19.281 60.133 1.00 16.21 8 PRO A N 1
ATOM 1849 C CA . PRO C 1 8 ? 4.565 19.654 61.409 1.00 13.61 8 PRO A CA 1
ATOM 1850 C C . PRO C 1 8 ? 5.777 18.754 61.659 1.00 20.18 8 PRO A C 1
ATOM 1851 O O . PRO C 1 8 ? 5.978 17.719 61.005 1.00 20.73 8 PRO A O 1
ATOM 1855 N N . ALA C 1 9 ? 6.610 19.134 62.623 1.00 15.94 9 ALA A N 1
ATOM 1856 C CA . ALA C 1 9 ? 7.746 18.290 62.968 1.00 17.67 9 ALA A CA 1
ATOM 1857 C C . ALA C 1 9 ? 7.317 16.931 63.484 1.00 17.49 9 ALA A C 1
ATOM 1858 O O . ALA C 1 9 ? 7.906 15.890 63.226 1.00 16.86 9 ALA A O 1
ATOM 1860 N N . SER C 1 10 ? 6.244 16.943 64.266 1.00 17.60 10 SER A N 1
ATOM 1861 C CA . SER C 1 10 ? 5.682 15.740 64.858 1.00 19.93 10 SER A CA 1
ATOM 1862 C C . SER C 1 10 ? 4.169 15.831 64.728 1.00 18.36 10 SER A C 1
ATOM 1863 O O . SER C 1 10 ? 3.557 16.903 64.844 1.00 17.16 10 SER A O 1
ATOM 1866 N N . LEU C 1 11 ? 3.533 14.707 64.443 1.00 16.06 11 LEU A N 1
ATOM 1867 C CA . LEU C 1 11 ? 2.084 14.729 64.291 1.00 15.97 11 LEU A CA 1
ATOM 1868 C C . LEU C 1 11 ? 1.480 13.525 65.002 1.00 17.17 11 LEU A C 1
ATOM 1869 O O . LEU C 1 11 ? 1.870 12.365 64.712 1.00 17.66 11 LEU A O 1
ATOM 1874 N N . ALA C 1 12 ? 0.564 13.753 65.937 1.00 17.76 12 ALA A N 1
ATOM 1875 C CA . ALA C 1 12 ? -0.135 12.639 66.595 1.00 17.12 12 ALA A CA 1
ATOM 1876 C C . ALA C 1 12 ? -1.544 12.540 66.035 1.00 18.16 12 ALA A C 1
ATOM 1877 O O . ALA C 1 12 ? -2.269 13.554 66.006 1.00 23.57 12 ALA A O 1
ATOM 1879 N N . VAL C 1 13 ? -1.995 11.397 65.570 1.00 18.14 13 VAL A N 1
ATOM 1880 C CA . VAL C 1 13 ? -3.290 11.243 64.916 1.00 17.19 13 VAL A CA 1
ATOM 1881 C C . VAL C 1 13 ? -3.946 9.994 65.483 1.00 24.89 13 VAL A C 1
ATOM 1882 O O . VAL C 1 13 ? -3.250 9.038 65.818 1.00 25.13 13 VAL A O 1
ATOM 1888 N N . SER C 1 14 ? -5.255 10.028 65.609 1.00 20.31 14 SER A N 1
ATOM 1889 C CA . SER C 1 14 ? -5.976 8.851 66.109 1.00 22.54 14 SER A CA 1
ATOM 1890 C C . SER C 1 14 ? -6.015 7.757 65.070 1.00 16.30 14 SER A C 1
ATOM 1891 O O . SER C 1 14 ? -6.052 8.013 63.875 1.00 18.79 14 SER A O 1
ATOM 1894 N N . LEU C 1 15 ? -6.026 6.487 65.500 1.00 17.55 15 LEU A N 1
ATOM 1895 C CA . LEU C 1 15 ? -6.210 5.453 64.489 1.00 17.51 15 LEU A CA 1
ATOM 1896 C C . LEU C 1 15 ? -7.535 5.652 63.767 1.00 19.06 15 LEU A C 1
ATOM 1897 O O . LEU C 1 15 ? -8.555 6.022 64.384 1.00 19.51 15 LEU A O 1
ATOM 1902 N N . GLY C 1 16 ? -7.474 5.442 62.466 1.00 14.92 16 GLY A N 1
ATOM 1903 C CA . GLY C 1 16 ? -8.653 5.526 61.627 1.00 18.32 16 GLY A CA 1
ATOM 1904 C C . GLY C 1 16 ? -8.880 6.931 61.112 1.00 18.36 16 GLY A C 1
ATOM 1905 O O . GLY C 1 16 ? -9.713 7.095 60.233 1.00 19.88 16 GLY A O 1
ATOM 1906 N N . GLN C 1 17 ? -8.154 7.895 61.657 1.00 17.03 17 GLN A N 1
ATOM 1907 C CA . GLN C 1 17 ? -8.255 9.268 61.133 1.00 22.85 17 GLN A CA 1
ATOM 1908 C C . GLN C 1 17 ? -7.247 9.553 60.032 1.00 19.91 17 GLN A C 1
ATOM 1909 O O . GLN C 1 17 ? -6.402 8.736 59.665 1.00 17.06 17 GLN A O 1
ATOM 1915 N N . ARG C 1 18 ? -7.283 10.751 59.469 1.00 16.33 18 ARG A N 1
ATOM 1916 C CA . ARG C 1 18 ? -6.325 11.163 58.445 1.00 16.09 18 ARG A CA 1
ATOM 1917 C C . ARG C 1 18 ? -5.082 11.834 58.992 1.00 18.81 18 ARG A C 1
ATOM 1918 O O . ARG C 1 18 ? -5.138 12.688 59.882 1.00 18.06 18 ARG A O 1
ATOM 1926 N N . ALA C 1 19 ? -3.928 11.447 58.434 1.00 15.20 19 ALA A N 1
ATOM 1927 C CA . ALA C 1 19 ? -2.673 12.150 58.642 1.00 14.58 19 ALA A CA 1
ATOM 1928 C C . ALA C 1 19 ? -2.355 12.970 57.389 1.00 16.26 19 ALA A C 1
ATOM 1929 O O . ALA C 1 19 ? -2.311 12.415 56.279 1.00 19.36 19 ALA A O 1
ATOM 1931 N N . THR C 1 20 ? -2.124 14.262 57.574 1.00 13.59 20 THR A N 1
ATOM 1932 C CA . THR C 1 20 ? -1.704 15.107 56.455 1.00 12.83 20 THR A CA 1
ATOM 1933 C C . THR C 1 20 ? -0.360 15.758 56.768 1.00 13.68 20 THR A C 1
ATOM 1934 O O . THR C 1 20 ? -0.253 16.475 57.758 1.00 14.70 20 THR A O 1
ATOM 1938 N N . MET C 1 21 ? 0.642 15.501 55.928 1.00 13.86 21 MET A N 1
ATOM 1939 C CA . MET C 1 21 ? 2.026 15.933 56.151 1.00 13.46 21 MET A CA 1
ATOM 1940 C C . MET C 1 21 ? 2.437 16.869 55.030 1.00 14.95 21 MET A C 1
ATOM 1941 O O . MET C 1 21 ? 2.214 16.573 53.853 1.00 16.84 21 MET A O 1
ATOM 1946 N N . SER C 1 22 ? 3.008 18.039 55.337 1.00 15.11 22 SER A N 1
ATOM 1947 C CA . SER C 1 22 ? 3.357 19.048 54.349 1.00 15.59 22 SER A CA 1
ATOM 1948 C C . SER C 1 22 ? 4.848 19.114 54.016 1.00 13.28 22 SER A C 1
ATOM 1949 O O . SER C 1 22 ? 5.709 18.937 54.881 1.00 15.60 22 SER A O 1
ATOM 1953 N N . CYS C 1 23 ? 5.080 19.373 52.744 1.00 14.81 23 CYS A N 1
ATOM 1954 C CA . CYS C 1 23 ? 6.437 19.622 52.261 1.00 16.46 23 CYS A CA 1
ATOM 1955 C C . CYS C 1 23 ? 6.380 20.848 51.350 1.00 15.68 23 CYS A C 1
ATOM 1956 O O . CYS C 1 23 ? 5.598 20.784 50.399 1.00 17.41 23 CYS A O 1
ATOM 1959 N N . ARG C 1 24 ? 7.132 21.901 51.697 1.00 13.79 24 ARG A N 1
ATOM 1960 C CA . ARG C 1 24 ? 7.126 23.117 50.876 1.00 15.33 24 ARG A CA 1
ATOM 1961 C C . ARG C 1 24 ? 8.524 23.354 50.317 1.00 16.32 24 ARG A C 1
ATOM 1962 O O . ARG C 1 24 ? 9.492 23.351 51.091 1.00 18.96 24 ARG A O 1
ATOM 1970 N N . ALA C 1 25 ? 8.618 23.514 49.010 1.00 16.21 25 ALA A N 1
ATOM 1971 C CA . ALA C 1 25 ? 9.887 23.769 48.343 1.00 15.67 25 ALA A CA 1
ATOM 1972 C C . ALA C 1 25 ? 10.102 25.271 48.165 1.00 21.99 25 ALA A C 1
ATOM 1973 O O . ALA C 1 25 ? 9.164 25.978 47.806 1.00 25.39 25 ALA A O 1
ATOM 1975 N N . GLY C 1 26 ? 11.336 25.726 48.415 1.00 21.09 26 GLY A N 1
ATOM 1976 C CA . GLY C 1 26 ? 11.563 27.172 48.321 1.00 20.45 26 GLY A CA 1
ATOM 1977 C C . GLY C 1 26 ? 11.597 27.629 46.884 1.00 25.45 26 GLY A C 1
ATOM 1978 O O . GLY C 1 26 ? 11.498 28.828 46.618 1.00 40.38 26 GLY A O 1
ATOM 1979 N N . GLU C 1 27 ? 11.752 26.740 45.924 1.00 19.97 27 GLU A N 1
ATOM 1980 C CA . GLU C 1 27 ? 11.574 27.057 44.517 1.00 22.29 27 GLU A CA 1
ATOM 1981 C C . GLU C 1 27 ? 10.818 25.912 43.845 1.00 24.56 27 GLU A C 1
ATOM 1982 O O . GLU C 1 27 ? 10.679 24.815 44.409 1.00 23.58 27 GLU A O 1
ATOM 1988 N N . SER C 1 28 A 10.301 26.129 42.649 1.00 21.32 27 SER A N 1
ATOM 1989 C CA . SER C 1 28 A 9.470 25.105 42.021 1.00 23.48 27 SER A CA 1
ATOM 1990 C C . SER C 1 28 A 10.276 23.862 41.673 1.00 24.27 27 SER A C 1
ATOM 1991 O O . SER C 1 28 A 11.420 23.986 41.235 1.00 20.09 27 SER A O 1
ATOM 1995 N N . VAL C 1 29 B 9.645 22.698 41.839 1.00 20.18 27 VAL A N 1
ATOM 1996 C CA . VAL C 1 29 B 10.330 21.446 41.501 1.00 18.92 27 VAL A CA 1
ATOM 1997 C C . VAL C 1 29 B 9.663 20.786 40.323 1.00 20.22 27 VAL A C 1
ATOM 1998 O O . VAL C 1 29 B 9.902 19.614 39.998 1.00 21.22 27 VAL A O 1
ATOM 2002 N N . ASP C 1 30 C 8.816 21.541 39.611 1.00 19.49 27 ASP A N 1
ATOM 2003 C CA . ASP C 1 30 C 8.065 20.873 38.550 1.00 24.89 27 ASP A CA 1
ATOM 2004 C C . ASP C 1 30 C 8.672 21.007 37.156 1.00 23.27 27 ASP A C 1
ATOM 2005 O O . ASP C 1 30 C 9.347 21.993 36.865 1.00 28.89 27 ASP A O 1
ATOM 2010 N N . ILE C 1 31 D 8.392 19.979 36.376 1.00 24.73 27 ILE A N 1
ATOM 2011 C CA . ILE C 1 31 D 8.707 19.882 34.959 1.00 35.24 27 ILE A CA 1
ATOM 2012 C C . ILE C 1 31 D 7.406 19.821 34.162 1.00 34.83 27 ILE A C 1
ATOM 2013 O O . ILE C 1 31 D 6.794 18.751 34.114 1.00 38.34 27 ILE A O 1
ATOM 2018 N N . PHE C 1 32 ? 6.952 20.931 33.577 1.00 32.14 28 PHE A N 1
ATOM 2019 C CA . PHE C 1 32 ? 5.657 20.851 32.898 1.00 44.22 28 PHE A CA 1
ATOM 2020 C C . PHE C 1 32 ? 4.548 20.397 33.831 1.00 38.77 28 PHE A C 1
ATOM 2021 O O . PHE C 1 32 ? 3.723 19.548 33.477 1.00 37.70 28 PHE A O 1
ATOM 2029 N N . GLY C 1 33 ? 4.497 20.969 35.042 1.00 28.18 29 GLY A N 1
ATOM 2030 C CA . GLY C 1 33 ? 3.409 20.503 35.896 1.00 43.27 29 GLY A CA 1
ATOM 2031 C C . GLY C 1 33 ? 3.567 19.052 36.302 1.00 37.71 29 GLY A C 1
ATOM 2032 O O . GLY C 1 33 ? 2.604 18.344 36.585 1.00 60.55 29 GLY A O 1
ATOM 2033 N N . VAL C 1 34 ? 4.805 18.568 36.359 1.00 28.01 30 VAL A N 1
ATOM 2034 C CA . VAL C 1 34 ? 5.049 17.292 37.057 1.00 29.99 30 VAL A CA 1
ATOM 2035 C C . VAL C 1 34 ? 6.036 17.582 38.189 1.00 19.51 30 VAL A C 1
ATOM 2036 O O . VAL C 1 34 ? 7.152 18.003 37.857 1.00 21.26 30 VAL A O 1
ATOM 2040 N N . GLY C 1 35 ? 5.644 17.413 39.445 1.00 20.48 31 GLY A N 1
ATOM 2041 C CA . GLY C 1 35 ? 6.515 17.767 40.556 1.00 17.91 31 GLY A CA 1
ATOM 2042 C C . GLY C 1 35 ? 7.478 16.621 40.829 1.00 19.46 31 GLY A C 1
ATOM 2043 O O . GLY C 1 35 ? 7.007 15.506 41.022 1.00 18.27 31 GLY A O 1
ATOM 2044 N N . PHE C 1 36 ? 8.786 16.897 40.823 1.00 19.74 32 PHE A N 1
ATOM 2045 C CA . PHE C 1 36 ? 9.770 15.822 41.030 1.00 17.35 32 PHE A CA 1
ATOM 2046 C C . PHE C 1 36 ? 10.119 15.832 42.514 1.00 14.32 32 PHE A C 1
ATOM 2047 O O . PHE C 1 36 ? 11.199 16.217 42.978 1.00 15.75 32 PHE A O 1
ATOM 2055 N N . LEU C 1 37 ? 9.105 15.397 43.238 1.00 15.36 33 LEU A N 1
ATOM 2056 C CA . LEU C 1 37 ? 9.024 15.446 44.694 1.00 14.83 33 LEU A CA 1
ATOM 2057 C C . LEU C 1 37 ? 8.539 14.067 45.144 1.00 15.56 33 LEU A C 1
ATOM 2058 O O . LEU C 1 37 ? 7.455 13.639 44.761 1.00 15.23 33 LEU A O 1
ATOM 2063 N N . HIS C 1 38 ? 9.321 13.364 45.938 1.00 12.25 34 HIS A N 1
ATOM 2064 C CA . HIS C 1 38 ? 9.041 12.003 46.334 1.00 14.63 34 HIS A CA 1
ATOM 2065 C C . HIS C 1 38 ? 8.916 11.920 47.836 1.00 13.09 34 HIS A C 1
ATOM 2066 O O . HIS C 1 38 ? 9.470 12.753 48.585 1.00 13.65 34 HIS A O 1
ATOM 2073 N N . TRP C 1 39 ? 8.205 10.897 48.284 1.00 11.97 35 TRP A N 1
ATOM 2074 C CA . TRP C 1 39 ? 8.003 10.704 49.720 1.00 13.16 35 TRP A CA 1
ATOM 2075 C C . TRP C 1 39 ? 8.480 9.329 50.207 1.00 12.69 35 TRP A C 1
ATOM 2076 O O . TRP C 1 39 ? 8.213 8.341 49.534 1.00 13.02 35 TRP A O 1
ATOM 2087 N N . TYR C 1 40 ? 9.144 9.293 51.347 1.00 14.70 36 TYR A N 1
ATOM 2088 C CA . TYR C 1 40 ? 9.762 8.100 51.916 1.00 11.19 36 TYR A CA 1
ATOM 2089 C C . TYR C 1 40 ? 9.249 7.937 53.333 1.00 11.49 36 TYR A C 1
ATOM 2090 O O . TYR C 1 40 ? 8.994 8.924 54.016 1.00 14.44 36 TYR A O 1
ATOM 2099 N N . GLN C 1 41 ? 9.118 6.706 53.765 1.00 11.14 37 GLN A N 1
ATOM 2100 C CA . GLN C 1 41 ? 8.810 6.352 55.146 1.00 10.87 37 GLN A CA 1
ATOM 2101 C C . GLN C 1 41 ? 10.010 5.687 55.792 1.00 12.96 37 GLN A C 1
ATOM 2102 O O . GLN C 1 41 ? 10.725 4.890 55.169 1.00 13.22 37 GLN A O 1
ATOM 2108 N N . GLN C 1 42 ? 10.286 5.980 57.055 1.00 11.25 38 GLN A N 1
ATOM 2109 C CA . GLN C 1 42 ? 11.449 5.330 57.658 1.00 12.69 38 GLN A CA 1
ATOM 2110 C C . GLN C 1 42 ? 11.116 4.924 59.085 1.00 13.80 38 GLN A C 1
ATOM 2111 O O . GLN C 1 42 ? 10.672 5.757 59.867 1.00 13.17 38 GLN A O 1
ATOM 2117 N N . LYS C 1 43 ? 11.399 3.655 59.388 1.00 12.13 39 LYS A N 1
ATOM 2118 C CA . LYS C 1 43 ? 11.245 3.141 60.752 1.00 12.31 39 LYS A CA 1
ATOM 2119 C C . LYS C 1 43 ? 12.604 2.814 61.336 1.00 14.28 39 LYS A C 1
ATOM 2120 O O . LYS C 1 43 ? 13.583 2.619 60.601 1.00 15.71 39 LYS A O 1
ATOM 2126 N N . PRO C 1 44 ? 12.679 2.772 62.658 1.00 13.70 40 PRO A N 1
ATOM 2127 C CA . PRO C 1 44 ? 13.968 2.631 63.330 1.00 16.20 40 PRO A CA 1
ATOM 2128 C C . PRO C 1 44 ? 14.714 1.393 62.872 1.00 15.82 40 PRO A C 1
ATOM 2129 O O . PRO C 1 44 ? 14.091 0.337 62.799 1.00 17.93 40 PRO A O 1
ATOM 2133 N N . GLY C 1 45 ? 16.001 1.581 62.572 1.00 16.16 41 GLY A N 1
ATOM 2134 C CA . GLY C 1 45 ? 16.819 0.416 62.238 1.00 18.81 41 GLY A CA 1
ATOM 2135 C C . GLY C 1 45 ? 16.690 -0.017 60.790 1.00 16.64 41 GLY A C 1
ATOM 2136 O O . GLY C 1 45 ? 17.269 -1.023 60.352 1.00 16.30 41 GLY A O 1
ATOM 2137 N N . GLN C 1 46 ? 15.891 0.743 60.050 1.00 15.32 42 GLN A N 1
ATOM 2138 C CA . GLN C 1 46 ? 15.582 0.455 58.656 1.00 14.10 42 GLN A CA 1
ATOM 2139 C C . GLN C 1 46 ? 15.982 1.604 57.743 1.00 11.68 42 GLN A C 1
ATOM 2140 O O . GLN C 1 46 ? 16.022 2.751 58.162 1.00 14.79 42 GLN A O 1
ATOM 2146 N N . PRO C 1 47 ? 16.256 1.336 56.472 1.00 14.63 43 PRO A N 1
ATOM 2147 C CA . PRO C 1 47 ? 16.443 2.424 55.538 1.00 13.16 43 PRO A CA 1
ATOM 2148 C C . PRO C 1 47 ? 15.108 3.063 55.175 1.00 12.34 43 PRO A C 1
ATOM 2149 O O . PRO C 1 47 ? 14.051 2.494 55.412 1.00 13.39 43 PRO A O 1
ATOM 2153 N N . PRO C 1 48 ? 15.145 4.213 54.542 1.00 13.82 44 PRO A N 1
ATOM 2154 C CA . PRO C 1 48 ? 13.936 4.825 54.012 1.00 14.30 44 PRO A CA 1
ATOM 2155 C C . PRO C 1 48 ? 13.274 3.884 53.003 1.00 13.67 44 PRO A C 1
ATOM 2156 O O . PRO C 1 48 ? 14.002 3.108 52.358 1.00 15.10 44 PRO A O 1
ATOM 2160 N N . LYS C 1 49 ? 11.945 3.967 52.897 1.00 12.48 45 LYS A N 1
ATOM 2161 C CA . LYS C 1 49 ? 11.161 3.161 51.961 1.00 10.80 45 LYS A CA 1
ATOM 2162 C C . LYS C 1 49 ? 10.389 4.096 51.030 1.00 12.57 45 LYS A C 1
ATOM 2163 O O . LYS C 1 49 ? 9.646 4.949 51.546 1.00 12.40 45 LYS A O 1
ATOM 2169 N N . LEU C 1 50 ? 10.521 3.973 49.708 1.00 11.26 46 LEU A N 1
ATOM 2170 C CA . LEU C 1 50 ? 9.778 4.836 48.802 1.00 13.91 46 LEU A CA 1
ATOM 2171 C C . LEU C 1 50 ? 8.277 4.602 48.850 1.00 13.81 46 LEU A C 1
ATOM 2172 O O . LEU C 1 50 ? 7.884 3.425 48.703 1.00 15.77 46 LEU A O 1
ATOM 2177 N N . LEU C 1 51 ? 7.501 5.673 49.028 1.00 12.79 47 LEU A N 1
ATOM 2178 C CA . LEU C 1 51 ? 6.044 5.540 49.102 1.00 13.78 47 LEU A CA 1
ATOM 2179 C C . LEU C 1 51 ? 5.428 6.063 47.787 1.00 16.95 47 LEU A C 1
ATOM 2180 O O . LEU C 1 51 ? 4.619 5.412 47.152 1.00 14.55 47 LEU A O 1
ATOM 2185 N N . ILE C 1 52 ? 5.851 7.277 47.418 1.00 16.45 48 ILE A N 1
ATOM 2186 C CA . ILE C 1 52 ? 5.229 8.040 46.328 1.00 12.62 48 ILE A CA 1
ATOM 2187 C C . ILE C 1 52 ? 6.311 8.698 45.495 1.00 12.39 48 ILE A C 1
ATOM 2188 O O . ILE C 1 52 ? 7.179 9.294 46.159 1.00 14.37 48 ILE A O 1
ATOM 2193 N N . TYR C 1 53 ? 6.266 8.594 44.177 1.00 13.61 49 TYR A N 1
ATOM 2194 C CA . TYR C 1 53 ? 7.267 9.256 43.352 1.00 12.43 49 TYR A CA 1
ATOM 2195 C C . TYR C 1 53 ? 6.536 10.304 42.490 1.00 17.11 49 TYR A C 1
ATOM 2196 O O . TYR C 1 53 ? 5.348 10.168 42.185 1.00 16.17 49 TYR A O 1
ATOM 2205 N N . ARG C 1 54 ? 7.263 11.351 42.108 1.00 15.61 50 ARG A N 1
ATOM 2206 C CA . ARG C 1 54 ? 6.715 12.418 41.266 1.00 18.05 50 ARG A CA 1
ATOM 2207 C C . ARG C 1 54 ? 5.357 12.920 41.757 1.00 21.34 50 ARG A C 1
ATOM 2208 O O . ARG C 1 54 ? 4.372 12.938 41.004 1.00 17.51 50 ARG A O 1
ATOM 2216 N N . ALA C 1 55 ? 5.340 13.305 43.032 1.00 13.89 51 ALA A N 1
ATOM 2217 C CA . ALA C 1 55 ? 4.271 13.970 43.735 1.00 15.63 51 ALA A CA 1
ATOM 2218 C C . ALA C 1 55 ? 3.076 13.089 44.047 1.00 14.80 51 ALA A C 1
ATOM 2219 O O . ALA C 1 55 ? 2.487 13.173 45.132 1.00 17.33 51 ALA A O 1
ATOM 2221 N N . SER C 1 56 ? 2.652 12.237 43.102 1.00 14.60 52 SER A N 1
ATOM 2222 C CA . SER C 1 56 ? 1.353 11.626 43.358 1.00 16.41 52 SER A CA 1
ATOM 2223 C C . SER C 1 56 ? 1.273 10.194 42.907 1.00 16.88 52 SER A C 1
ATOM 2224 O O . SER C 1 56 ? 0.192 9.593 43.009 1.00 19.13 52 SER A O 1
ATOM 2227 N N . ASN C 1 57 ? 2.391 9.597 42.479 1.00 17.26 53 ASN A N 1
ATOM 2228 C CA . ASN C 1 57 ? 2.325 8.206 42.048 1.00 14.63 53 ASN A CA 1
ATOM 2229 C C . ASN C 1 57 ? 2.691 7.195 43.112 1.00 15.83 53 ASN A C 1
ATOM 2230 O O . ASN C 1 57 ? 3.826 7.222 43.609 1.00 16.38 53 ASN A O 1
ATOM 2235 N N . LEU C 1 58 ? 1.787 6.270 43.451 1.00 18.75 54 LEU A N 1
ATOM 2236 C CA . LEU C 1 58 ? 2.153 5.238 44.401 1.00 15.92 54 LEU A CA 1
ATOM 2237 C C . LEU C 1 58 ? 3.117 4.189 43.845 1.00 16.85 54 LEU A C 1
ATOM 2238 O O . LEU C 1 58 ? 2.895 3.658 42.758 1.00 17.16 54 LEU A O 1
ATOM 2243 N N . GLU C 1 59 ? 4.149 3.905 44.633 1.00 15.80 55 GLU A N 1
ATOM 2244 C CA . GLU C 1 59 ? 5.099 2.839 44.225 1.00 19.38 55 GLU A CA 1
ATOM 2245 C C . GLU C 1 59 ? 4.329 1.531 44.326 1.00 18.15 55 GLU A C 1
ATOM 2246 O O . GLU C 1 59 ? 3.521 1.393 45.249 1.00 18.83 55 GLU A O 1
ATOM 2252 N N . SER C 1 60 ? 4.590 0.609 43.418 1.00 19.94 56 SER A N 1
ATOM 2253 C CA . SER C 1 60 ? 3.851 -0.644 43.388 1.00 22.25 56 SER A CA 1
ATOM 2254 C C . SER C 1 60 ? 3.921 -1.328 44.740 1.00 26.57 56 SER A C 1
ATOM 2255 O O . SER C 1 60 ? 5.013 -1.372 45.297 1.00 21.30 56 SER A O 1
ATOM 2258 N N . GLY C 1 61 ? 2.824 -1.858 45.289 1.00 27.27 57 GLY A N 1
ATOM 2259 C CA . GLY C 1 61 ? 2.911 -2.491 46.594 1.00 27.01 57 GLY A CA 1
ATOM 2260 C C . GLY C 1 61 ? 2.630 -1.593 47.777 1.00 25.37 57 GLY A C 1
ATOM 2261 O O . GLY C 1 61 ? 2.437 -2.081 48.891 1.00 24.62 57 GLY A O 1
ATOM 2262 N N . ILE C 1 62 ? 2.600 -0.270 47.656 1.00 19.53 58 ILE A N 1
ATOM 2263 C CA . ILE C 1 62 ? 2.281 0.572 48.829 1.00 15.40 58 ILE A CA 1
ATOM 2264 C C . ILE C 1 62 ? 0.773 0.611 48.993 1.00 17.69 58 ILE A C 1
ATOM 2265 O O . ILE C 1 62 ? 0.057 0.786 47.992 1.00 18.81 58 ILE A O 1
ATOM 2270 N N . PRO C 1 63 ? 0.227 0.460 50.215 1.00 19.42 59 PRO A N 1
ATOM 2271 C CA . PRO C 1 63 ? -1.237 0.451 50.380 1.00 17.61 59 PRO A CA 1
ATOM 2272 C C . PRO C 1 63 ? -1.939 1.707 49.869 1.00 18.93 59 PRO A C 1
ATOM 2273 O O . PRO C 1 63 ? -1.468 2.843 49.866 1.00 17.55 59 PRO A O 1
ATOM 2277 N N . VAL C 1 64 ? -3.182 1.506 49.421 1.00 19.15 60 VAL A N 1
ATOM 2278 C CA . VAL C 1 64 ? -3.906 2.599 48.811 1.00 21.71 60 VAL A CA 1
ATOM 2279 C C . VAL C 1 64 ? -4.281 3.720 49.771 1.00 16.84 60 VAL A C 1
ATOM 2280 O O . VAL C 1 64 ? -4.712 4.777 49.281 1.00 18.46 60 VAL A O 1
ATOM 2284 N N . ARG C 1 65 ? -4.145 3.522 51.077 1.00 16.20 61 ARG A N 1
ATOM 2285 C CA . ARG C 1 65 ? -4.461 4.606 52.015 1.00 14.13 61 ARG A CA 1
ATOM 2286 C C . ARG C 1 65 ? -3.431 5.737 51.928 1.00 13.06 61 ARG A C 1
ATOM 2287 O O . ARG C 1 65 ? -3.657 6.833 52.448 1.00 15.51 61 ARG A O 1
ATOM 2295 N N . PHE C 1 66 ? -2.329 5.520 51.207 1.00 13.26 62 PHE A N 1
ATOM 2296 C CA . PHE C 1 66 ? -1.361 6.570 50.970 1.00 12.05 62 PHE A CA 1
ATOM 2297 C C . PHE C 1 66 ? -1.680 7.316 49.684 1.00 15.94 62 PHE A C 1
ATOM 2298 O O . PHE C 1 66 ? -2.003 6.683 48.672 1.00 15.42 62 PHE A O 1
ATOM 2306 N N . SER C 1 67 ? -1.562 8.655 49.702 1.00 14.87 63 SER A N 1
ATOM 2307 C CA . SER C 1 67 ? -1.684 9.429 48.459 1.00 16.80 63 SER A CA 1
ATOM 2308 C C . SER C 1 67 ? -0.787 10.659 48.581 1.00 14.55 63 SER A C 1
ATOM 2309 O O . SER C 1 67 ? -0.413 11.004 49.697 1.00 16.53 63 SER A O 1
ATOM 2312 N N . GLY C 1 68 ? -0.457 11.300 47.480 1.00 16.24 64 GLY A N 1
ATOM 2313 C CA . GLY C 1 68 ? 0.334 12.525 47.534 1.00 13.87 64 GLY A CA 1
ATOM 2314 C C . GLY C 1 68 ? -0.310 13.508 46.574 1.00 18.01 64 GLY A C 1
ATOM 2315 O O . GLY C 1 68 ? -0.833 13.153 45.514 1.00 16.09 64 GLY A O 1
ATOM 2316 N N . THR C 1 69 ? -0.203 14.782 46.937 1.00 16.87 65 THR A N 1
ATOM 2317 C CA . THR C 1 69 ? -0.760 15.820 46.098 1.00 19.07 65 THR A CA 1
ATOM 2318 C C . THR C 1 69 ? 0.196 17.011 46.010 1.00 17.95 65 THR A C 1
ATOM 2319 O O . THR C 1 69 ? 0.978 17.161 46.943 1.00 18.16 65 THR A O 1
ATOM 2323 N N . GLY C 1 70 ? 0.063 17.783 44.943 1.00 16.47 66 GLY A N 1
ATOM 2324 C CA . GLY C 1 70 ? 0.806 19.017 44.733 1.00 18.07 66 GLY A CA 1
ATOM 2325 C C . GLY C 1 70 ? 1.626 18.919 43.459 1.00 30.08 66 GLY A C 1
ATOM 2326 O O . GLY C 1 70 ? 1.879 17.819 42.938 1.00 27.38 66 GLY A O 1
ATOM 2327 N N . SER C 1 71 ? 2.105 20.059 42.941 1.00 37.92 67 SER A N 1
ATOM 2328 C CA . SER C 1 71 ? 2.907 19.932 41.716 1.00 33.86 67 SER A CA 1
ATOM 2329 C C . SER C 1 71 ? 4.037 20.945 41.635 1.00 33.68 67 SER A C 1
ATOM 2330 O O . SER C 1 71 ? 4.998 20.622 40.914 1.00 31.81 67 SER A O 1
ATOM 2333 N N . ARG C 1 72 ? 3.973 22.098 42.314 1.00 23.22 68 ARG A N 1
ATOM 2334 C CA . ARG C 1 72 ? 5.042 23.078 42.071 1.00 21.28 68 ARG A CA 1
ATOM 2335 C C . ARG C 1 72 ? 5.958 23.348 43.248 1.00 20.43 68 ARG A C 1
ATOM 2336 O O . ARG C 1 72 ? 7.138 23.018 43.244 1.00 22.92 68 ARG A O 1
ATOM 2344 N N . THR C 1 73 ? 5.437 23.983 44.285 1.00 17.61 69 THR A N 1
ATOM 2345 C CA . THR C 1 73 ? 6.118 24.227 45.523 1.00 20.03 69 THR A CA 1
ATOM 2346 C C . THR C 1 73 ? 5.435 23.611 46.742 1.00 16.45 69 THR A C 1
ATOM 2347 O O . THR C 1 73 ? 6.127 23.377 47.745 1.00 20.05 69 THR A O 1
ATOM 2351 N N . ASP C 1 74 ? 4.133 23.375 46.711 1.00 16.44 70 ASP A N 1
ATOM 2352 C CA . ASP C 1 74 ? 3.446 22.940 47.922 1.00 18.04 70 ASP A CA 1
ATOM 2353 C C . ASP C 1 74 ? 2.951 21.501 47.750 1.00 21.18 70 ASP A C 1
ATOM 2354 O O . ASP C 1 74 ? 2.261 21.207 46.758 1.00 18.12 70 ASP A O 1
ATOM 2359 N N . PHE C 1 75 ? 3.327 20.640 48.707 1.00 14.76 71 PHE A N 1
ATOM 2360 C CA . PHE C 1 75 ? 2.980 19.219 48.588 1.00 15.29 71 PHE A CA 1
ATOM 2361 C C . PHE C 1 75 ? 2.430 18.673 49.889 1.00 13.24 71 PHE A C 1
ATOM 2362 O O . PHE C 1 75 ? 2.760 19.162 50.964 1.00 16.78 71 PHE A O 1
ATOM 2370 N N . THR C 1 76 ? 1.567 17.633 49.780 1.00 13.62 72 THR A N 1
ATOM 2371 C CA . THR C 1 76 ? 1.170 16.951 51.002 1.00 14.17 72 THR A CA 1
ATOM 2372 C C . THR C 1 76 ? 1.184 15.425 50.784 1.00 11.94 72 THR A C 1
ATOM 2373 O O . THR C 1 76 ? 0.830 14.958 49.718 1.00 19.31 72 THR A O 1
ATOM 2377 N N . LEU C 1 77 ? 1.572 14.717 51.803 1.00 12.06 73 LEU A N 1
ATOM 2378 C CA . LEU C 1 77 ? 1.434 13.279 51.904 1.00 14.63 73 LEU A CA 1
ATOM 2379 C C . LEU C 1 77 ? 0.223 13.013 52.784 1.00 12.87 73 LEU A C 1
ATOM 2380 O O . LEU C 1 77 ? 0.169 13.561 53.882 1.00 13.73 73 LEU A O 1
ATOM 2385 N N . ILE C 1 78 ? -0.695 12.195 52.310 1.00 14.25 74 ILE A N 1
ATOM 2386 C CA . ILE C 1 78 ? -1.921 11.947 53.066 1.00 14.08 74 ILE A CA 1
ATOM 2387 C C . ILE C 1 78 ? -2.025 10.454 53.330 1.00 16.75 74 ILE A C 1
ATOM 2388 O O . ILE C 1 78 ? -1.814 9.667 52.420 1.00 15.00 74 ILE A O 1
ATOM 2393 N N . ILE C 1 79 ? -2.321 10.122 54.572 1.00 14.34 75 ILE A N 1
ATOM 2394 C CA . ILE C 1 79 ? -2.581 8.718 54.917 1.00 11.84 75 ILE A CA 1
ATOM 2395 C C . ILE C 1 79 ? -4.001 8.691 55.477 1.00 11.78 75 ILE A C 1
ATOM 2396 O O . ILE C 1 79 ? -4.225 9.392 56.463 1.00 14.79 75 ILE A O 1
ATOM 2401 N N . ASP C 1 80 ? -4.895 7.906 54.900 1.00 14.89 76 ASP A N 1
ATOM 2402 C CA . ASP C 1 80 ? -6.271 7.880 55.435 1.00 13.35 76 ASP A CA 1
ATOM 2403 C C . ASP C 1 80 ? -6.946 6.591 55.019 1.00 10.15 76 ASP A C 1
ATOM 2404 O O . ASP C 1 80 ? -7.107 6.310 53.823 1.00 15.60 76 ASP A O 1
ATOM 2409 N N . PRO C 1 81 ? -7.269 5.742 55.977 1.00 16.03 77 PRO A N 1
ATOM 2410 C CA . PRO C 1 81 ? -7.160 5.976 57.416 1.00 16.40 77 PRO A CA 1
ATOM 2411 C C . PRO C 1 81 ? -5.829 5.515 57.969 1.00 19.02 77 PRO A C 1
ATOM 2412 O O . PRO C 1 81 ? -5.250 4.555 57.452 1.00 20.56 77 PRO A O 1
ATOM 2416 N N . VAL C 1 82 ? -5.355 6.187 59.008 1.00 14.45 78 VAL A N 1
ATOM 2417 C CA . VAL C 1 82 ? -4.070 5.787 59.593 1.00 13.32 78 VAL A CA 1
ATOM 2418 C C . VAL C 1 82 ? -4.203 4.456 60.339 1.00 19.50 78 VAL A C 1
ATOM 2419 O O . VAL C 1 82 ? -5.198 4.253 61.068 1.00 15.78 78 VAL A O 1
ATOM 2423 N N . GLU C 1 83 ? -3.187 3.613 60.140 1.00 15.39 79 GLU A N 1
ATOM 2424 C CA . GLU C 1 83 ? -3.064 2.311 60.783 1.00 17.71 79 GLU A CA 1
ATOM 2425 C C . GLU C 1 83 ? -1.919 2.346 61.779 1.00 14.44 79 GLU A C 1
ATOM 2426 O O . GLU C 1 83 ? -1.037 3.202 61.609 1.00 15.48 79 GLU A O 1
ATOM 2432 N N . ALA C 1 84 ? -1.868 1.487 62.798 1.00 13.47 80 ALA A N 1
ATOM 2433 C CA . ALA C 1 84 ? -0.761 1.630 63.739 1.00 10.62 80 ALA A CA 1
ATOM 2434 C C . ALA C 1 84 ? 0.603 1.409 63.100 1.00 12.00 80 ALA A C 1
ATOM 2435 O O . ALA C 1 84 ? 1.551 1.984 63.640 1.00 14.57 80 ALA A O 1
ATOM 2437 N N . ASP C 1 85 ? 0.707 0.597 62.051 1.00 12.16 81 ASP A N 1
ATOM 2438 C CA . ASP C 1 85 ? 2.019 0.421 61.438 1.00 11.51 81 ASP A CA 1
ATOM 2439 C C . ASP C 1 85 ? 2.366 1.554 60.475 1.00 17.04 81 ASP A C 1
ATOM 2440 O O . ASP C 1 85 ? 3.330 1.418 59.694 1.00 16.20 81 ASP A O 1
ATOM 2445 N N . ASP C 1 86 ? 1.648 2.672 60.543 1.00 12.88 82 ASP A N 1
ATOM 2446 C CA . ASP C 1 86 ? 2.071 3.868 59.798 1.00 13.53 82 ASP A CA 1
ATOM 2447 C C . ASP C 1 86 ? 2.883 4.777 60.703 1.00 14.32 82 ASP A C 1
ATOM 2448 O O . ASP C 1 86 ? 3.368 5.856 60.301 1.00 14.67 82 ASP A O 1
ATOM 2453 N N . VAL C 1 87 ? 3.087 4.336 61.945 1.00 13.25 83 VAL A N 1
ATOM 2454 C CA . VAL C 1 87 ? 3.982 5.091 62.853 1.00 11.45 83 VAL A CA 1
ATOM 2455 C C . VAL C 1 87 ? 5.396 5.018 62.325 1.00 14.27 83 VAL A C 1
ATOM 2456 O O . VAL C 1 87 ? 5.920 3.904 62.131 1.00 16.99 83 VAL A O 1
ATOM 2460 N N . ALA C 1 88 ? 6.033 6.144 62.068 1.00 13.02 84 ALA A N 1
ATOM 2461 C CA . ALA C 1 88 ? 7.285 6.226 61.337 1.00 12.58 84 ALA A CA 1
ATOM 2462 C C . ALA C 1 88 ? 7.669 7.676 61.133 1.00 12.38 84 ALA A C 1
ATOM 2463 O O . ALA C 1 88 ? 6.850 8.527 61.463 1.00 12.15 84 ALA A O 1
ATOM 2465 N N . THR C 1 89 ? 8.839 7.949 60.556 1.00 12.59 85 THR A N 1
ATOM 2466 C CA . THR C 1 89 ? 9.201 9.311 60.173 1.00 11.66 85 THR A CA 1
ATOM 2467 C C . THR C 1 89 ? 9.080 9.403 58.662 1.00 13.77 85 THR A C 1
ATOM 2468 O O . THR C 1 89 ? 9.461 8.450 57.970 1.00 14.94 85 THR A O 1
ATOM 2472 N N . TYR C 1 90 ? 8.515 10.505 58.163 1.00 11.41 86 TYR A N 1
ATOM 2473 C CA . TYR C 1 90 ? 8.315 10.649 56.725 1.00 11.37 86 TYR A CA 1
ATOM 2474 C C . TYR C 1 90 ? 9.139 11.778 56.173 1.00 12.76 86 TYR A C 1
ATOM 2475 O O . TYR C 1 90 ? 9.155 12.835 56.810 1.00 12.95 86 TYR A O 1
ATOM 2484 N N . TYR C 1 91 ? 9.787 11.564 55.036 1.00 13.57 87 TYR A N 1
ATOM 2485 C CA . TYR C 1 91 ? 10.655 12.566 54.425 1.00 14.10 87 TYR A CA 1
ATOM 2486 C C . TYR C 1 91 ? 10.219 12.880 53.013 1.00 12.54 87 TYR A C 1
ATOM 2487 O O . TYR C 1 91 ? 9.896 11.958 52.270 1.00 13.24 87 TYR A O 1
ATOM 2496 N N . CYS C 1 92 ? 10.281 14.147 52.642 1.00 13.44 88 CYS A N 1
ATOM 2497 C CA . CYS C 1 92 ? 10.201 14.463 51.210 1.00 14.23 88 CYS A CA 1
ATOM 2498 C C . CYS C 1 92 ? 11.613 14.678 50.648 1.00 12.63 88 CYS A C 1
ATOM 2499 O O . CYS C 1 92 ? 12.545 14.966 51.374 1.00 15.43 88 CYS A O 1
ATOM 2502 N N . GLN C 1 93 ? 11.731 14.518 49.345 1.00 10.94 89 GLN A N 1
ATOM 2503 C CA . GLN C 1 93 ? 12.963 14.663 48.579 1.00 10.34 89 GLN A CA 1
ATOM 2504 C C . GLN C 1 93 ? 12.653 15.271 47.221 1.00 13.45 89 GLN A C 1
ATOM 2505 O O . GLN C 1 93 ? 11.671 14.893 46.581 1.00 12.81 89 GLN A O 1
ATOM 2511 N N . GLN C 1 94 ? 13.503 16.168 46.717 1.00 16.77 90 GLN A N 1
ATOM 2512 C CA . GLN C 1 94 ? 13.290 16.522 45.315 1.00 12.98 90 GLN A CA 1
ATOM 2513 C C . GLN C 1 94 ? 14.446 16.004 44.454 1.00 18.41 90 GLN A C 1
ATOM 2514 O O . GLN C 1 94 ? 15.594 16.077 44.929 1.00 17.50 90 GLN A O 1
ATOM 2520 N N . THR C 1 95 ? 14.150 15.681 43.210 1.00 16.01 91 THR A N 1
ATOM 2521 C CA . THR C 1 95 ? 15.218 15.380 42.253 1.00 18.96 91 THR A CA 1
ATOM 2522 C C . THR C 1 95 ? 15.043 16.177 40.962 1.00 22.37 91 THR A C 1
ATOM 2523 O O . THR C 1 95 ? 15.457 15.699 39.899 1.00 19.32 91 THR A O 1
ATOM 2527 N N . ASN C 1 96 ? 14.407 17.338 41.092 1.00 20.37 92 ASN A N 1
ATOM 2528 C CA . ASN C 1 96 ? 14.196 18.265 39.991 1.00 18.95 92 ASN A CA 1
ATOM 2529 C C . ASN C 1 96 ? 15.552 18.805 39.555 1.00 25.32 92 ASN A C 1
ATOM 2530 O O . ASN C 1 96 ? 15.829 18.989 38.370 1.00 28.35 92 ASN A O 1
ATOM 2535 N N . GLU C 1 97 ? 16.417 19.019 40.546 1.00 21.00 93 GLU A N 1
ATOM 2536 C CA . GLU C 1 97 ? 17.773 19.463 40.228 1.00 30.34 93 GLU A CA 1
ATOM 2537 C C . GLU C 1 97 ? 18.815 18.952 41.211 1.00 31.79 93 GLU A C 1
ATOM 2538 O O . GLU C 1 97 ? 18.473 18.727 42.377 1.00 21.33 93 GLU A O 1
ATOM 2544 N N . ASP C 1 98 ? 20.058 18.790 40.741 1.00 29.76 94 ASP A N 1
ATOM 2545 C CA . ASP C 1 98 ? 21.155 18.528 41.678 1.00 26.55 94 ASP A CA 1
ATOM 2546 C C . ASP C 1 98 ? 21.446 19.817 42.438 1.00 21.72 94 ASP A C 1
ATOM 2547 O O . ASP C 1 98 ? 21.254 20.863 41.802 1.00 25.35 94 ASP A O 1
ATOM 2552 N N . PRO C 1 99 ? 21.895 19.819 43.685 1.00 20.40 95 PRO A N 1
ATOM 2553 C CA . PRO C 1 99 ? 21.982 18.621 44.521 1.00 20.31 95 PRO A CA 1
ATOM 2554 C C . PRO C 1 99 ? 20.583 18.211 45.025 1.00 18.34 95 PRO A C 1
ATOM 2555 O O . PRO C 1 99 ? 19.749 19.077 45.299 1.00 17.77 95 PRO A O 1
ATOM 2559 N N . TYR C 1 100 ? 20.387 16.910 45.083 1.00 16.81 96 TYR A N 1
ATOM 2560 C CA . TYR C 1 100 ? 19.173 16.326 45.653 1.00 15.59 96 TYR A CA 1
ATOM 2561 C C . TYR C 1 100 ? 19.052 16.781 47.098 1.00 19.46 96 TYR A C 1
ATOM 2562 O O . TYR C 1 100 ? 20.059 16.854 47.796 1.00 22.08 96 TYR A O 1
ATOM 2571 N N . THR C 1 101 ? 17.827 17.130 47.516 1.00 15.50 97 THR A N 1
ATOM 2572 C CA . THR C 1 101 ? 17.682 17.632 48.870 1.00 13.73 97 THR A CA 1
ATOM 2573 C C . THR C 1 101 ? 16.492 16.879 49.501 1.00 13.67 97 THR A C 1
ATOM 2574 O O . THR C 1 101 ? 15.679 16.333 48.788 1.00 14.38 97 THR A O 1
ATOM 2578 N N . PHE C 1 102 ? 16.491 16.902 50.822 1.00 14.07 98 PHE A N 1
ATOM 2579 C CA . PHE C 1 102 ? 15.469 16.308 51.654 1.00 14.48 98 PHE A CA 1
ATOM 2580 C C . PHE C 1 102 ? 14.850 17.321 52.595 1.00 15.39 98 PHE A C 1
ATOM 2581 O O . PHE C 1 102 ? 15.510 18.244 53.066 1.00 15.89 98 PHE A O 1
ATOM 2589 N N . GLY C 1 103 ? 13.565 17.111 52.890 1.00 15.47 99 GLY A N 1
ATOM 2590 C CA . GLY C 1 103 ? 12.989 17.889 53.994 1.00 17.08 99 GLY A CA 1
ATOM 2591 C C . GLY C 1 103 ? 13.476 17.334 55.327 1.00 18.56 99 GLY A C 1
ATOM 2592 O O . GLY C 1 103 ? 14.096 16.265 55.336 1.00 15.38 99 GLY A O 1
ATOM 2593 N N . GLY C 1 104 ? 13.245 18.000 56.459 1.00 15.59 100 GLY A N 1
ATOM 2594 C CA . GLY C 1 104 ? 13.786 17.528 57.723 1.00 13.94 100 GLY A CA 1
ATOM 2595 C C . GLY C 1 104 ? 12.989 16.445 58.418 1.00 16.26 100 GLY A C 1
ATOM 2596 O O . GLY C 1 104 ? 13.382 16.003 59.501 1.00 16.15 100 GLY A O 1
ATOM 2597 N N . GLY C 1 105 ? 11.888 16.000 57.810 1.00 13.20 101 GLY A N 1
ATOM 2598 C CA . GLY C 1 105 ? 11.056 14.922 58.311 1.00 13.84 101 GLY A CA 1
ATOM 2599 C C . GLY C 1 105 ? 9.901 15.331 59.196 1.00 15.25 101 GLY A C 1
ATOM 2600 O O . GLY C 1 105 ? 9.934 16.368 59.863 1.00 16.69 101 GLY A O 1
ATOM 2601 N N . THR C 1 106 ? 8.861 14.497 59.224 1.00 13.28 102 THR A N 1
ATOM 2602 C CA . THR C 1 106 ? 7.722 14.546 60.107 1.00 12.70 102 THR A CA 1
ATOM 2603 C C . THR C 1 106 ? 7.570 13.199 60.806 1.00 13.76 102 THR A C 1
ATOM 2604 O O . THR C 1 106 ? 7.470 12.163 60.155 1.00 18.02 102 THR A O 1
ATOM 2608 N N . LYS C 1 107 ? 7.551 13.191 62.122 1.00 14.03 103 LYS A N 1
ATOM 2609 C CA . LYS C 1 107 ? 7.374 11.937 62.849 1.00 12.07 103 LYS A CA 1
ATOM 2610 C C . LYS C 1 107 ? 5.901 11.735 63.134 1.00 18.65 103 LYS A C 1
ATOM 2611 O O . LYS C 1 107 ? 5.262 12.625 63.699 1.00 16.87 103 LYS A O 1
ATOM 2617 N N . LEU C 1 108 ? 5.343 10.592 62.735 1.00 16.08 104 LEU A N 1
ATOM 2618 C CA . LEU C 1 108 ? 3.919 10.345 62.961 1.00 16.01 104 LEU A CA 1
ATOM 2619 C C . LEU C 1 108 ? 3.763 9.411 64.168 1.00 15.55 104 LEU A C 1
ATOM 2620 O O . LEU C 1 108 ? 4.439 8.364 64.195 1.00 14.13 104 LEU A O 1
ATOM 2625 N N . GLU C 1 109 ? 2.931 9.819 65.096 1.00 13.64 105 GLU A N 1
ATOM 2626 C CA . GLU C 1 109 ? 2.641 9.075 66.329 1.00 15.51 105 GLU A CA 1
ATOM 2627 C C . GLU C 1 109 ? 1.136 8.858 66.471 1.00 19.09 105 GLU A C 1
ATOM 2628 O O . GLU C 1 109 ? 0.316 9.508 65.833 1.00 17.53 105 GLU A O 1
ATOM 2634 N N . ILE C 1 110 ? 0.748 7.894 67.303 1.00 17.10 106 ILE A N 1
ATOM 2635 C CA . ILE C 1 110 ? -0.666 7.637 67.524 1.00 17.49 106 ILE A CA 1
ATOM 2636 C C . ILE C 1 110 ? -1.195 8.385 68.728 1.00 21.42 106 ILE A C 1
ATOM 2637 O O . ILE C 1 110 ? -0.621 8.287 69.807 1.00 23.03 106 ILE A O 1
ATOM 2642 N N . LYS C 1 111 ? -2.273 9.152 68.504 1.00 19.69 107 LYS A N 1
ATOM 2643 C CA . LYS C 1 111 ? -2.938 9.825 69.620 1.00 24.09 107 LYS A CA 1
ATOM 2644 C C . LYS C 1 111 ? -3.889 8.829 70.279 1.00 23.75 107 LYS A C 1
ATOM 2650 N N . GLU D 2 1 ? 15.638 -10.181 42.404 1.00 24.15 1 GLU B N 1
ATOM 2651 C CA . GLU D 2 1 ? 15.390 -8.921 43.097 1.00 22.92 1 GLU B CA 1
ATOM 2652 C C . GLU D 2 1 ? 16.602 -8.012 43.080 1.00 18.46 1 GLU B C 1
ATOM 2653 O O . GLU D 2 1 ? 17.744 -8.454 43.077 1.00 21.33 1 GLU B O 1
ATOM 2659 N N . VAL D 2 2 ? 16.309 -6.710 43.078 1.00 16.95 2 VAL B N 1
ATOM 2660 C CA . VAL D 2 2 ? 17.363 -5.732 43.241 1.00 18.75 2 VAL B CA 1
ATOM 2661 C C . VAL D 2 2 ? 17.788 -5.737 44.707 1.00 19.36 2 VAL B C 1
ATOM 2662 O O . VAL D 2 2 ? 16.919 -5.616 45.571 1.00 21.21 2 VAL B O 1
ATOM 2666 N N . GLN D 2 3 ? 19.072 -5.891 45.013 1.00 16.58 3 GLN B N 1
ATOM 2667 C CA . GLN D 2 3 ? 19.506 -5.876 46.401 1.00 19.07 3 GLN B CA 1
ATOM 2668 C C . GLN D 2 3 ? 20.795 -5.063 46.522 1.00 15.57 3 GLN B C 1
ATOM 2669 O O . GLN D 2 3 ? 21.629 -5.108 45.623 1.00 17.80 3 GLN B O 1
ATOM 2675 N N . LEU D 2 4 ? 20.903 -4.361 47.629 1.00 13.92 4 LEU B N 1
ATOM 2676 C CA . LEU D 2 4 ? 22.082 -3.631 48.059 1.00 13.71 4 LEU B CA 1
ATOM 2677 C C . LEU D 2 4 ? 22.542 -4.074 49.440 1.00 15.43 4 LEU B C 1
ATOM 2678 O O . LEU D 2 4 ? 21.832 -3.917 50.443 1.00 17.30 4 LEU B O 1
ATOM 2683 N N . GLN D 2 5 ? 23.734 -4.675 49.457 1.00 13.76 5 GLN B N 1
ATOM 2684 C CA . GLN D 2 5 ? 24.254 -5.222 50.706 1.00 16.86 5 GLN B CA 1
ATOM 2685 C C . GLN D 2 5 ? 25.437 -4.371 51.153 1.00 17.11 5 GLN B C 1
ATOM 2686 O O . GLN D 2 5 ? 26.479 -4.305 50.492 1.00 15.25 5 GLN B O 1
ATOM 2692 N N . GLN D 2 6 ? 25.245 -3.711 52.283 1.00 15.92 6 GLN B N 1
ATOM 2693 C CA . GLN D 2 6 ? 26.270 -2.818 52.841 1.00 12.92 6 GLN B CA 1
ATOM 2694 C C . GLN D 2 6 ? 27.141 -3.533 53.858 1.00 17.73 6 GLN B C 1
ATOM 2695 O O . GLN D 2 6 ? 26.746 -4.529 54.462 1.00 18.63 6 GLN B O 1
ATOM 2701 N N . SER D 2 7 ? 28.339 -3.017 54.062 1.00 15.60 7 SER B N 1
ATOM 2702 C CA . SER D 2 7 ? 29.290 -3.604 55.009 1.00 18.12 7 SER B CA 1
ATOM 2703 C C . SER D 2 7 ? 28.915 -3.330 56.446 1.00 21.63 7 SER B C 1
ATOM 2704 O O . SER D 2 7 ? 28.037 -2.530 56.779 1.00 18.62 7 SER B O 1
ATOM 2707 N N . GLY D 2 8 ? 29.556 -4.051 57.375 1.00 17.71 8 GLY B N 1
ATOM 2708 C CA . GLY D 2 8 ? 29.115 -3.973 58.757 1.00 19.51 8 GLY B CA 1
ATOM 2709 C C . GLY D 2 8 ? 29.528 -2.744 59.542 1.00 18.25 8 GLY B C 1
ATOM 2710 O O . GLY D 2 8 ? 30.318 -1.885 59.116 1.00 19.00 8 GLY B O 1
ATOM 2711 N N . ALA D 2 9 ? 29.000 -2.623 60.762 1.00 18.05 9 ALA B N 1
ATOM 2712 C CA . ALA D 2 9 ? 29.199 -1.443 61.591 1.00 21.86 9 ALA B CA 1
ATOM 2713 C C . ALA D 2 9 ? 30.680 -1.147 61.841 1.00 22.27 9 ALA B C 1
ATOM 2714 O O . ALA D 2 9 ? 31.483 -2.069 61.901 1.00 25.75 9 ALA B O 1
ATOM 2716 N N . GLU D 2 10 ? 30.989 0.127 61.995 1.00 16.97 10 GLU B N 1
ATOM 2717 C CA . GLU D 2 10 ? 32.349 0.551 62.259 1.00 21.38 10 GLU B CA 1
ATOM 2718 C C . GLU D 2 10 ? 32.402 1.327 63.567 1.00 20.69 10 GLU B C 1
ATOM 2719 O O . GLU D 2 10 ? 31.606 2.236 63.821 1.00 21.78 10 GLU B O 1
ATOM 2725 N N . LEU D 2 11 ? 33.367 0.961 64.401 1.00 19.07 11 LEU B N 1
ATOM 2726 C CA . LEU D 2 11 ? 33.612 1.701 65.638 1.00 19.79 11 LEU B CA 1
ATOM 2727 C C . LEU D 2 11 ? 35.066 2.142 65.603 1.00 22.07 11 LEU B C 1
ATOM 2728 O O . LEU D 2 11 ? 35.976 1.311 65.577 1.00 23.19 11 LEU B O 1
ATOM 2733 N N . VAL D 2 12 ? 35.332 3.437 65.493 1.00 22.45 12 VAL B N 1
ATOM 2734 C CA . VAL D 2 12 ? 36.709 3.857 65.229 1.00 27.24 12 VAL B CA 1
ATOM 2735 C C . VAL D 2 12 ? 37.027 5.122 66.015 1.00 26.24 12 VAL B C 1
ATOM 2736 O O . VAL D 2 12 ? 36.120 5.804 66.512 1.00 23.78 12 VAL B O 1
ATOM 2740 N N . GLU D 2 13 ? 38.334 5.427 66.131 1.00 28.91 13 GLU B N 1
ATOM 2741 C CA . GLU D 2 13 ? 38.645 6.641 66.902 1.00 38.46 13 GLU B CA 1
ATOM 2742 C C . GLU D 2 13 ? 38.735 7.879 66.016 1.00 25.43 13 GLU B C 1
ATOM 2743 O O . GLU D 2 13 ? 38.957 7.787 64.801 1.00 21.36 13 GLU B O 1
ATOM 2749 N N . PRO D 2 14 ? 38.588 9.035 66.650 1.00 24.01 14 PRO B N 1
ATOM 2750 C CA . PRO D 2 14 ? 38.755 10.301 65.932 1.00 22.49 14 PRO B CA 1
ATOM 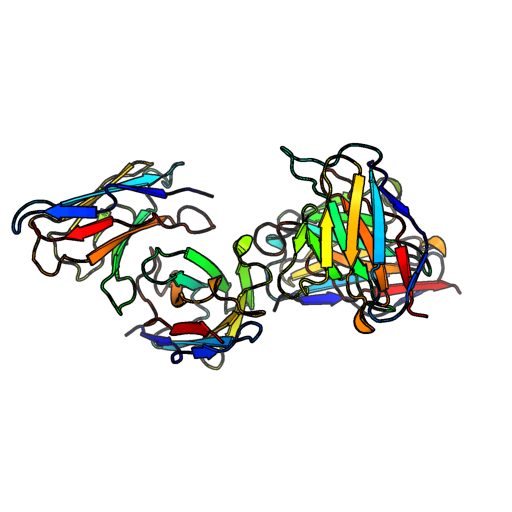2751 C C . PRO D 2 14 ? 40.097 10.343 65.207 1.00 29.03 14 PRO B C 1
ATOM 2752 O O . PRO D 2 14 ? 41.166 9.940 65.683 1.00 23.10 14 PRO B O 1
ATOM 2756 N N . GLY D 2 15 ? 40.035 10.853 63.979 1.00 21.01 15 GLY B N 1
ATOM 2757 C CA . GLY D 2 15 ? 41.162 10.969 63.093 1.00 21.49 15 GLY B CA 1
ATOM 2758 C C . GLY D 2 15 ? 41.393 9.792 62.186 1.00 20.85 15 GLY B C 1
ATOM 2759 O O . GLY D 2 15 ? 42.203 9.887 61.258 1.00 21.95 15 GLY B O 1
ATOM 2760 N N . ALA D 2 16 ? 40.705 8.682 62.455 1.00 18.29 16 ALA B N 1
ATOM 2761 C CA . ALA D 2 16 ? 40.936 7.522 61.608 1.00 20.67 16 ALA B CA 1
ATOM 2762 C C . ALA D 2 16 ? 40.166 7.684 60.302 1.00 20.23 16 ALA B C 1
ATOM 2763 O O . ALA D 2 16 ? 39.479 8.678 60.092 1.00 19.77 16 ALA B O 1
ATOM 2765 N N . SER D 2 17 ? 40.264 6.677 59.439 1.00 24.45 17 SER B N 1
ATOM 2766 C CA . SER D 2 17 ? 39.368 6.700 58.277 1.00 21.55 17 SER B CA 1
ATOM 2767 C C . SER D 2 17 ? 38.599 5.393 58.192 1.00 21.07 17 SER B C 1
ATOM 2768 O O . SER D 2 17 ? 38.933 4.388 58.818 1.00 24.36 17 SER B O 1
ATOM 2771 N N . VAL D 2 18 ? 37.549 5.375 57.399 1.00 17.34 18 VAL B N 1
ATOM 2772 C CA . VAL D 2 18 ? 36.831 4.137 57.130 1.00 16.82 18 VAL B CA 1
ATOM 2773 C C . VAL D 2 18 ? 36.460 4.115 55.652 1.00 17.33 18 VAL B C 1
ATOM 2774 O O . VAL D 2 18 ? 36.325 5.169 55.024 1.00 18.64 18 VAL B O 1
ATOM 2778 N N . LYS D 2 19 ? 36.290 2.917 55.130 1.00 14.76 19 LYS B N 1
ATOM 2779 C CA . LYS D 2 19 ? 35.831 2.730 53.771 1.00 15.22 19 LYS B CA 1
ATOM 2780 C C . LYS D 2 19 ? 34.642 1.770 53.778 1.00 16.86 19 LYS B C 1
ATOM 2781 O O . LYS D 2 19 ? 34.870 0.615 54.112 1.00 19.46 19 LYS B O 1
ATOM 2787 N N . LEU D 2 20 ? 33.468 2.274 53.440 1.00 15.56 20 LEU B N 1
ATOM 2788 C CA . LEU D 2 20 ? 32.241 1.477 53.517 1.00 14.36 20 LEU B CA 1
ATOM 2789 C C . LEU D 2 20 ? 31.946 0.885 52.156 1.00 15.30 20 LEU B C 1
ATOM 2790 O O . LEU D 2 20 ? 32.274 1.542 51.160 1.00 16.32 20 LEU B O 1
ATOM 2795 N N . SER D 2 21 ? 31.343 -0.311 52.114 1.00 13.97 21 SER B N 1
ATOM 2796 C CA . SER D 2 21 ? 31.040 -0.863 50.796 1.00 13.51 21 SER B CA 1
ATOM 2797 C C . SER D 2 21 ? 29.546 -1.102 50.609 1.00 13.20 21 SER B C 1
ATOM 2798 O O . SER D 2 21 ? 28.814 -1.256 51.590 1.00 15.37 21 SER B O 1
ATOM 2801 N N . CYS D 2 22 ? 29.156 -1.073 49.353 1.00 13.07 22 CYS B N 1
ATOM 2802 C CA . CYS D 2 22 ? 27.765 -1.313 48.959 1.00 13.63 22 CYS B CA 1
ATOM 2803 C C . CYS D 2 22 ? 27.784 -2.222 47.741 1.00 16.63 22 CYS B C 1
ATOM 2804 O O . CYS D 2 22 ? 28.080 -1.765 46.626 1.00 15.22 22 CYS B O 1
ATOM 2807 N N . THR D 2 23 ? 27.511 -3.513 47.944 1.00 15.34 23 THR B N 1
ATOM 2808 C CA . THR D 2 23 ? 27.534 -4.441 46.826 1.00 13.71 23 THR B CA 1
ATOM 2809 C C . THR D 2 23 ? 26.146 -4.710 46.251 1.00 16.24 23 THR B C 1
ATOM 2810 O O . THR D 2 23 ? 25.233 -5.127 46.976 1.00 16.09 23 THR B O 1
ATOM 2814 N N . ALA D 2 24 ? 25.985 -4.479 44.958 1.00 13.83 24 ALA B N 1
ATOM 2815 C CA . ALA D 2 24 ? 24.699 -4.576 44.295 1.00 13.17 24 ALA B CA 1
ATOM 2816 C C . ALA D 2 24 ? 24.503 -5.949 43.671 1.00 17.24 24 ALA B C 1
ATOM 2817 O O . ALA D 2 24 ? 25.439 -6.563 43.154 1.00 16.37 24 ALA B O 1
ATOM 2819 N N . SER D 2 25 ? 23.259 -6.404 43.685 1.00 18.38 25 SER B N 1
ATOM 2820 C CA . SER D 2 25 ? 22.935 -7.590 42.862 1.00 17.79 25 SER B CA 1
ATOM 2821 C C . SER D 2 25 ? 21.559 -7.387 42.241 1.00 17.23 25 SER B C 1
ATOM 2822 O O . SER D 2 25 ? 20.738 -6.607 42.748 1.00 15.33 25 SER B O 1
ATOM 2825 N N . GLY D 2 26 ? 21.313 -8.057 41.114 1.00 14.35 26 GLY B N 1
ATOM 2826 C CA . GLY D 2 26 ? 20.071 -7.903 40.387 1.00 15.10 26 GLY B CA 1
ATOM 2827 C C . GLY D 2 26 ? 20.106 -6.829 39.323 1.00 17.06 26 GLY B C 1
ATOM 2828 O O . GLY D 2 26 ? 19.136 -6.667 38.560 1.00 17.34 26 GLY B O 1
ATOM 2829 N N . PHE D 2 27 ? 21.229 -6.085 39.266 1.00 14.08 27 PHE B N 1
ATOM 2830 C CA . PHE D 2 27 ? 21.407 -5.057 38.247 1.00 14.95 27 PHE B CA 1
ATOM 2831 C C . PHE D 2 27 ? 22.912 -4.726 38.164 1.00 12.82 27 PHE B C 1
ATOM 2832 O O . PHE D 2 27 ? 23.616 -5.040 39.136 1.00 15.79 27 PHE B O 1
ATOM 2840 N N . ASN D 2 28 ? 23.304 -4.158 37.038 1.00 14.52 28 ASN B N 1
ATOM 2841 C CA . ASN D 2 28 ? 24.691 -3.736 36.831 1.00 14.95 28 ASN B CA 1
ATOM 2842 C C . ASN D 2 28 ? 24.883 -2.337 37.382 1.00 14.94 28 ASN B C 1
ATOM 2843 O O . ASN D 2 28 ? 24.129 -1.468 36.933 1.00 13.77 28 ASN B O 1
ATOM 2848 N N . ILE D 2 29 ? 25.831 -2.084 38.278 1.00 15.40 29 ILE B N 1
ATOM 2849 C CA . ILE D 2 29 ? 25.906 -0.706 38.773 1.00 15.95 29 ILE B CA 1
ATOM 2850 C C . ILE D 2 29 ? 26.307 0.279 37.693 1.00 16.52 29 ILE B C 1
ATOM 2851 O O . ILE D 2 29 ? 26.097 1.490 37.896 1.00 15.26 29 ILE B O 1
ATOM 2856 N N . LYS D 2 30 ? 26.835 -0.185 36.567 1.00 15.82 30 LYS B N 1
ATOM 2857 C CA . LYS D 2 30 ? 27.115 0.767 35.483 1.00 15.39 30 LYS B CA 1
ATOM 2858 C C . LYS D 2 30 ? 25.868 1.392 34.870 1.00 18.02 30 LYS B C 1
ATOM 2859 O O . LYS D 2 30 ? 25.930 2.395 34.131 1.00 19.64 30 LYS B O 1
ATOM 2865 N N . ASP D 2 31 ? 24.686 0.826 35.157 1.00 16.49 31 ASP B N 1
ATOM 2866 C CA . ASP D 2 31 ? 23.449 1.353 34.611 1.00 14.86 31 ASP B CA 1
ATOM 2867 C C . ASP D 2 31 ? 22.840 2.359 35.578 1.00 17.57 31 ASP B C 1
ATOM 2868 O O . ASP D 2 31 ? 21.714 2.819 35.435 1.00 19.12 31 ASP B O 1
ATOM 2873 N N . THR D 2 32 ? 23.610 2.718 36.615 1.00 14.91 32 THR B N 1
ATOM 2874 C CA . THR D 2 32 ? 23.043 3.599 37.626 1.00 17.93 32 THR B CA 1
ATOM 2875 C C . THR D 2 32 ? 24.047 4.677 38.018 1.00 26.03 32 THR B C 1
ATOM 2876 O O . THR D 2 32 ? 25.236 4.559 37.743 1.00 31.63 32 THR B O 1
ATOM 2880 N N . TYR D 2 33 ? 23.552 5.715 38.672 1.00 14.22 33 TYR B N 1
ATOM 2881 C CA . TYR D 2 33 ? 24.389 6.516 39.565 1.00 14.27 33 TYR B CA 1
ATOM 2882 C C . TYR D 2 33 ? 24.273 5.876 40.944 1.00 12.94 33 TYR B C 1
ATOM 2883 O O . TYR D 2 33 ? 23.157 5.541 41.353 1.00 13.60 33 TYR B O 1
ATOM 2892 N N . MET D 2 34 ? 25.382 5.690 41.652 1.00 13.68 34 MET B N 1
ATOM 2893 C CA . MET D 2 34 ? 25.289 5.141 42.999 1.00 12.57 34 MET B CA 1
ATOM 2894 C C . MET D 2 34 ? 25.447 6.311 43.982 1.00 14.70 34 MET B C 1
ATOM 2895 O O . MET D 2 34 ? 26.531 6.881 44.092 1.00 13.17 34 MET B O 1
ATOM 2900 N N . HIS D 2 35 ? 24.358 6.623 44.674 1.00 11.20 35 HIS B N 1
ATOM 2901 C CA . HIS D 2 35 ? 24.351 7.701 45.629 1.00 10.48 35 HIS B CA 1
ATOM 2902 C C . HIS D 2 35 ? 24.610 7.305 47.063 1.00 12.34 35 HIS B C 1
ATOM 2903 O O . HIS D 2 35 ? 24.263 6.180 47.463 1.00 11.87 35 HIS B O 1
ATOM 2910 N N . TRP D 2 36 ? 25.162 8.243 47.833 1.00 10.34 36 TRP B N 1
ATOM 2911 C CA . TRP D 2 36 ? 25.347 7.964 49.268 1.00 12.66 36 TRP B CA 1
ATOM 2912 C C . TRP D 2 36 ? 24.643 9.035 50.090 1.00 16.60 36 TRP B C 1
ATOM 2913 O O . TRP D 2 36 ? 24.670 10.209 49.686 1.00 14.23 36 TRP B O 1
ATOM 2924 N N . VAL D 2 37 ? 24.007 8.634 51.175 1.00 12.42 37 VAL B N 1
ATOM 2925 C CA . VAL D 2 37 ? 23.183 9.491 52.034 1.00 11.73 37 VAL B CA 1
ATOM 2926 C C . VAL D 2 37 ? 23.616 9.324 53.481 1.00 13.59 37 VAL B C 1
ATOM 2927 O O . VAL D 2 37 ? 23.830 8.177 53.910 1.00 13.48 37 VAL B O 1
ATOM 2931 N N . LYS D 2 38 ? 23.759 10.399 54.242 1.00 12.93 38 LYS B N 1
ATOM 2932 C CA . LYS D 2 38 ? 24.148 10.325 55.651 1.00 11.81 38 LYS B CA 1
ATOM 2933 C C . LYS D 2 38 ? 22.982 10.602 56.594 1.00 13.64 38 LYS B C 1
ATOM 2934 O O . LYS D 2 38 ? 22.123 11.442 56.310 1.00 13.51 38 LYS B O 1
ATOM 2940 N N . GLN D 2 39 ? 22.953 9.929 57.733 1.00 12.81 39 GLN B N 1
ATOM 2941 C CA . GLN D 2 39 ? 21.890 10.195 58.716 1.00 12.99 39 GLN B CA 1
ATOM 2942 C C . GLN D 2 39 ? 22.472 10.161 60.120 1.00 14.54 39 GLN B C 1
ATOM 2943 O O . GLN D 2 39 ? 22.716 9.077 60.681 1.00 16.64 39 GLN B O 1
ATOM 2949 N N . ARG D 2 40 ? 22.705 11.342 60.708 1.00 13.29 40 ARG B N 1
ATOM 2950 C CA . ARG D 2 40 ? 23.191 11.329 62.091 1.00 12.56 40 ARG B CA 1
ATOM 2951 C C . ARG D 2 40 ? 22.125 10.788 63.040 1.00 21.80 40 ARG B C 1
ATOM 2952 O O . ARG D 2 40 ? 20.938 10.801 62.708 1.00 22.20 40 ARG B O 1
ATOM 2960 N N . PRO D 2 41 ? 22.510 10.306 64.215 1.00 18.95 41 PRO B N 1
ATOM 2961 C CA . PRO D 2 41 ? 21.542 9.728 65.155 1.00 26.48 41 PRO B CA 1
ATOM 2962 C C . PRO D 2 41 ? 20.375 10.664 65.445 1.00 22.02 41 PRO B C 1
ATOM 2963 O O . PRO D 2 41 ? 20.611 11.822 65.766 1.00 22.89 41 PRO B O 1
ATOM 2967 N N . GLU D 2 42 ? 19.165 10.172 65.300 1.00 22.56 42 GLU B N 1
ATOM 2968 C CA . GLU D 2 42 ? 17.908 10.873 65.491 1.00 24.55 42 GLU B CA 1
ATOM 2969 C C . GLU D 2 42 ? 17.749 12.109 64.624 1.00 29.02 42 GLU B C 1
ATOM 2970 O O . GLU D 2 42 ? 16.931 12.978 64.932 1.00 25.83 42 GLU B O 1
ATOM 2976 N N . GLN D 2 43 ? 18.503 12.205 63.531 1.00 25.87 43 GLN B N 1
ATOM 2977 C CA . GLN D 2 43 ? 18.393 13.359 62.642 1.00 17.55 43 GLN B CA 1
ATOM 2978 C C . GLN D 2 43 ? 17.942 12.909 61.252 1.00 14.79 43 GLN B C 1
ATOM 2979 O O . GLN D 2 43 ? 17.596 11.730 61.082 1.00 17.20 43 GLN B O 1
ATOM 2985 N N . GLY D 2 44 ? 17.945 13.860 60.323 1.00 18.20 44 GLY B N 1
ATOM 2986 C CA . GLY D 2 44 ? 17.359 13.639 59.005 1.00 16.34 44 GLY B CA 1
ATOM 2987 C C . GLY D 2 44 ? 18.331 13.040 58.010 1.00 14.95 44 GLY B C 1
ATOM 2988 O O . GLY D 2 44 ? 19.424 12.632 58.357 1.00 19.23 44 GLY B O 1
ATOM 2989 N N . LEU D 2 45 ? 17.921 12.979 56.754 1.00 18.14 45 LEU B N 1
ATOM 2990 C CA . LEU D 2 45 ? 18.724 12.435 55.661 1.00 16.92 45 LEU B CA 1
ATOM 2991 C C . LEU D 2 45 ? 19.474 13.570 54.957 1.00 15.89 45 LEU B C 1
ATOM 2992 O O . LEU D 2 45 ? 18.875 14.634 54.692 1.00 17.01 45 LEU B O 1
ATOM 2997 N N . GLU D 2 46 ? 20.764 13.326 54.683 1.00 14.39 46 GLU B N 1
ATOM 2998 C CA . GLU D 2 46 ? 21.571 14.344 54.009 1.00 15.55 46 GLU B CA 1
ATOM 2999 C C . GLU D 2 46 ? 22.245 13.726 52.783 1.00 16.55 46 GLU B C 1
ATOM 3000 O O . GLU D 2 46 ? 22.852 12.648 52.918 1.00 15.14 46 GLU B O 1
ATOM 3006 N N . TRP D 2 47 ? 22.140 14.341 51.615 1.00 11.88 47 TRP B N 1
ATOM 3007 C CA . TRP D 2 47 ? 22.811 13.807 50.441 1.00 12.03 47 TRP B CA 1
ATOM 3008 C C . TRP D 2 47 ? 24.296 14.100 50.469 1.00 14.49 47 TRP B C 1
ATOM 3009 O O . TRP D 2 47 ? 24.675 15.268 50.670 1.00 15.17 47 TRP B O 1
ATOM 3020 N N . ILE D 2 48 ? 25.121 13.083 50.235 1.00 12.02 48 ILE B N 1
ATOM 3021 C CA . ILE D 2 48 ? 26.565 13.339 50.167 1.00 12.91 48 ILE B CA 1
ATOM 3022 C C . ILE D 2 48 ? 27.068 13.554 48.760 1.00 15.32 48 ILE B C 1
ATOM 3023 O O . ILE D 2 48 ? 27.808 14.504 48.459 1.00 13.96 48 ILE B O 1
ATOM 3028 N N . GLY D 2 49 ? 26.671 12.648 47.869 1.00 14.32 49 GLY B N 1
ATOM 3029 C CA . GLY D 2 49 ? 27.085 12.732 46.475 1.00 15.94 49 GLY B CA 1
ATOM 3030 C C . GLY D 2 49 ? 26.766 11.427 45.767 1.00 14.06 49 GLY B C 1
ATOM 3031 O O . GLY D 2 49 ? 26.070 10.553 46.284 1.00 13.02 49 GLY B O 1
ATOM 3032 N N . ARG D 2 50 ? 27.299 11.289 44.560 1.00 12.90 50 ARG B N 1
ATOM 3033 C CA . ARG D 2 50 ? 27.088 10.059 43.817 1.00 13.72 50 ARG B CA 1
ATOM 3034 C C . ARG D 2 50 ? 28.268 9.815 42.873 1.00 15.79 50 ARG B C 1
ATOM 3035 O O . ARG D 2 50 ? 29.042 10.740 42.585 1.00 18.80 50 ARG B O 1
ATOM 3043 N N . ILE D 2 51 ? 28.375 8.574 42.423 1.00 12.62 51 ILE B N 1
ATOM 3044 C CA . ILE D 2 51 ? 29.347 8.223 41.397 1.00 12.55 51 ILE B CA 1
ATOM 3045 C C . ILE D 2 51 ? 28.626 7.592 40.205 1.00 13.81 51 ILE B C 1
ATOM 3046 O O . ILE D 2 51 ? 27.617 6.869 40.371 1.00 13.95 51 ILE B O 1
ATOM 3051 N N . ASP D 2 52 ? 29.147 7.832 39.016 1.00 12.55 52 ASP B N 1
ATOM 3052 C CA . ASP D 2 52 ? 28.806 7.115 37.797 1.00 13.53 52 ASP B CA 1
ATOM 3053 C C . ASP D 2 52 ? 29.768 5.950 37.624 1.00 14.40 52 ASP B C 1
ATOM 3054 O O . ASP D 2 52 ? 30.910 6.170 37.219 1.00 16.92 52 ASP B O 1
ATOM 3059 N N . PRO D 2 53 A 29.421 4.716 37.949 1.00 14.65 52 PRO B N 1
ATOM 3060 C CA . PRO D 2 53 A 30.390 3.624 37.864 1.00 13.04 52 PRO B CA 1
ATOM 3061 C C . PRO D 2 53 A 30.852 3.334 36.435 1.00 16.57 52 PRO B C 1
ATOM 3062 O O . PRO D 2 53 A 31.873 2.661 36.300 1.00 20.67 52 PRO B O 1
ATOM 3066 N N . ALA D 2 54 ? 30.182 3.788 35.399 1.00 15.50 53 ALA B N 1
ATOM 3067 C CA . ALA D 2 54 ? 30.665 3.506 34.056 1.00 17.50 53 ALA B CA 1
ATOM 3068 C C . ALA D 2 54 ? 31.931 4.300 33.761 1.00 28.62 53 ALA B C 1
ATOM 3069 O O . ALA D 2 54 ? 32.693 3.888 32.890 1.00 24.24 53 ALA B O 1
ATOM 3071 N N . ASN D 2 55 ? 32.177 5.418 34.452 1.00 21.43 54 ASN B N 1
ATOM 3072 C CA . ASN D 2 55 ? 33.403 6.160 34.084 1.00 20.05 54 ASN B CA 1
ATOM 3073 C C . ASN D 2 55 ? 34.171 6.653 35.301 1.00 19.04 5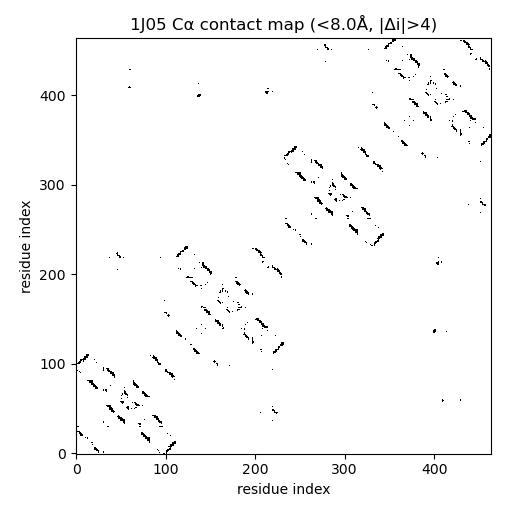4 ASN B C 1
ATOM 3074 O O . ASN D 2 55 ? 35.192 7.334 35.136 1.00 19.08 54 ASN B O 1
ATOM 3079 N N . GLY D 2 56 ? 33.708 6.347 36.520 1.00 17.47 55 GLY B N 1
ATOM 3080 C CA . GLY D 2 56 ? 34.392 6.800 37.733 1.00 14.34 55 GLY B CA 1
ATOM 3081 C C . GLY D 2 56 ? 34.042 8.221 38.153 1.00 14.09 55 GLY B C 1
ATOM 3082 O O . GLY D 2 56 ? 34.608 8.676 39.152 1.00 15.24 55 GLY B O 1
ATOM 3083 N N . ASN D 2 57 ? 33.171 8.944 37.441 1.00 11.40 56 ASN B N 1
ATOM 3084 C CA . ASN D 2 57 ? 32.934 10.339 37.775 1.00 14.52 56 ASN B CA 1
ATOM 3085 C C . ASN D 2 57 ? 32.019 10.525 38.981 1.00 15.91 56 ASN B C 1
ATOM 3086 O O . ASN D 2 57 ? 30.856 10.069 38.997 1.00 16.00 56 ASN B O 1
ATOM 3091 N N . SER D 2 58 ? 32.451 11.223 40.021 1.00 13.31 57 SER B N 1
ATOM 3092 C CA . SER D 2 58 ? 31.625 11.553 41.161 1.00 10.92 57 SER B CA 1
ATOM 3093 C C . SER D 2 58 ? 31.271 13.032 41.213 1.00 13.16 57 SER B C 1
ATOM 3094 O O . SER D 2 58 ? 31.922 13.863 40.590 1.00 17.26 57 SER B O 1
ATOM 3097 N N . LYS D 2 59 ? 30.230 13.347 41.952 1.00 13.08 58 LYS B N 1
ATOM 3098 C CA . LYS D 2 59 ? 29.778 14.654 42.347 1.00 13.05 58 LYS B CA 1
ATOM 3099 C C . LYS D 2 59 ? 29.645 14.675 43.880 1.00 13.59 58 LYS B C 1
ATOM 3100 O O . LYS D 2 59 ? 29.176 13.680 44.439 1.00 15.27 58 LYS B O 1
ATOM 3106 N N . TYR D 2 60 ? 30.050 15.763 44.506 1.00 12.94 59 TYR B N 1
ATOM 3107 C CA . TYR D 2 60 ? 30.062 15.906 45.965 1.00 14.41 59 TYR B CA 1
ATOM 3108 C C . TYR D 2 60 ? 29.385 17.217 46.344 1.00 14.85 59 TYR B C 1
ATOM 3109 O O . TYR D 2 60 ? 29.823 18.244 45.765 1.00 13.29 59 TYR B O 1
ATOM 3118 N N . VAL D 2 61 ? 28.411 17.256 47.278 1.00 12.18 60 VAL B N 1
ATOM 3119 C CA . VAL D 2 61 ? 27.989 18.587 47.724 1.00 13.73 60 VAL B CA 1
ATOM 3120 C C . VAL D 2 61 ? 29.183 19.222 48.442 1.00 12.56 60 VAL B C 1
ATOM 3121 O O . VAL D 2 61 ? 29.975 18.527 49.078 1.00 15.10 60 VAL B O 1
ATOM 3125 N N . PRO D 2 62 ? 29.308 20.534 48.323 1.00 14.27 61 PRO B N 1
ATOM 3126 C CA . PRO D 2 62 ? 30.435 21.247 48.918 1.00 13.25 61 PRO B CA 1
ATOM 3127 C C . PRO D 2 62 ? 30.787 20.863 50.349 1.00 15.62 61 PRO B C 1
ATOM 3128 O O . PRO D 2 62 ? 31.971 20.659 50.670 1.00 16.56 61 PRO B O 1
ATOM 3132 N N . LYS D 2 63 ? 29.792 20.718 51.249 1.00 15.77 62 LYS B N 1
ATOM 3133 C CA . LYS D 2 63 ? 30.314 20.498 52.608 1.00 15.54 62 LYS B CA 1
ATOM 3134 C C . LYS D 2 63 ? 30.947 19.127 52.776 1.00 15.69 62 LYS B C 1
ATOM 3135 O O . LYS D 2 63 ? 31.584 18.935 53.806 1.00 18.50 62 LYS B O 1
ATOM 3141 N N . PHE D 2 64 ? 30.787 18.181 51.851 1.00 11.90 63 PHE B N 1
ATOM 3142 C CA . PHE D 2 64 ? 31.439 16.877 52.052 1.00 11.46 63 PHE B CA 1
ATOM 3143 C C . PHE D 2 64 ? 32.742 16.797 51.259 1.00 15.35 63 PHE B C 1
ATOM 3144 O O . PHE D 2 64 ? 33.446 15.795 51.283 1.00 14.57 63 PHE B O 1
ATOM 3152 N N . GLN D 2 65 ? 33.104 17.838 50.514 1.00 13.11 64 GLN B N 1
ATOM 3153 C CA . GLN D 2 65 ? 34.328 17.773 49.742 1.00 13.33 64 GLN B CA 1
ATOM 3154 C C . GLN D 2 65 ? 35.529 17.725 50.684 1.00 14.53 64 GLN B C 1
ATOM 3155 O O . GLN D 2 65 ? 35.631 18.503 51.664 1.00 16.10 64 GLN B O 1
ATOM 3161 N N . GLY D 2 66 ? 36.428 16.800 50.339 1.00 14.37 65 GLY B N 1
ATOM 3162 C CA . GLY D 2 66 ? 37.575 16.586 51.189 1.00 16.00 65 GLY B CA 1
ATOM 3163 C C . GLY D 2 66 ? 37.314 15.579 52.301 1.00 17.66 65 GLY B C 1
ATOM 3164 O O . GLY D 2 66 ? 38.294 15.009 52.811 1.00 22.04 65 GLY B O 1
ATOM 3165 N N . LYS D 2 67 ? 36.069 15.363 52.699 1.00 12.81 66 LYS B N 1
ATOM 3166 C CA . LYS D 2 67 ? 35.704 14.414 53.756 1.00 14.87 66 LYS B CA 1
ATOM 3167 C C . LYS D 2 67 ? 35.351 13.058 53.161 1.00 15.16 66 LYS B C 1
ATOM 3168 O O . LYS D 2 67 ? 35.818 12.007 53.561 1.00 15.02 66 LYS B O 1
ATOM 3174 N N . ALA D 2 68 ? 34.499 13.079 52.138 1.00 15.82 67 ALA B N 1
ATOM 3175 C CA . ALA D 2 68 ? 33.971 11.897 51.446 1.00 14.02 67 ALA B CA 1
ATOM 3176 C C . ALA D 2 68 ? 34.635 11.669 50.097 1.00 14.93 67 ALA B C 1
ATOM 3177 O O . ALA D 2 68 ? 34.819 12.581 49.291 1.00 14.86 67 ALA B O 1
ATOM 3179 N N . THR D 2 69 ? 34.974 10.414 49.829 1.00 13.08 68 THR B N 1
ATOM 3180 C CA . THR D 2 69 ? 35.428 9.976 48.521 1.00 11.83 68 THR B CA 1
ATOM 3181 C C . THR D 2 69 ? 34.558 8.798 48.093 1.00 15.96 68 THR B C 1
ATOM 3182 O O . THR D 2 69 ? 34.484 7.809 48.840 1.00 14.69 68 THR B O 1
ATOM 3186 N N . ILE D 2 70 ? 33.944 8.919 46.919 1.00 13.24 69 ILE B N 1
ATOM 3187 C CA . ILE D 2 70 ? 33.131 7.812 46.422 1.00 14.74 69 ILE B CA 1
ATOM 3188 C C . ILE D 2 70 ? 33.838 7.148 45.241 1.00 15.68 69 ILE B C 1
ATOM 3189 O O . ILE D 2 70 ? 34.300 7.833 44.331 1.00 16.92 69 ILE B O 1
ATOM 3194 N N . THR D 2 71 ? 33.925 5.817 45.305 1.00 13.68 70 THR B N 1
ATOM 3195 C CA . THR D 2 71 ? 34.527 5.067 44.224 1.00 13.90 70 THR B CA 1
ATOM 3196 C C . THR D 2 71 ? 33.651 3.866 43.877 1.00 14.63 70 THR B C 1
ATOM 3197 O O . THR D 2 71 ? 32.662 3.592 44.556 1.00 15.80 70 THR B O 1
ATOM 3201 N N . ALA D 2 72 ? 34.048 3.181 42.789 1.00 15.66 71 ALA B N 1
ATOM 3202 C CA . ALA D 2 72 ? 33.256 2.035 42.380 1.00 14.45 71 ALA B CA 1
ATOM 3203 C C . ALA D 2 72 ? 34.203 0.981 41.816 1.00 18.68 71 ALA B C 1
ATOM 3204 O O . ALA D 2 72 ? 35.246 1.378 41.288 1.00 21.35 71 ALA B O 1
ATOM 3206 N N . ASP D 2 73 ? 33.826 -0.276 41.919 1.00 18.55 72 ASP B N 1
ATOM 3207 C CA . ASP D 2 73 ? 34.598 -1.349 41.279 1.00 19.90 72 ASP B CA 1
ATOM 3208 C C . ASP D 2 73 ? 33.565 -2.159 40.498 1.00 20.07 72 ASP B C 1
ATOM 3209 O O . ASP D 2 73 ? 32.761 -2.905 41.048 1.00 22.10 72 ASP B O 1
ATOM 3214 N N . THR D 2 74 ? 33.570 -1.977 39.188 1.00 19.00 73 THR B N 1
ATOM 3215 C CA . THR D 2 74 ? 32.520 -2.666 38.429 1.00 21.37 73 THR B CA 1
ATOM 3216 C C . THR D 2 74 ? 32.772 -4.162 38.419 1.00 27.33 73 THR B C 1
ATOM 3217 O O . THR D 2 74 ? 31.814 -4.955 38.338 1.00 26.30 73 THR B O 1
ATOM 3221 N N . SER D 2 75 ? 34.028 -4.589 38.528 1.00 19.34 74 SER B N 1
ATOM 3222 C CA . SER D 2 75 ? 34.255 -6.042 38.486 1.00 21.80 74 SER B CA 1
ATOM 3223 C C . SER D 2 75 ? 33.569 -6.737 39.646 1.00 25.89 74 SER B C 1
ATOM 3224 O O . SER D 2 75 ? 33.200 -7.911 39.524 1.00 27.10 74 SER B O 1
ATOM 3227 N N . SER D 2 76 ? 33.329 -6.079 40.772 1.00 21.72 75 SER B N 1
ATOM 3228 C CA . SER D 2 76 ? 32.617 -6.711 41.874 1.00 16.58 75 SER B CA 1
ATOM 3229 C C . SER D 2 76 ? 31.229 -6.053 42.082 1.00 16.00 75 SER B C 1
ATOM 3230 O O . SER D 2 76 ? 30.609 -6.290 43.112 1.00 17.93 75 SER B O 1
ATOM 3233 N N . ASN D 2 77 ? 30.789 -5.265 41.108 1.00 15.91 76 ASN B N 1
ATOM 3234 C CA . ASN D 2 77 ? 29.495 -4.596 41.246 1.00 17.79 76 ASN B CA 1
ATOM 3235 C C . ASN D 2 77 ? 29.330 -3.870 42.575 1.00 15.35 76 ASN B C 1
ATOM 3236 O O . ASN D 2 77 ? 28.280 -3.963 43.199 1.00 16.21 76 ASN B O 1
ATOM 3241 N N . THR D 2 78 ? 30.351 -3.138 43.017 1.00 13.48 77 THR B N 1
ATOM 3242 C CA . THR D 2 78 ? 30.351 -2.563 44.356 1.00 15.61 77 THR B CA 1
ATOM 3243 C C . THR D 2 78 ? 30.748 -1.094 44.303 1.00 16.27 77 THR B C 1
ATOM 3244 O O . THR D 2 78 ? 31.673 -0.793 43.561 1.00 16.84 77 THR B O 1
ATOM 3248 N N . ALA D 2 79 ? 30.044 -0.276 45.079 1.00 12.58 78 ALA B N 1
ATOM 3249 C CA . ALA D 2 79 ? 30.407 1.115 45.299 1.00 12.08 78 ALA B CA 1
ATOM 3250 C C . ALA D 2 79 ? 30.915 1.308 46.717 1.00 12.21 78 ALA B C 1
ATOM 3251 O O . ALA D 2 79 ? 30.555 0.545 47.626 1.00 14.31 78 ALA B O 1
ATOM 3253 N N . TYR D 2 80 ? 31.778 2.314 46.905 1.00 12.57 79 TYR B N 1
ATOM 3254 C CA . TYR D 2 80 ? 32.384 2.524 48.217 1.00 13.77 79 TYR B CA 1
ATOM 3255 C C . TYR D 2 80 ? 32.277 3.991 48.612 1.00 13.17 79 TYR B C 1
ATOM 3256 O O . TYR D 2 80 ? 32.310 4.834 47.709 1.00 14.60 79 TYR B O 1
ATOM 3265 N N . LEU D 2 81 ? 32.207 4.203 49.921 1.00 12.59 80 LEU B N 1
ATOM 3266 C CA . LEU D 2 81 ? 32.324 5.524 50.503 1.00 13.17 80 LEU B CA 1
ATOM 3267 C C . LEU D 2 81 ? 33.441 5.495 51.560 1.00 12.10 80 LEU B C 1
ATOM 3268 O O . LEU D 2 81 ? 33.351 4.775 52.552 1.00 13.82 80 LEU B O 1
ATOM 3273 N N . GLN D 2 82 ? 34.464 6.309 51.250 1.00 13.14 81 GLN B N 1
ATOM 3274 C CA . GLN D 2 82 ? 35.552 6.499 52.214 1.00 13.78 81 GLN B CA 1
ATOM 3275 C C . GLN D 2 82 ? 35.371 7.815 52.945 1.00 15.06 81 GLN B C 1
ATOM 3276 O O . GLN D 2 82 ? 35.089 8.827 52.302 1.00 14.94 81 GLN B O 1
ATOM 3282 N N . LEU D 2 83 ? 35.541 7.812 54.246 1.00 15.87 82 LEU B N 1
ATOM 3283 C CA . LEU D 2 83 ? 35.461 9.002 55.087 1.00 16.97 82 LEU B CA 1
ATOM 3284 C C . LEU D 2 83 ? 36.778 9.115 55.852 1.00 18.08 82 LEU B C 1
ATOM 3285 O O . LEU D 2 83 ? 37.154 8.100 56.444 1.00 16.66 82 LEU B O 1
ATOM 3290 N N . THR D 2 84 A 37.398 10.285 55.790 1.00 15.69 82 THR B N 1
ATOM 3291 C CA . THR D 2 84 A 38.709 10.478 56.387 1.00 16.06 82 THR B CA 1
ATOM 3292 C C . THR D 2 84 A 38.682 11.575 57.459 1.00 21.39 82 THR B C 1
ATOM 3293 O O . THR D 2 84 A 37.759 12.355 57.615 1.00 17.36 82 THR B O 1
ATOM 3297 N N . SER D 2 85 B 39.762 11.625 58.229 1.00 18.70 82 SER B N 1
ATOM 3298 C CA . SER D 2 85 B 39.901 12.530 59.372 1.00 19.19 82 SER B CA 1
ATOM 3299 C C . SER D 2 85 B 38.657 12.530 60.245 1.00 16.05 82 SER B C 1
ATOM 3300 O O . SER D 2 85 B 38.057 13.583 60.453 1.00 17.50 82 SER B O 1
ATOM 3303 N N . LEU D 2 86 C 38.271 11.331 60.701 1.00 14.61 82 LEU B N 1
ATOM 3304 C CA . LEU D 2 86 C 36.951 11.241 61.305 1.00 17.66 82 LEU B CA 1
ATOM 3305 C C . LEU D 2 86 C 36.790 12.062 62.570 1.00 24.53 82 LEU B C 1
ATOM 3306 O O . LEU D 2 86 C 37.751 12.117 63.345 1.00 27.39 82 LEU B O 1
ATOM 3311 N N . THR D 2 87 ? 35.622 12.645 62.757 1.00 18.30 83 THR B N 1
ATOM 3312 C CA . THR D 2 87 ? 35.230 13.284 64.003 1.00 18.88 83 THR B CA 1
ATOM 3313 C C . THR D 2 87 ? 33.850 12.844 64.479 1.00 22.16 83 THR B C 1
ATOM 3314 O O . THR D 2 87 ? 33.143 12.062 63.833 1.00 19.61 83 THR B O 1
ATOM 3318 N N . SER D 2 88 ? 33.376 13.331 65.626 1.00 22.74 84 SER B N 1
ATOM 3319 C CA . SER D 2 88 ? 32.083 12.859 66.111 1.00 18.59 84 SER B CA 1
ATOM 3320 C C . SER D 2 88 ? 30.956 13.346 65.209 1.00 23.02 84 SER B C 1
ATOM 3321 O O . SER D 2 88 ? 29.876 12.768 65.243 1.00 21.15 84 SER B O 1
ATOM 3325 N N . GLU D 2 89 ? 31.199 14.390 64.417 1.00 19.33 85 GLU B N 1
ATOM 3326 C CA . GLU D 2 89 ? 30.160 14.844 63.505 1.00 20.99 85 GLU B CA 1
ATOM 3327 C C . GLU D 2 89 ? 29.983 13.825 62.386 1.00 19.13 85 GLU B C 1
ATOM 3328 O O . GLU D 2 89 ? 29.011 13.878 61.639 1.00 19.40 85 GLU B O 1
ATOM 3334 N N . ASP D 2 90 ? 30.915 12.891 62.254 1.00 15.66 86 ASP B N 1
ATOM 3335 C CA . ASP D 2 90 ? 30.794 11.865 61.221 1.00 15.39 86 ASP B CA 1
ATOM 3336 C C . ASP D 2 90 ? 30.053 10.652 61.770 1.00 21.70 86 ASP B C 1
ATOM 3337 O O . ASP D 2 90 ? 29.719 9.729 61.016 1.00 17.79 86 ASP B O 1
ATOM 3342 N N . THR D 2 91 ? 29.793 10.601 63.081 1.00 16.40 87 THR B N 1
ATOM 3343 C CA . THR D 2 91 ? 28.990 9.486 63.604 1.00 20.53 87 THR B CA 1
ATOM 3344 C C . THR D 2 91 ? 27.611 9.507 62.975 1.00 16.17 87 THR B C 1
ATOM 3345 O O . THR D 2 91 ? 26.867 10.483 63.063 1.00 17.62 87 THR B O 1
ATOM 3349 N N . ALA D 2 92 ? 27.260 8.425 62.280 1.00 15.72 88 ALA B N 1
ATOM 3350 C CA . ALA D 2 92 ? 26.024 8.392 61.522 1.00 17.60 88 ALA B CA 1
ATOM 3351 C C . ALA D 2 92 ? 25.796 7.018 60.906 1.00 16.57 88 ALA B C 1
ATOM 3352 O O . ALA D 2 92 ? 26.681 6.168 60.903 1.00 17.91 88 ALA B O 1
ATOM 3354 N N . VAL D 2 93 ? 24.597 6.850 60.328 1.00 14.88 89 VAL B N 1
ATOM 3355 C CA . VAL D 2 93 ? 24.338 5.720 59.457 1.00 13.86 89 VAL B CA 1
ATOM 3356 C C . VAL D 2 93 ? 24.458 6.211 58.008 1.00 18.04 89 VAL B C 1
ATOM 3357 O O . VAL D 2 93 ? 23.929 7.271 57.652 1.00 15.63 89 VAL B O 1
ATOM 3361 N N . TYR D 2 94 ? 25.182 5.451 57.184 1.00 12.99 90 TYR B N 1
ATOM 3362 C CA . TYR D 2 94 ? 25.380 5.823 55.795 1.00 12.54 90 TYR B CA 1
ATOM 3363 C C . TYR D 2 94 ? 24.673 4.808 54.911 1.00 13.33 90 TYR B C 1
ATOM 3364 O O . TYR D 2 94 ? 24.828 3.599 55.106 1.00 14.86 90 TYR B O 1
ATOM 3373 N N . TYR D 2 95 ? 23.920 5.317 53.960 1.00 12.02 91 TYR B N 1
ATOM 3374 C CA . TYR D 2 95 ? 23.148 4.476 53.054 1.00 13.89 91 TYR B CA 1
ATOM 3375 C C . TYR D 2 95 ? 23.582 4.599 51.613 1.00 14.55 91 TYR B C 1
ATOM 3376 O O . TYR D 2 95 ? 23.916 5.712 51.200 1.00 16.03 91 TYR B O 1
ATOM 3385 N N . CYS D 2 96 ? 23.531 3.514 50.861 1.00 13.39 92 CYS B N 1
ATOM 3386 C CA . CYS D 2 96 ? 23.695 3.639 49.410 1.00 13.15 92 CYS B CA 1
ATOM 3387 C C . CYS D 2 96 ? 22.363 3.427 48.713 1.00 11.77 92 CYS B C 1
ATOM 3388 O O . CYS D 2 96 ? 21.450 2.759 49.201 1.00 15.28 92 CYS B O 1
ATOM 3391 N N . ALA D 2 97 ? 22.210 4.030 47.537 1.00 11.66 93 ALA B N 1
ATOM 3392 C CA . ALA D 2 97 ? 20.999 3.871 46.745 1.00 11.42 93 ALA B CA 1
ATOM 3393 C C . ALA D 2 97 ? 21.274 4.155 45.280 1.00 14.45 93 ALA B C 1
ATOM 3394 O O . ALA D 2 97 ? 21.881 5.189 44.995 1.00 13.88 93 ALA B O 1
ATOM 3396 N N . PRO D 2 98 ? 20.859 3.274 44.378 1.00 11.75 94 PRO B N 1
ATOM 3397 C CA . PRO D 2 98 ? 21.006 3.524 42.960 1.00 10.74 94 PRO B CA 1
ATOM 3398 C C . PRO D 2 98 ? 19.927 4.440 42.407 1.00 12.78 94 PRO B C 1
ATOM 3399 O O . PRO D 2 98 ? 18.797 4.503 42.878 1.00 14.82 94 PRO B O 1
ATOM 3403 N N . PHE D 2 99 ? 20.324 5.155 41.352 1.00 12.92 95 PHE B N 1
ATOM 3404 C CA . PHE D 2 99 ? 19.357 5.931 40.585 1.00 15.24 95 PHE B CA 1
ATOM 3405 C C . PHE D 2 99 ? 19.694 5.744 39.117 1.00 14.07 95 PHE B C 1
ATOM 3406 O O . PHE D 2 99 ? 20.816 6.034 38.701 1.00 13.85 95 PHE B O 1
ATOM 3414 N N . GLY D 2 100 ? 18.782 5.234 38.301 1.00 15.08 96 GLY B N 1
ATOM 3415 C CA . GLY D 2 100 ? 19.139 5.108 36.880 1.00 13.78 96 GLY B CA 1
ATOM 3416 C C . GLY D 2 100 ? 17.964 4.587 36.083 1.00 13.50 96 GLY B C 1
ATOM 3417 O O . GLY D 2 100 ? 17.081 3.907 36.612 1.00 14.28 96 GLY B O 1
ATOM 3418 N N . TYR D 2 101 ? 17.968 4.903 34.787 1.00 14.16 97 TYR B N 1
ATOM 3419 C CA . TYR D 2 101 ? 16.834 4.575 33.903 1.00 17.35 97 TYR B CA 1
ATOM 3420 C C . TYR D 2 101 ? 16.344 3.140 33.967 1.00 16.24 97 TYR B C 1
ATOM 3421 O O . TYR D 2 101 ? 15.123 2.914 34.084 1.00 16.98 97 TYR B O 1
ATOM 3430 N N . TYR D 2 102 ? 17.214 2.141 33.909 1.00 13.08 98 TYR B N 1
ATOM 3431 C CA . TYR D 2 102 ? 16.749 0.766 33.890 1.00 18.09 98 TYR B CA 1
ATOM 3432 C C . TYR D 2 102 ? 16.609 0.112 35.252 1.00 17.15 98 TYR B C 1
ATOM 3433 O O . TYR D 2 102 ? 16.246 -1.078 35.290 1.00 16.35 98 TYR B O 1
ATOM 3442 N N . VAL D 2 103 ? 16.885 0.822 36.340 1.00 12.06 99 VAL B N 1
ATOM 3443 C CA . VAL D 2 103 ? 16.828 0.190 37.635 1.00 13.79 99 VAL B CA 1
ATOM 3444 C C . VAL D 2 103 ? 15.854 0.921 38.548 1.00 17.22 99 VAL B C 1
ATOM 3445 O O . VAL D 2 103 ? 14.956 0.303 39.105 1.00 16.12 99 VAL B O 1
ATOM 3449 N N . SER D 2 104 ? 16.025 2.221 38.692 1.00 12.88 100 SER B N 1
ATOM 3450 C CA . SER D 2 104 ? 15.181 3.020 39.600 1.00 11.75 100 SER B CA 1
ATOM 3451 C C . SER D 2 104 ? 15.095 4.413 38.986 1.00 14.31 100 SER B C 1
ATOM 3452 O O . SER D 2 104 ? 15.927 5.279 39.276 1.00 14.13 100 SER B O 1
ATOM 3455 N N . ASP D 2 105 ? 14.130 4.600 38.091 1.00 12.71 101 ASP B N 1
ATOM 3456 C CA . ASP D 2 105 ? 14.150 5.779 37.223 1.00 16.02 101 ASP B CA 1
ATOM 3457 C C . ASP D 2 105 ? 13.562 7.040 37.832 1.00 18.47 101 ASP B C 1
ATOM 3458 O O . ASP D 2 105 ? 13.970 8.134 37.413 1.00 21.11 101 ASP B O 1
ATOM 3463 N N . TYR D 2 106 A 12.622 6.843 38.745 1.00 15.90 101 TYR B N 1
ATOM 3464 C CA . TYR D 2 106 A 11.833 7.994 39.202 1.00 16.50 101 TYR B CA 1
ATOM 3465 C C . TYR D 2 106 A 12.354 8.583 40.500 1.00 17.88 101 TYR B C 1
ATOM 3466 O O . TYR D 2 106 A 12.442 9.803 40.650 1.00 17.06 101 TYR B O 1
ATOM 3475 N N . ALA D 2 107 B 12.704 7.701 41.446 1.00 16.95 101 ALA B N 1
ATOM 3476 C CA . ALA D 2 107 B 13.169 8.181 42.750 1.00 15.37 101 ALA B CA 1
ATOM 3477 C C . ALA D 2 107 B 14.165 7.183 43.316 1.00 19.80 101 ALA B C 1
ATOM 3478 O O . ALA D 2 107 B 14.705 6.422 42.487 1.00 18.56 101 ALA B O 1
ATOM 3480 N N . MET D 2 108 C 14.374 7.111 44.636 1.00 13.69 101 MET B N 1
ATOM 3481 C CA . MET D 2 108 C 15.248 6.017 45.103 1.00 12.42 101 MET B CA 1
ATOM 3482 C C . MET D 2 108 C 14.430 4.866 45.664 1.00 12.53 101 MET B C 1
ATOM 3483 O O . MET D 2 108 C 14.022 4.862 46.842 1.00 12.74 101 MET B O 1
ATOM 3488 N N . ALA D 2 109 D 14.147 3.873 44.819 1.00 13.13 101 ALA B N 1
ATOM 3489 C CA . ALA D 2 109 D 13.250 2.782 45.232 1.00 14.48 101 ALA B CA 1
ATOM 3490 C C . ALA D 2 109 D 13.953 1.669 45.986 1.00 13.20 101 ALA B C 1
ATOM 3491 O O . ALA D 2 109 D 13.323 0.841 46.653 1.00 13.90 101 ALA B O 1
ATOM 3493 N N . TYR D 2 110 ? 15.278 1.627 45.899 1.00 13.31 102 TYR B N 1
ATOM 3494 C CA . TYR D 2 110 ? 16.057 0.575 46.542 1.00 11.45 102 TYR B CA 1
ATOM 3495 C C . TYR D 2 110 ? 17.167 1.160 47.397 1.00 12.21 102 TYR B C 1
ATOM 3496 O O . TYR D 2 110 ? 17.937 2.010 46.935 1.00 13.47 102 TYR B O 1
ATOM 3505 N N . TRP D 2 111 ? 17.280 0.669 48.622 1.00 12.86 103 TRP B N 1
ATOM 3506 C CA . TRP D 2 111 ? 18.299 1.170 49.541 1.00 12.48 103 TRP B CA 1
ATOM 3507 C C . TRP D 2 111 ? 19.094 0.026 50.147 1.00 14.16 103 TRP B C 1
ATOM 3508 O O . TRP D 2 111 ? 18.555 -1.056 50.390 1.00 13.15 103 TRP B O 1
ATOM 3519 N N . GLY D 2 112 ? 20.383 0.295 50.402 1.00 11.70 104 GLY B N 1
ATOM 3520 C CA . GLY D 2 112 ? 21.172 -0.600 51.259 1.00 11.54 104 GLY B CA 1
ATOM 3521 C C . GLY D 2 112 ? 20.615 -0.530 52.661 1.00 14.26 104 GLY B C 1
ATOM 3522 O O . GLY D 2 112 ? 19.794 0.336 52.996 1.00 14.77 104 GLY B O 1
ATOM 3523 N N . GLN D 2 113 ? 21.028 -1.476 53.525 1.00 13.22 105 GLN B N 1
ATOM 3524 C CA . GLN D 2 113 ? 20.424 -1.511 54.858 1.00 12.18 105 GLN B CA 1
ATOM 3525 C C . GLN D 2 113 ? 21.000 -0.473 55.795 1.00 14.14 105 GLN B C 1
ATOM 3526 O O . GLN D 2 113 ? 20.494 -0.276 56.914 1.00 16.24 105 GLN B O 1
ATOM 3532 N N . GLY D 2 114 ? 22.068 0.211 55.348 1.00 15.00 106 GLY B N 1
ATOM 3533 C CA . GLY D 2 114 ? 22.783 1.206 56.156 1.00 16.13 106 GLY B CA 1
ATOM 3534 C C . GLY D 2 114 ? 23.981 0.604 56.878 1.00 16.09 106 GLY B C 1
ATOM 3535 O O . GLY D 2 114 ? 23.978 -0.585 57.216 1.00 15.84 106 GLY B O 1
ATOM 3536 N N . THR D 2 115 ? 25.006 1.416 57.059 1.00 15.96 107 THR B N 1
ATOM 3537 C CA . THR D 2 115 ? 26.240 1.084 57.782 1.00 11.35 107 THR B CA 1
ATOM 3538 C C . THR D 2 115 ? 26.415 2.155 58.851 1.00 17.21 107 THR B C 1
ATOM 3539 O O . THR D 2 115 ? 26.553 3.349 58.527 1.00 15.92 107 THR B O 1
ATOM 3543 N N . SER D 2 116 ? 26.366 1.706 60.109 1.00 17.13 108 SER B N 1
ATOM 3544 C CA . SER D 2 116 ? 26.595 2.569 61.242 1.00 18.01 108 SER B CA 1
ATOM 3545 C C . SER D 2 116 ? 28.090 2.829 61.410 1.00 18.05 108 SER B C 1
ATOM 3546 O O . SER D 2 116 ? 28.873 1.886 61.501 1.00 19.17 108 SER B O 1
ATOM 3550 N N . VAL D 2 117 ? 28.472 4.103 61.463 1.00 17.66 109 VAL B N 1
ATOM 3551 C CA . VAL D 2 117 ? 29.831 4.476 61.827 1.00 18.41 109 VAL B CA 1
ATOM 3552 C C . VAL D 2 117 ? 29.779 5.239 63.142 1.00 12.89 109 VAL B C 1
ATOM 3553 O O . VAL D 2 117 ? 29.068 6.233 63.308 1.00 15.77 109 VAL B O 1
ATOM 3557 N N . THR D 2 118 ? 30.564 4.761 64.113 1.00 15.43 110 THR B N 1
ATOM 3558 C CA . THR D 2 118 ? 30.639 5.478 65.392 1.00 17.22 110 THR B CA 1
ATOM 3559 C C . THR D 2 118 ? 32.099 5.890 65.630 1.00 17.84 110 THR B C 1
ATOM 3560 O O . THR D 2 118 ? 32.994 5.051 65.593 1.00 18.29 110 THR B O 1
ATOM 3564 N N . VAL D 2 119 ? 32.220 7.193 65.820 1.00 19.20 111 VAL B N 1
ATOM 3565 C CA . VAL D 2 119 ? 33.493 7.838 66.077 1.00 23.95 111 VAL B CA 1
ATOM 3566 C C . VAL D 2 119 ? 33.566 8.177 67.575 1.00 21.21 111 VAL B C 1
ATOM 3567 O O . VAL D 2 119 ? 32.849 9.076 68.014 1.00 25.48 111 VAL B O 1
ATOM 3571 N N . SER D 2 120 ? 34.412 7.432 68.268 1.00 28.68 112 SER B N 1
ATOM 3572 C CA . SER D 2 120 ? 34.518 7.561 69.718 1.00 26.61 112 SER B CA 1
ATOM 3573 C C . SER D 2 120 ? 35.897 7.201 70.237 1.00 36.46 112 SER B C 1
ATOM 3574 O O . SER D 2 120 ? 36.524 6.253 69.759 1.00 34.09 112 SER B O 1
ATOM 3577 N N . SER D 2 121 ? 36.407 7.929 71.229 1.00 51.88 113 SER B N 1
ATOM 3578 C CA . SER D 2 121 ? 37.723 7.546 71.754 1.00 59.85 113 SER B CA 1
ATOM 3579 C C . SER D 2 121 ? 37.570 6.659 72.983 1.00 66.21 113 SER B C 1
#

Nearest PDB structures (foldseek):
  1j05-assembly1_H  TM=1.008E+00  e=5.625E-25  Mus musculus
  6svl-assembly3_G  TM=9.678E-01  e=2.541E-20  Homo sapiens
  6svl-assembly6_O  TM=9.670E-01  e=2.832E-20  Homo sapiens
  5anm-assembly1_B-2  TM=9.569E-01  e=5.848E-17  Homo sapiens
  7syz-assembly1_H  TM=9.553E-01  e=1.248E-16  Mus musculus

Secondary structure (P-SEA, 3-state):
cbbbbbcccbbbbcccbbbbbbbbbcccccccccccbbbbbbcccccccccccccccccccccccbbbbbcccbbbbbbccccccccbbbbbbbccccccccccbbbbbcc/cbbbbbbcbbbbcccbbbbbbbbbccccccccbbbbbbbcccbbbbbccccccccbbbbbcccccccbbbbbbcccccccccccccccccbbbbbbbbbccccccccccccccbbbbbbcc/cbbbbbbcbbbbcccbbbbbbbbbccccccccbbbbbbbcccbbbbbccccccccbbbbbcccccccbbbbbbcccccccccccccccccbbbbbbbbbccccccccccccccbbbbbbcc/cbbbbbcccbbbbcccbbbbbbbbbcccccccccccbbbbbbcccccccccccccccccccccccccccccccbbbbbbccccccccbbbbbbbccccccccccbbbbbcc

InterPro domains:
  IPR003599 Immunoglobulin domain subtype [SM00409] (8-111)
  IPR007110 Immunoglobulin-like domain [PS50835] (1-103)
  IPR013106 Immunoglobulin V-set domain [PF07686] (6-110)
  IPR013106 Immunoglobulin V-set domain [SM00406] (18-94)
  IPR013783 Immunoglobulin-like fold [G3DSA:2.60.40.10] (1-111)
  IPR036179 Immunoglobulin-like domain superfamily [SSF48726] (1-110)
  IPR050150 Immunoglobulin Variable Light Chain [PTHR23267] (2-95)

Organism: Mus musculus (NCBI:txid10090)

Solvent-accessible surface area: 19796 Å² total; per-residue (Å²): 105,2,92,11,82,18,61,47,82,63,44,54,8,39,101,45,81,139,1,60,6,46,0,155,4,62,97,57,0,32,71,203,59,69,2,36,0,0,0,0,7,19,55,100,88,85,39,4,104,6,2,0,37,62,5,71,58,53,25,39,50,16,58,137,46,6,51,6,76,35,42,167,36,84,4,45,0,19,0,54,52,2,65,65,101,2,50,4,30,0,9,0,0,0,14,38,64,64,35,34,20,23,2,64,7,0,107,2,71,67,144,115,21,86,15,112,5,35,53,90,50,142,30,96,79,56,39,61,8,117,0,27,0,57,5,55,12,0,46,0,105,42,4,90,0,4,0,0,14,22,77,90,192,96,26,14,52,12,0,0,29,4,25,10,63,92,45,86,36,91,60,26,104,132,6,108,78,46,5,58,4,54,33,55,50,110,53,23,5,0,48,0,63,1,42,76,2,64,74,93,5,30,4,46,1,9,0,0,0,20,13,87,28,1,2,36,42,1,0,29,49,27,0,86,12,1,46,1,50,6,60,109,101,0,93,11,80,20,33,53,83,63,41,42,10,45,100,39,106,132,0,60,0,20,0,123,8,66,87,38,0,31,72,197,48,64,2,39,0,0,0,0,16,18,55,130,89,89,36,4,112,7,2,0,40,63,4,64,59,63,46,109,78,15,56,141,48,5,44,6,64,35,47,149,43,89,4,34,0,22,0,57,54,1,72,62,88,2,52,4,34,0,8,0,0,0,14,42,60,52,8,21,24,23,2,65,11,0,71,0,51,66,156,151,40,86,13,116,6,35,55,85,50,135,27,117,74,56,38,58,9,114,0,27,0,57,4,49,62,26,71,0,105,74,7,84,0,3,0,0,10,21,58,83,186,103,20,11,51,11,0,0,26,3,26,8,63,88,30,16,1,26,9,20,14,137,7,20,26,30,5,33,4,39,31,54,53,109,52,32,6,0,49,0,62,1,42,39,1,62,66,110,6,24,3,45,1,9,0,0,0,33,8,159,175,25,6,46,93,1,0,28,75,26,0,80,13,1,47,0,52,10,58,120

Radius of gyration: 25.42 Å; Cα contacts (8 Å, |Δi|>4): 1320; chains: 4; bounding box: 78×55×53 Å

Foldseek 3Di:
DKAKAKPDQEDEAAQQAKDKIKIFIPWFQDDVFFHQKWKWWAAPPGDTHTAGGRFFHGDPPRDPQWGKDDGTTIIMIMGGRDHVVRQTWMKMWGVSDPPIDIYNTYGYHYD/DWAWAKDAAAEEAAQAKDKIKIAIDPDQLLQWWKWKWWAAVVGDIHTAWTANQVVFDIDGDVVCPVAWDWGADRVRSMIMIMGGRDDQVRFTWMKIFTEHDPPHDPDGPYIYPTYGYGYHD/DKAKAKDDQEAAEAAQAKDKIKIFIPWWLADVQFHQKWKWWADPPGDTHTAAGRFFHGDPPHDPQWGKDDGTGIIMIMGGRDDQVSQTWMKMWGVSDPPIDIYPTYGYHYD/DWAWAKDAAAEEAAFAKDKIKIAIDPDQLLQWWKWKWWFAPPGDIHTAWTANQVVFDIDGPVVCVPAWDWGADRVRRMIMIMGGRDDQVRFTWMKIFTEHDVPHDPDGPYIHPTYGYGHDD

Sequence (464 aa):
DIVLTQSPASLAVSLGQRATMSCRAGESVDIFGVGFLHWYQQKPGQPPKLLIYRASNLESGIPVRFSGTGSRTDFTLIIDPVEADDVATYYCQQTNEDPYTFGGGTKLEIKEVQLQQSGAELVEPGASVKLSCTASGFNIKDTYMHWVKQRPEQGLEWIGRIDPANGNSKYVPKFQGKATITADTSSNTAYLQLTSLTSEDTAVYYCAPFGYYVSDYAMAYWGQGTSVTVSSDIVLTQSPASLAVSLGQRATMSCRAGESVDIFGVGFLHWYQQKPGQPPKLLIYRASNLESGIPVRFSGTGSRTDFTLIIDPVEADDVATYYCQQTNEDPYTFGGGTKLEIKEVQLQQSGAELVEPGASVKLSCTASGFNIKDTYMHWVKQRPEQGLEWIGRIDPANGNSKYVPKFQGKATITADTSSNTAYLQLTSLTSEDTAVYYCAPFGYYVSDYAMAYWGQGTSVTVSS